Protein AF-A0A965AUQ0-F1 (afdb_monomer)

pLDDT: mean 73.67, std 22.79, range [22.39, 96.44]

Radius of gyration: 37.28 Å; Cα contacts (8 Å, |Δi|>4): 713; chains: 1; bounding box: 73×72×118 Å

Secondary structure (DSSP, 8-state):
--SEEEEEETTEEEEEE-HHHHHHHHHHHHTT------GGG----SS-S----HHHHHHHHHHHHT----S-B-HHHHHHHIIIIIITTS-TTS--EEEEEESS--B--SS-PPPHHHHHHHHHHHHHT-SSPPEEEEEEES----SHHHHHHHHHHHHHHHHTT-EEEEE-SHHHHHHHHHHHHTPPEEEEE-TT--EEEEETTS----PPPSTTPPEEEEEEEEETTEEEEEEEEE-SS-----EEEGGGTEEE------GGGHHHHTT-TT--SSSSTT-SEEEEE---EEETTEEEEEEEEEESSTTS--PPPSEEEEEEEEESS--PPEEEESPPBPTT-SS-EEEEEEET--TT--EEEEEEEEESSPPPPSS---GGGS--SSS----BTTTB--EEEEEE--PPPPS---TTSPPPP--PPPEEEEEE-SS--------SS----------------------SS-----------------------------

Structure (mmCIF, N/CA/C/O backbone):
data_AF-A0A965AUQ0-F1
#
_entry.id   AF-A0A965AUQ0-F1
#
loop_
_atom_site.group_PDB
_atom_site.id
_atom_site.type_symbol
_atom_site.label_atom_id
_atom_site.label_alt_id
_atom_site.label_comp_id
_atom_site.label_asym_id
_atom_site.label_entity_id
_atom_site.label_seq_id
_atom_site.pdbx_PDB_ins_code
_atom_site.Cartn_x
_atom_site.Cartn_y
_atom_site.Cartn_z
_atom_site.occupancy
_atom_site.B_iso_or_equiv
_atom_site.auth_seq_id
_atom_site.auth_comp_id
_atom_site.auth_asym_id
_atom_site.auth_atom_id
_atom_site.pdbx_PDB_model_num
ATOM 1 N N . GLY A 1 1 ? -14.410 -15.389 14.598 1.00 58.59 1 GLY A N 1
ATOM 2 C CA . GLY A 1 1 ? -15.857 -15.329 14.880 1.00 58.59 1 GLY A CA 1
ATOM 3 C C . GLY A 1 1 ? -16.087 -15.613 16.346 1.00 58.59 1 GLY A C 1
ATOM 4 O O . GLY A 1 1 ? -15.158 -16.099 16.983 1.00 58.59 1 GLY A O 1
ATOM 5 N N . HIS A 1 2 ? -17.279 -15.312 16.860 1.00 70.00 2 HIS A N 1
ATOM 6 C CA . HIS A 1 2 ? -17.644 -15.606 18.250 1.00 70.00 2 HIS A CA 1
ATOM 7 C C . HIS A 1 2 ? -17.389 -17.082 18.579 1.00 70.00 2 HIS A C 1
ATOM 9 O O . HIS A 1 2 ? -17.571 -17.960 17.727 1.00 70.00 2 HIS A O 1
ATOM 15 N N . ARG A 1 3 ? -16.918 -17.361 19.791 1.00 81.88 3 ARG A N 1
ATOM 16 C CA . ARG A 1 3 ? -16.704 -18.719 20.314 1.00 81.88 3 ARG A CA 1
ATOM 17 C C . ARG A 1 3 ? -17.987 -19.269 20.914 1.00 81.88 3 ARG A C 1
ATOM 19 O O . ARG A 1 3 ? -18.221 -20.475 20.882 1.00 81.88 3 ARG A O 1
ATOM 26 N N . THR A 1 4 ? -18.843 -18.374 21.374 1.00 83.88 4 THR A N 1
ATOM 27 C CA . THR A 1 4 ? -20.152 -18.656 21.943 1.00 83.88 4 THR A CA 1
ATOM 28 C C . THR A 1 4 ? -21.268 -18.188 21.007 1.00 83.88 4 THR A C 1
ATOM 30 O O . THR A 1 4 ? -21.064 -17.402 20.082 1.00 83.88 4 THR A O 1
ATOM 33 N N . ARG A 1 5 ? -22.469 -18.724 21.206 1.00 81.31 5 ARG A N 1
ATOM 34 C CA . ARG A 1 5 ? -23.703 -18.322 20.527 1.00 81.31 5 ARG A CA 1
ATOM 35 C C . ARG A 1 5 ? -24.904 -18.697 21.384 1.00 81.31 5 ARG A C 1
ATOM 37 O O . ARG A 1 5 ? -24.828 -19.622 22.186 1.00 81.31 5 ARG A O 1
ATOM 44 N N . TRP A 1 6 ? -26.036 -18.053 21.135 1.00 80.25 6 TRP A N 1
ATOM 45 C CA . TRP A 1 6 ? -27.315 -18.498 21.674 1.00 80.25 6 TRP A CA 1
ATOM 46 C C . TRP A 1 6 ? -27.892 -19.624 20.810 1.00 80.25 6 TRP A C 1
ATOM 48 O O . TRP A 1 6 ? -28.030 -19.485 19.593 1.00 80.25 6 TRP A O 1
ATOM 58 N N . ILE A 1 7 ? -28.218 -20.752 21.438 1.00 80.88 7 ILE A N 1
ATOM 59 C CA . ILE A 1 7 ? -28.904 -21.887 20.817 1.00 80.88 7 ILE A CA 1
ATOM 60 C C . ILE A 1 7 ? -30.321 -21.936 21.377 1.00 80.88 7 ILE A C 1
ATOM 62 O O . ILE A 1 7 ? -30.527 -21.907 22.589 1.00 80.88 7 ILE A O 1
ATOM 66 N N . ARG A 1 8 ? -31.318 -22.001 20.495 1.00 79.69 8 ARG A N 1
ATOM 67 C CA . ARG A 1 8 ? -32.715 -22.116 20.913 1.00 79.69 8 ARG A CA 1
ATOM 68 C C . ARG A 1 8 ? -32.977 -23.530 21.429 1.00 79.69 8 ARG A C 1
ATOM 70 O O . ARG A 1 8 ? -32.788 -24.491 20.688 1.00 79.69 8 ARG A O 1
ATOM 77 N N . GLN A 1 9 ? -33.445 -23.652 22.669 1.00 84.50 9 GLN A N 1
ATOM 78 C CA . GLN A 1 9 ? -33.808 -24.926 23.288 1.00 84.50 9 GLN A CA 1
ATOM 79 C C . GLN A 1 9 ? -35.220 -24.815 23.881 1.00 84.50 9 GLN A C 1
ATOM 81 O O . GLN A 1 9 ? -35.451 -24.152 24.892 1.00 84.50 9 GLN A O 1
ATOM 86 N N . GLY A 1 10 ? -36.197 -25.433 23.209 1.00 85.75 10 GLY A N 1
ATOM 87 C CA . GLY A 1 10 ? -37.616 -25.281 23.546 1.00 85.75 10 GLY A CA 1
ATOM 88 C C . GLY A 1 10 ? -38.092 -23.827 23.410 1.00 85.75 10 GLY A C 1
ATOM 89 O O . GLY A 1 10 ? -37.916 -23.200 22.361 1.00 85.75 10 GLY A O 1
ATOM 90 N N . ASN A 1 11 ? -38.682 -23.292 24.485 1.00 83.44 11 ASN A N 1
ATOM 91 C CA . ASN A 1 11 ? -39.118 -21.891 24.575 1.00 83.44 11 ASN A CA 1
ATOM 92 C C . ASN A 1 11 ? -38.018 -20.938 25.081 1.00 83.44 11 ASN A C 1
ATOM 94 O O . ASN A 1 11 ? -38.269 -19.741 25.190 1.00 83.44 11 ASN A O 1
ATOM 98 N N . GLY A 1 12 ? -36.827 -21.454 25.398 1.00 78.31 12 GLY A N 1
ATOM 99 C CA . GLY A 1 12 ? -35.705 -20.681 25.921 1.00 78.31 12 GLY A CA 1
ATOM 100 C C . GLY A 1 12 ? -34.519 -20.610 24.962 1.00 78.31 12 GLY A C 1
ATOM 101 O O . GLY A 1 12 ? -34.481 -21.261 23.913 1.00 78.31 12 GLY A O 1
ATOM 102 N N . TRP A 1 13 ? -33.530 -19.818 25.358 1.00 77.94 13 TRP A N 1
ATOM 103 C CA . TRP A 1 13 ? -32.210 -19.769 24.742 1.00 77.94 13 TRP A CA 1
ATOM 104 C C . TRP A 1 13 ? -31.187 -20.245 25.764 1.00 77.94 13 TRP A C 1
ATOM 106 O O . TRP A 1 13 ? -31.277 -19.893 26.935 1.00 77.94 13 TRP A O 1
ATOM 116 N N . VAL A 1 14 ? -30.235 -21.056 25.318 1.00 82.00 14 VAL A N 1
ATOM 117 C CA . VAL A 1 14 ? -29.105 -21.511 26.130 1.00 82.00 14 VAL A CA 1
ATOM 118 C C . VAL A 1 14 ? -27.805 -21.125 25.446 1.00 82.00 14 VAL A C 1
ATOM 120 O O . VAL A 1 14 ? -27.729 -21.072 24.213 1.00 82.00 14 VAL A O 1
ATOM 123 N N . ALA A 1 15 ? -26.778 -20.844 26.240 1.00 80.75 15 ALA A N 1
ATOM 124 C CA . ALA A 1 15 ? -25.445 -20.624 25.712 1.00 80.75 15 ALA A CA 1
ATOM 125 C C . ALA A 1 15 ? -24.926 -21.923 25.079 1.00 80.75 15 ALA A C 1
ATOM 127 O O . ALA A 1 15 ? -25.039 -23.009 25.645 1.00 80.75 15 ALA A O 1
ATOM 128 N N . GLY A 1 16 ? -24.349 -21.811 23.891 1.00 82.25 16 GLY A N 1
ATOM 129 C CA . GLY A 1 16 ? -23.670 -22.905 23.216 1.00 82.25 16 GLY A CA 1
ATOM 130 C C . GLY A 1 16 ? -22.421 -22.422 22.500 1.00 82.25 16 GLY A C 1
ATOM 131 O O . GLY A 1 16 ? -22.166 -21.223 22.402 1.00 82.25 16 GLY A O 1
ATOM 132 N N . LEU A 1 17 ? -21.635 -23.360 21.981 1.00 84.50 17 LEU A N 1
ATOM 133 C CA . LEU A 1 17 ? -20.376 -23.053 21.313 1.00 84.50 17 LEU A CA 1
ATOM 134 C C . LEU A 1 17 ? -20.530 -23.041 19.791 1.00 84.50 17 LEU A C 1
ATOM 136 O O . LEU A 1 17 ? -21.387 -23.712 19.198 1.00 84.50 17 LEU A O 1
ATOM 140 N N . THR A 1 18 ? -19.708 -22.222 19.146 1.00 80.25 18 THR A N 1
ATOM 141 C CA . THR A 1 18 ? -19.463 -22.289 17.705 1.00 80.25 18 THR A CA 1
ATOM 142 C C . THR A 1 18 ? -18.369 -23.319 17.419 1.00 80.25 18 THR A C 1
ATOM 144 O O . THR A 1 18 ? -17.689 -23.788 18.327 1.00 80.25 18 THR A O 1
ATOM 147 N N . ALA A 1 19 ? -18.109 -23.631 16.146 1.00 81.19 19 ALA A N 1
ATOM 148 C CA . ALA A 1 19 ? -16.976 -24.487 15.778 1.00 81.19 19 ALA A CA 1
ATOM 149 C C . ALA A 1 19 ? -15.607 -23.915 16.215 1.00 81.19 19 ALA A C 1
ATOM 151 O O . ALA A 1 19 ? -14.620 -24.645 16.291 1.00 81.19 19 ALA A O 1
ATOM 152 N N . ALA A 1 20 ? -15.509 -22.603 16.461 1.00 79.50 20 ALA A N 1
ATOM 153 C CA . ALA A 1 20 ? -14.319 -22.004 17.060 1.00 79.50 20 ALA A CA 1
ATOM 154 C C . ALA A 1 20 ? -14.261 -22.285 18.569 1.00 79.50 20 ALA A C 1
ATOM 156 O O . ALA A 1 20 ? -13.243 -22.783 19.038 1.00 79.50 20 ALA A O 1
ATOM 157 N N . GLY A 1 21 ? -15.363 -22.055 19.294 1.00 85.31 21 GLY A N 1
ATOM 158 C CA . GLY A 1 21 ? -15.434 -22.327 20.733 1.00 85.31 21 GLY A CA 1
ATOM 159 C C . GLY A 1 21 ? -15.260 -23.803 21.080 1.00 85.31 21 GLY A C 1
ATOM 160 O O . GLY A 1 21 ? -14.587 -24.114 22.051 1.00 85.31 21 GLY A O 1
ATOM 161 N N . GLU A 1 22 ? -15.777 -24.716 20.256 1.00 87.06 22 GLU A N 1
ATOM 162 C CA . GLU A 1 22 ? -15.584 -26.161 20.441 1.00 87.06 22 GLU A CA 1
ATOM 163 C C . GLU A 1 22 ? -14.110 -26.568 20.357 1.00 87.06 22 GLU A C 1
ATOM 165 O O . GLU A 1 22 ? -13.615 -27.307 21.203 1.00 87.06 22 GLU A O 1
ATOM 170 N N . ARG A 1 23 ? -13.378 -26.032 19.372 1.00 85.25 23 ARG A N 1
ATOM 171 C CA . ARG A 1 23 ? -11.937 -26.286 19.236 1.00 85.25 23 ARG A CA 1
ATOM 172 C C . ARG A 1 23 ? -11.150 -25.745 20.424 1.00 85.25 23 ARG A C 1
ATOM 174 O O . ARG A 1 23 ? -10.222 -26.401 20.886 1.00 85.25 23 ARG A O 1
ATOM 181 N N . GLU A 1 24 ? -11.520 -24.567 20.917 1.00 85.75 24 GLU A N 1
ATOM 182 C CA . GLU A 1 24 ? -10.871 -23.965 22.081 1.00 85.75 24 GLU A CA 1
ATOM 183 C C . GLU A 1 24 ? -11.186 -24.729 23.366 1.00 85.75 24 GLU A C 1
ATOM 185 O O . GLU A 1 24 ? -10.270 -25.010 24.134 1.00 85.75 24 GLU A O 1
ATOM 190 N N . ARG A 1 25 ? -12.437 -25.166 23.555 1.00 90.00 25 ARG A N 1
ATOM 191 C CA . ARG A 1 25 ? -12.817 -26.057 24.655 1.00 90.00 25 ARG A CA 1
ATOM 192 C C . ARG A 1 25 ? -11.965 -27.322 24.651 1.00 90.00 25 ARG A C 1
ATOM 194 O O . ARG A 1 25 ? -11.357 -27.631 25.669 1.00 90.00 25 ARG A O 1
ATOM 201 N N . THR A 1 26 ? -11.856 -28.004 23.510 1.00 89.50 26 THR A N 1
ATOM 202 C CA . THR A 1 26 ? -11.019 -29.207 23.389 1.00 89.50 26 THR A CA 1
ATOM 203 C C . THR A 1 26 ? -9.551 -28.919 23.715 1.00 89.50 26 THR A C 1
ATOM 205 O O . THR A 1 26 ? -8.916 -29.714 24.402 1.00 89.50 26 THR A O 1
ATOM 208 N N . ALA A 1 27 ? -9.004 -27.780 23.280 1.00 88.38 27 ALA A N 1
ATOM 209 C CA . ALA A 1 27 ? -7.631 -27.393 23.612 1.00 88.38 27 ALA A CA 1
ATOM 210 C C . ALA A 1 27 ? -7.439 -27.124 25.119 1.00 88.38 27 ALA A C 1
ATOM 212 O O . ALA A 1 27 ? -6.420 -27.512 25.690 1.00 88.38 27 ALA A O 1
ATOM 213 N N . PHE A 1 28 ? -8.418 -26.499 25.781 1.00 89.50 28 PHE A N 1
ATOM 214 C CA . PHE A 1 28 ? -8.410 -26.283 27.232 1.00 89.50 28 PHE A CA 1
ATOM 215 C C . PHE A 1 28 ? -8.492 -27.601 28.004 1.00 89.50 28 PHE A C 1
ATOM 217 O O . PHE A 1 28 ? -7.697 -27.817 28.918 1.00 89.50 28 PHE A O 1
ATOM 224 N N . GLU A 1 29 ? -9.393 -28.497 27.600 1.00 90.88 29 GLU A N 1
ATOM 225 C CA . GLU A 1 29 ? -9.540 -29.833 28.186 1.00 90.88 29 GLU A CA 1
ATOM 226 C C . GLU A 1 29 ? -8.242 -30.642 28.055 1.00 90.88 29 GLU A C 1
ATOM 228 O O . GLU A 1 29 ? -7.770 -31.214 29.037 1.00 90.88 29 GLU A O 1
ATOM 233 N N . GLN A 1 30 ? -7.603 -30.620 26.879 1.00 91.06 30 GLN A N 1
ATOM 234 C CA . GLN A 1 30 ? -6.299 -31.257 26.650 1.00 91.06 30 GLN A CA 1
ATOM 235 C C . GLN A 1 30 ? -5.183 -30.661 27.519 1.00 91.06 30 GLN A C 1
ATOM 237 O O . GLN A 1 30 ? -4.271 -31.377 27.926 1.00 91.06 30 GLN A O 1
ATOM 242 N N . ALA A 1 31 ? -5.261 -29.367 27.834 1.00 89.69 31 ALA A N 1
ATOM 243 C CA . ALA A 1 31 ? -4.335 -28.687 28.736 1.00 89.69 31 ALA A CA 1
ATOM 244 C C . ALA A 1 31 ? -4.694 -28.846 30.230 1.00 89.69 31 ALA A C 1
ATOM 246 O O . ALA A 1 31 ? -4.050 -28.221 31.075 1.00 89.69 31 ALA A O 1
ATOM 247 N N . GLY A 1 32 ? -5.725 -29.630 30.574 1.00 88.75 32 GLY A N 1
ATOM 248 C CA . GLY A 1 32 ? -6.193 -29.809 31.953 1.00 88.75 32 GLY A CA 1
ATOM 249 C C . GLY A 1 32 ? -6.800 -28.545 32.573 1.00 88.75 32 GLY A C 1
ATOM 250 O O . GLY A 1 32 ? -6.793 -28.384 33.792 1.00 88.75 32 GLY A O 1
ATOM 251 N N . ARG A 1 33 ? -7.289 -27.615 31.746 1.00 87.75 33 ARG A N 1
ATOM 252 C CA . ARG A 1 33 ? -7.887 -26.342 32.166 1.00 87.75 33 ARG A CA 1
ATOM 253 C C . ARG A 1 33 ? -9.403 -26.378 32.004 1.00 87.75 33 ARG A C 1
ATOM 255 O O . ARG A 1 33 ? -9.924 -26.941 31.048 1.00 87.75 33 ARG A O 1
ATOM 262 N N . LEU A 1 34 ? -10.113 -25.721 32.919 1.00 83.88 34 LEU A N 1
ATOM 263 C CA . LEU A 1 34 ? -11.560 -25.539 32.805 1.00 83.88 34 LEU A CA 1
ATOM 264 C C . LEU A 1 34 ? -11.874 -24.520 31.706 1.00 83.88 34 LEU A C 1
ATOM 266 O O . LEU A 1 34 ? -11.358 -23.402 31.726 1.00 83.88 34 LEU A O 1
ATOM 270 N N . PHE A 1 35 ? -12.745 -24.901 30.773 1.00 82.19 35 PHE A N 1
ATOM 271 C CA . PHE A 1 35 ? -13.305 -23.994 29.779 1.00 82.19 35 PHE A CA 1
ATOM 272 C C . PHE A 1 35 ? -14.649 -23.460 30.284 1.00 82.19 35 PHE A C 1
ATOM 274 O O . PHE A 1 35 ? -15.635 -24.192 30.334 1.00 82.19 35 PHE A O 1
ATOM 281 N N . ASN A 1 36 ? -14.684 -22.187 30.677 1.00 79.38 36 ASN A N 1
ATOM 282 C CA . ASN A 1 36 ? -15.899 -21.506 31.118 1.00 79.38 36 ASN A CA 1
ATOM 283 C C . ASN A 1 36 ? -16.005 -20.162 30.394 1.00 79.38 36 ASN A C 1
ATOM 285 O O . ASN A 1 36 ? -15.477 -19.158 30.867 1.00 79.38 36 ASN A O 1
ATOM 289 N N . LEU A 1 37 ? -16.628 -20.172 29.216 1.00 81.62 37 LEU A N 1
ATOM 290 C CA . LEU A 1 37 ? -16.829 -18.983 28.397 1.00 81.62 37 LEU A CA 1
ATOM 291 C C . LEU A 1 37 ? -18.326 -18.763 28.180 1.00 81.62 37 LEU A C 1
ATOM 293 O O . LEU A 1 37 ? -19.000 -19.605 27.584 1.00 81.62 37 LEU A O 1
ATOM 297 N N . GLN A 1 38 ? -18.831 -17.631 28.662 1.00 79.88 38 GLN A N 1
ATOM 298 C CA . GLN A 1 38 ? -20.218 -17.205 28.481 1.00 79.88 38 GLN A CA 1
ATOM 299 C C . GLN A 1 38 ? -20.323 -16.161 27.359 1.00 79.88 38 GLN A C 1
ATOM 301 O O . GLN A 1 38 ? -19.340 -15.461 27.106 1.00 79.88 38 GLN A O 1
ATOM 306 N N . PRO A 1 39 ? -21.489 -16.013 26.698 1.00 78.19 39 PRO A N 1
ATOM 307 C CA . PRO A 1 39 ? -21.678 -15.018 25.640 1.00 78.19 39 PRO A CA 1
ATOM 308 C C . PRO A 1 39 ? -21.301 -13.590 26.037 1.00 78.19 39 PRO A C 1
ATOM 310 O O . PRO A 1 39 ? -20.632 -12.902 25.266 1.00 78.19 39 PRO A O 1
ATOM 313 N N . GLY A 1 40 ? -21.646 -13.181 27.259 1.00 80.19 40 GLY A N 1
ATOM 314 C CA . GLY A 1 40 ? -21.303 -11.865 27.788 1.00 80.19 40 GLY A CA 1
ATOM 315 C C . GLY A 1 40 ? -19.806 -11.653 28.038 1.00 80.19 40 GLY A C 1
ATOM 316 O O . GLY A 1 40 ? -19.372 -10.509 28.100 1.00 80.19 40 GLY A O 1
ATOM 317 N N . ASP A 1 41 ? -18.999 -12.712 28.123 1.00 82.44 41 ASP A N 1
ATOM 318 C CA . ASP A 1 41 ? -17.545 -12.645 28.341 1.00 82.44 41 ASP A CA 1
ATOM 319 C C . ASP A 1 41 ? -16.739 -13.034 27.089 1.00 82.44 41 ASP A C 1
ATOM 321 O O . ASP A 1 41 ? -15.513 -13.157 27.140 1.00 82.44 41 ASP A O 1
ATOM 325 N N . ASP A 1 42 ? -17.398 -13.229 25.942 1.00 85.38 42 ASP A N 1
ATOM 326 C CA . ASP A 1 42 ? -16.757 -13.691 24.712 1.00 85.38 42 ASP A CA 1
ATOM 327 C C . ASP A 1 42 ? -15.996 -12.571 23.983 1.00 85.38 42 ASP A C 1
ATOM 329 O O . ASP A 1 42 ? -16.371 -12.111 22.904 1.00 85.38 42 ASP A O 1
ATOM 333 N N . VAL A 1 43 ? -14.884 -12.152 24.584 1.00 86.94 43 VAL A N 1
ATOM 334 C CA . VAL A 1 43 ? -13.895 -11.238 24.005 1.00 86.94 43 VAL A CA 1
ATOM 335 C C . VAL A 1 43 ? -12.582 -11.984 23.799 1.00 86.94 43 VAL A C 1
ATOM 337 O O . VAL A 1 43 ? -12.132 -12.738 24.663 1.00 86.94 43 VAL A O 1
ATOM 340 N N . GLY A 1 44 ? -11.981 -11.826 22.620 1.00 83.88 44 GLY A N 1
ATOM 341 C CA . GLY A 1 44 ? -10.728 -12.490 22.289 1.00 83.88 44 GLY A CA 1
ATOM 342 C C . GLY A 1 44 ? -9.891 -11.696 21.298 1.00 83.88 44 GLY A C 1
ATOM 343 O O . GLY A 1 44 ? -10.405 -11.131 20.329 1.00 83.88 44 GLY A O 1
ATOM 344 N N . GLN A 1 45 ? -8.581 -11.698 21.525 1.00 84.62 45 GLN A N 1
ATOM 345 C CA . GLN A 1 45 ? -7.608 -11.125 20.610 1.00 84.62 45 GLN A CA 1
ATOM 346 C C . GLN A 1 45 ? -7.406 -12.058 19.410 1.00 84.62 45 GLN A C 1
ATOM 348 O O . GLN A 1 45 ? -7.005 -13.210 19.558 1.00 84.62 45 GLN A O 1
ATOM 353 N N . MET A 1 46 ? -7.683 -11.559 18.203 1.00 80.88 46 MET A N 1
ATOM 354 C CA . MET A 1 46 ? -7.482 -12.332 16.968 1.00 80.88 46 MET A CA 1
ATOM 355 C C . MET A 1 46 ? -6.039 -12.254 16.466 1.00 80.88 46 MET A C 1
ATOM 357 O O . MET A 1 46 ? -5.526 -13.217 15.901 1.00 80.88 46 MET A O 1
ATOM 361 N N . LEU A 1 47 ? -5.399 -11.097 16.637 1.00 82.81 47 LEU A N 1
ATOM 362 C CA . LEU A 1 47 ? -4.023 -10.834 16.231 1.00 82.81 47 LEU A CA 1
ATOM 363 C C . LEU A 1 47 ? -3.358 -9.944 17.284 1.00 82.81 47 LEU A C 1
ATOM 365 O O . LEU A 1 47 ? -4.005 -8.998 17.739 1.00 82.81 47 LEU A O 1
ATOM 369 N N . PRO A 1 48 ? -2.091 -10.207 17.650 1.00 83.38 48 PRO A N 1
ATOM 370 C CA . PRO A 1 48 ? -1.363 -9.339 18.562 1.00 83.38 48 PRO A CA 1
ATOM 371 C C . PRO A 1 48 ? -1.082 -7.986 17.904 1.00 83.38 48 PRO A C 1
ATOM 373 O O . PRO A 1 48 ? -0.932 -7.898 16.678 1.00 83.38 48 PRO A O 1
ATOM 376 N N . LEU A 1 49 ? -0.964 -6.938 18.719 1.00 84.19 49 LEU A N 1
ATOM 377 C CA . LEU A 1 49 ? -0.569 -5.615 18.248 1.00 84.19 49 LEU A CA 1
ATOM 378 C C . LEU A 1 49 ? 0.889 -5.643 17.757 1.00 84.19 49 LEU A C 1
ATOM 380 O O . LEU A 1 49 ? 1.831 -5.713 18.541 1.00 84.19 49 LEU A O 1
ATOM 384 N N . GLN A 1 50 ? 1.073 -5.599 16.438 1.00 79.94 50 GLN A N 1
ATOM 385 C CA . GLN A 1 50 ? 2.379 -5.678 15.779 1.00 79.94 50 GLN A CA 1
ATOM 386 C C . GLN A 1 50 ? 2.385 -4.866 14.471 1.00 79.94 50 GLN A C 1
ATOM 388 O O . GLN A 1 50 ? 1.313 -4.564 13.936 1.00 79.94 50 GLN A O 1
ATOM 393 N N . PRO A 1 51 ? 3.564 -4.521 13.915 1.00 75.44 51 PRO A N 1
ATOM 394 C CA . PRO A 1 51 ? 3.649 -3.902 12.596 1.00 75.44 51 PRO A CA 1
ATOM 395 C C . PRO A 1 51 ? 2.949 -4.746 11.519 1.00 75.44 51 PRO A C 1
ATOM 397 O O . PRO A 1 51 ? 3.131 -5.962 11.448 1.00 75.44 51 PRO A O 1
ATOM 400 N N . LEU A 1 52 ? 2.157 -4.098 10.661 1.00 73.88 52 LEU A N 1
ATOM 401 C CA . LEU A 1 52 ? 1.470 -4.767 9.556 1.00 73.88 52 LEU A CA 1
ATOM 402 C C . LEU A 1 52 ? 2.462 -5.064 8.421 1.00 73.88 52 LEU A C 1
ATOM 404 O O . LEU A 1 52 ? 2.825 -4.175 7.655 1.00 73.88 52 LEU A O 1
ATOM 408 N N . GLY A 1 53 ? 2.895 -6.321 8.327 1.00 71.06 53 GLY A N 1
ATOM 409 C CA . GLY A 1 53 ? 3.584 -6.879 7.163 1.00 71.06 53 GLY A CA 1
ATOM 410 C C . GLY A 1 53 ? 2.623 -7.577 6.195 1.00 71.06 53 GLY A C 1
ATOM 411 O O . GLY A 1 53 ? 1.425 -7.699 6.454 1.00 71.06 53 GLY A O 1
ATOM 412 N N . GLN A 1 54 ? 3.147 -8.075 5.074 1.00 70.69 54 GLN A N 1
ATOM 413 C CA . GLN A 1 54 ? 2.344 -8.770 4.060 1.00 70.69 54 GLN A CA 1
ATOM 414 C C . GLN A 1 54 ? 1.677 -10.041 4.616 1.00 70.69 54 GLN A C 1
ATOM 416 O O . GLN A 1 54 ? 0.476 -10.228 4.429 1.00 70.69 54 GLN A O 1
ATOM 421 N N . GLY A 1 55 ? 2.405 -10.847 5.399 1.00 75.75 55 GLY A N 1
ATOM 422 C CA . GLY A 1 55 ? 1.836 -12.025 6.068 1.00 75.75 55 GLY A CA 1
ATOM 423 C C . GLY A 1 55 ? 0.736 -11.673 7.078 1.00 75.75 55 GLY A C 1
ATOM 424 O O . GLY A 1 55 ? -0.263 -12.377 7.200 1.00 75.75 55 GLY A O 1
ATOM 425 N N . GLN A 1 56 ? 0.857 -10.536 7.764 1.00 80.56 56 GLN A N 1
ATOM 426 C CA . GLN A 1 56 ? -0.143 -10.043 8.710 1.00 80.56 56 GLN A CA 1
ATOM 427 C C . GLN A 1 56 ? -1.400 -9.567 7.981 1.00 80.56 56 GLN A C 1
ATOM 429 O O . GLN A 1 56 ? -2.500 -9.806 8.469 1.00 80.56 56 GLN A O 1
ATOM 434 N N . ILE A 1 57 ? -1.274 -8.952 6.801 1.00 78.31 57 ILE A N 1
ATOM 435 C CA . ILE A 1 57 ? -2.429 -8.591 5.964 1.00 78.31 57 ILE A CA 1
ATOM 436 C C . ILE A 1 57 ? -3.213 -9.848 5.566 1.00 78.31 57 ILE A C 1
ATOM 438 O O . ILE A 1 57 ? -4.444 -9.854 5.641 1.00 78.31 57 ILE A O 1
ATOM 442 N N . GLU A 1 58 ? -2.527 -10.924 5.181 1.00 80.69 58 GLU A N 1
ATOM 443 C CA . GLU A 1 58 ? -3.169 -12.208 4.877 1.00 80.69 58 GLU A CA 1
ATOM 444 C C . GLU A 1 58 ? -3.836 -12.821 6.113 1.00 80.69 58 GLU A C 1
ATOM 446 O O . GLU A 1 58 ? -4.977 -13.284 6.033 1.00 80.69 58 GLU A O 1
ATOM 451 N N . ALA A 1 59 ? -3.182 -12.747 7.276 1.00 82.38 59 ALA A N 1
ATOM 452 C CA . ALA A 1 59 ? -3.755 -13.194 8.542 1.00 82.38 59 ALA A CA 1
ATOM 453 C C . ALA A 1 59 ? -5.021 -12.400 8.914 1.00 82.38 59 ALA A C 1
ATOM 455 O O . ALA A 1 59 ? -6.035 -13.004 9.268 1.00 82.38 59 ALA A O 1
ATOM 456 N N . VAL A 1 60 ? -5.008 -11.069 8.756 1.00 83.69 60 VAL A N 1
ATOM 457 C CA . VAL A 1 60 ? -6.184 -10.201 8.944 1.00 83.69 60 VAL A CA 1
ATOM 458 C C . VAL A 1 60 ? -7.301 -10.613 7.987 1.00 83.69 60 VAL A C 1
ATOM 460 O O . VAL A 1 60 ? -8.428 -10.826 8.430 1.00 83.69 60 VAL A O 1
ATOM 463 N N . ARG A 1 61 ? -7.014 -10.784 6.687 1.00 83.38 61 ARG A N 1
ATOM 464 C CA . ARG A 1 61 ? -8.019 -11.219 5.697 1.00 83.38 61 ARG A CA 1
ATOM 465 C C . ARG A 1 61 ? -8.630 -12.569 6.068 1.00 83.38 61 ARG A C 1
ATOM 467 O O . ARG A 1 61 ? -9.850 -12.714 6.034 1.00 83.38 61 ARG A O 1
ATOM 474 N N . SER A 1 62 ? -7.799 -13.533 6.463 1.00 83.25 62 SER A N 1
ATOM 475 C CA . SER A 1 62 ? -8.236 -14.862 6.904 1.00 83.25 62 SER A CA 1
ATOM 476 C C . SER A 1 62 ? -9.100 -14.797 8.167 1.00 83.25 62 SER A C 1
ATOM 478 O O . SER A 1 62 ? -10.088 -15.524 8.274 1.00 83.25 62 SER A O 1
ATOM 480 N N . ALA A 1 63 ? -8.764 -13.919 9.116 1.00 81.06 63 ALA A N 1
ATOM 481 C CA . ALA A 1 63 ? -9.546 -13.711 10.329 1.00 81.06 63 ALA A CA 1
ATOM 482 C C . ALA A 1 63 ? -10.908 -13.065 10.025 1.00 81.06 63 ALA A C 1
ATOM 484 O O . ALA A 1 63 ? -11.934 -13.577 10.477 1.00 81.06 63 ALA A O 1
ATOM 485 N N . LEU A 1 64 ? -10.929 -12.002 9.211 1.00 82.00 64 LEU A N 1
ATOM 486 C CA . LEU A 1 64 ? -12.150 -11.301 8.800 1.00 82.00 64 LEU A CA 1
ATOM 487 C C . LEU A 1 64 ? -13.111 -12.220 8.032 1.00 82.00 64 LEU A C 1
ATOM 489 O O . LEU A 1 64 ? -14.307 -12.208 8.302 1.00 82.00 64 LEU A O 1
ATOM 493 N N . ALA A 1 65 ? -12.598 -13.076 7.142 1.00 81.56 65 ALA A N 1
ATOM 494 C CA . ALA A 1 65 ? -13.410 -14.036 6.386 1.00 81.56 65 ALA A CA 1
ATOM 495 C C . ALA A 1 65 ? -14.107 -15.093 7.268 1.00 81.56 65 ALA A C 1
ATOM 497 O O . ALA A 1 65 ? -15.074 -15.718 6.840 1.00 81.56 65 ALA A O 1
ATOM 498 N N . LYS A 1 66 ? -13.622 -15.303 8.499 1.00 75.38 66 LYS A N 1
ATOM 499 C CA . LYS A 1 66 ? -14.184 -16.243 9.485 1.00 75.38 66 LYS A CA 1
ATOM 500 C C . LYS A 1 66 ? -15.077 -15.550 10.519 1.00 75.38 66 LYS A C 1
ATOM 502 O O . LYS A 1 66 ? -15.481 -16.181 11.503 1.00 75.38 66 LYS A O 1
ATOM 507 N N . LEU A 1 67 ? -15.320 -14.246 10.386 1.00 72.56 67 LEU A N 1
ATOM 508 C CA . LEU A 1 67 ? -16.280 -13.552 11.235 1.00 72.56 67 LEU A CA 1
ATOM 509 C C . LEU A 1 67 ? -17.693 -13.951 10.809 1.00 72.56 67 LEU A C 1
ATOM 511 O O . LEU A 1 67 ? -18.055 -13.873 9.642 1.00 72.56 67 LEU A O 1
ATOM 515 N N . ALA A 1 68 ? -18.478 -14.396 11.781 1.00 70.00 68 ALA A N 1
ATOM 516 C CA . ALA A 1 68 ? -19.896 -14.675 11.637 1.00 70.00 68 ALA A CA 1
ATOM 517 C C . ALA A 1 68 ? -20.593 -13.997 12.819 1.00 70.00 68 ALA A C 1
ATOM 519 O O . ALA A 1 68 ? -20.045 -14.085 13.922 1.00 70.00 68 ALA A O 1
ATOM 520 N N . PRO A 1 69 ? -21.736 -13.324 12.615 1.00 69.12 69 PRO A N 1
ATOM 521 C CA . PRO A 1 69 ? -22.475 -12.690 13.701 1.00 69.12 69 PRO A CA 1
ATOM 522 C C . PRO A 1 69 ? -23.013 -13.749 14.672 1.00 69.12 69 PRO A C 1
ATOM 524 O O . PRO A 1 69 ? -23.443 -14.826 14.248 1.00 69.12 69 PRO A O 1
ATOM 527 N N . GLY A 1 70 ? -23.005 -13.460 15.972 1.00 70.81 70 GLY A N 1
ATOM 528 C CA . GLY A 1 70 ? -23.611 -14.332 16.978 1.00 70.81 70 GLY A CA 1
ATOM 529 C C . GLY A 1 70 ? -23.295 -13.916 18.412 1.00 70.81 70 GLY A C 1
ATOM 530 O O . GLY A 1 70 ? -22.321 -13.227 18.658 1.00 70.81 70 GLY A O 1
ATOM 531 N N . GLY A 1 71 ? -24.109 -14.368 19.366 1.00 78.62 71 GLY A N 1
ATOM 532 C CA . GLY A 1 71 ? -23.881 -14.092 20.787 1.00 78.62 71 GLY A CA 1
ATOM 533 C C . GLY A 1 71 ? -24.346 -12.700 21.215 1.00 78.62 71 GLY A C 1
ATOM 534 O O . GLY A 1 71 ? -25.389 -12.230 20.763 1.00 78.62 71 GLY A O 1
ATOM 535 N N . GLU A 1 72 ? -23.598 -12.102 22.134 1.00 86.19 72 GLU A N 1
ATOM 536 C CA . GLU A 1 72 ? -23.861 -10.793 22.737 1.00 86.19 72 GLU A CA 1
ATOM 537 C C . GLU A 1 72 ? -22.811 -9.762 22.308 1.00 86.19 72 GLU A C 1
ATOM 539 O O . GLU A 1 72 ? -21.837 -10.101 21.630 1.00 86.19 72 GLU A O 1
ATOM 544 N N . THR A 1 73 ? -22.988 -8.503 22.719 1.00 87.88 73 THR A N 1
ATOM 545 C CA . THR A 1 73 ? -22.107 -7.390 22.340 1.00 87.88 73 THR A CA 1
ATOM 546 C C . THR A 1 73 ? -21.380 -6.846 23.576 1.00 87.88 73 THR A C 1
ATOM 548 O O . THR A 1 73 ? -21.757 -5.793 24.105 1.00 87.88 73 THR A O 1
ATOM 551 N N . PRO A 1 74 ? -20.311 -7.524 24.048 1.00 90.75 74 PRO A N 1
ATOM 552 C CA . PRO A 1 74 ? -19.499 -7.108 25.193 1.00 90.75 74 PRO A CA 1
ATOM 553 C C . PRO A 1 74 ? -18.552 -5.946 24.849 1.00 90.75 74 PRO A C 1
ATOM 555 O O . PRO A 1 74 ? -17.333 -6.012 25.026 1.00 90.75 74 PRO A O 1
ATOM 558 N N . LEU A 1 75 ? -19.116 -4.858 24.323 1.00 92.69 75 LEU A N 1
ATOM 559 C CA . LEU A 1 75 ? -18.391 -3.730 23.746 1.00 92.69 75 LEU A CA 1
ATOM 560 C C . LEU A 1 75 ? -17.414 -3.091 24.739 1.00 92.69 75 LEU A C 1
ATOM 562 O O . LEU A 1 75 ? -16.255 -2.843 24.407 1.00 92.69 75 LEU A O 1
ATOM 566 N N . TYR A 1 76 ? -17.864 -2.818 25.962 1.00 95.12 76 TYR A N 1
ATOM 567 C CA . TYR A 1 76 ? -17.016 -2.163 26.954 1.00 95.12 76 TYR A CA 1
ATOM 568 C C . TYR A 1 76 ? -15.899 -3.079 27.445 1.00 95.12 76 TYR A C 1
ATOM 570 O O . TYR A 1 76 ? -14.782 -2.614 27.674 1.00 95.12 76 TYR A O 1
ATOM 578 N N . ARG A 1 77 ? -16.171 -4.383 27.536 1.00 92.94 77 ARG A N 1
ATOM 579 C CA . ARG A 1 77 ? -15.157 -5.382 27.865 1.00 92.94 77 ARG A CA 1
ATOM 580 C C . ARG A 1 77 ? -14.080 -5.453 26.781 1.00 92.94 77 ARG A C 1
ATOM 582 O O . ARG A 1 77 ? -12.900 -5.430 27.115 1.00 92.94 77 ARG A O 1
ATOM 589 N N . ALA A 1 78 ? -14.465 -5.444 25.503 1.00 93.00 78 ALA A N 1
ATOM 590 C CA . ALA A 1 78 ? -13.518 -5.433 24.387 1.00 93.00 78 ALA A CA 1
ATOM 591 C C . ALA A 1 78 ? -12.586 -4.209 24.415 1.00 93.00 78 ALA A C 1
ATOM 593 O O . ALA A 1 78 ? -11.376 -4.346 24.253 1.00 93.00 78 ALA A O 1
ATOM 594 N N . ILE A 1 79 ? -13.125 -3.016 24.692 1.00 95.62 79 ILE A N 1
ATOM 595 C CA . ILE A 1 79 ? -12.314 -1.794 24.831 1.00 95.62 79 ILE A CA 1
ATOM 596 C C . ILE A 1 79 ? -11.375 -1.892 26.043 1.00 95.62 79 ILE A C 1
ATOM 598 O O . ILE A 1 79 ? -10.213 -1.492 25.955 1.00 95.62 79 ILE A O 1
ATOM 602 N N . GLN A 1 80 ? -11.862 -2.425 27.168 1.00 95.19 80 GLN A N 1
ATOM 603 C CA . GLN A 1 80 ? -11.055 -2.613 28.372 1.00 95.19 80 GLN A CA 1
ATOM 604 C C . GLN A 1 80 ? -9.857 -3.535 28.109 1.00 95.19 80 GLN A C 1
ATOM 606 O O . GLN A 1 80 ? -8.745 -3.202 28.519 1.00 95.19 80 GLN A O 1
ATOM 611 N N . GLU A 1 81 ? -10.063 -4.662 27.422 1.00 93.00 81 GLU A N 1
ATOM 612 C CA . GLU A 1 81 ? -8.985 -5.610 27.124 1.00 93.00 81 GLU A CA 1
ATOM 613 C C . GLU A 1 81 ? -7.906 -4.986 26.240 1.00 93.00 81 GLU A C 1
ATOM 615 O O . GLU A 1 81 ? -6.731 -5.085 26.580 1.00 93.00 81 GLU A O 1
ATOM 620 N N . VAL A 1 82 ? -8.282 -4.242 25.194 1.00 94.38 82 VAL A N 1
ATOM 621 C CA . VAL A 1 82 ? -7.310 -3.524 24.349 1.00 94.38 82 VAL A CA 1
ATOM 622 C C . VAL A 1 82 ? -6.519 -2.491 25.158 1.00 94.38 82 VAL A C 1
ATOM 624 O O . VAL A 1 82 ? -5.303 -2.369 25.001 1.00 94.38 82 VAL A O 1
ATOM 627 N N . LEU A 1 83 ? -7.173 -1.747 26.056 1.00 94.62 83 LEU A N 1
ATOM 628 C CA . LEU A 1 83 ? -6.480 -0.778 26.909 1.00 94.62 83 LEU A CA 1
ATOM 629 C C . LEU A 1 83 ? -5.449 -1.454 27.823 1.00 94.62 83 LEU A C 1
ATOM 631 O O . LEU A 1 83 ? -4.321 -0.975 27.916 1.00 94.62 83 LEU A O 1
ATOM 635 N N . GLN A 1 84 ? -5.826 -2.553 28.479 1.00 92.94 84 GLN A N 1
ATOM 636 C CA . GLN A 1 84 ? -4.999 -3.228 29.486 1.00 92.94 84 GLN A CA 1
ATOM 637 C C . GLN A 1 84 ? -3.906 -4.113 28.878 1.00 92.94 84 GLN A C 1
ATOM 639 O O . GLN A 1 84 ? -2.778 -4.112 29.362 1.00 92.94 84 GLN A O 1
ATOM 644 N N . GLN A 1 85 ? -4.229 -4.879 27.838 1.00 90.62 85 GLN A N 1
ATOM 645 C CA . GLN A 1 85 ? -3.333 -5.901 27.292 1.00 90.62 85 GLN A CA 1
ATOM 646 C C . GLN A 1 85 ? -2.433 -5.348 26.185 1.00 90.62 85 GLN A C 1
ATOM 648 O O . GLN A 1 85 ? -1.260 -5.713 26.114 1.00 90.62 85 GLN A O 1
ATOM 653 N N . ASP A 1 86 ? -2.945 -4.425 25.366 1.00 90.19 86 ASP A N 1
ATOM 654 C CA . ASP A 1 86 ? -2.218 -3.931 24.194 1.00 90.19 86 ASP A CA 1
ATOM 655 C C . ASP A 1 86 ? -1.654 -2.524 24.412 1.00 90.19 86 ASP A C 1
ATOM 657 O O . ASP A 1 86 ? -0.472 -2.265 24.205 1.00 90.19 86 ASP A O 1
ATOM 661 N N . ILE A 1 87 ? -2.473 -1.568 24.845 1.00 91.94 87 ILE A N 1
ATOM 662 C CA . ILE A 1 87 ? -2.043 -0.163 24.871 1.00 91.94 87 ILE A CA 1
ATOM 663 C C . ILE A 1 87 ? -1.124 0.144 26.053 1.00 91.94 87 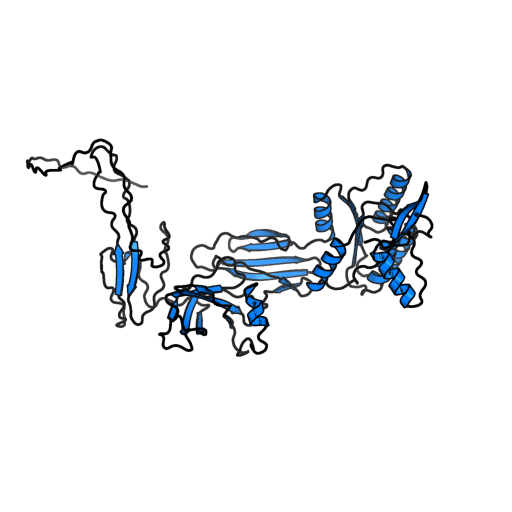ILE A C 1
ATOM 665 O O . ILE A 1 87 ? -0.160 0.898 25.889 1.00 91.94 87 ILE A O 1
ATOM 669 N N . GLN A 1 88 ? -1.408 -0.417 27.232 1.00 90.12 88 GLN A N 1
ATOM 670 C CA . GLN A 1 88 ? -0.555 -0.259 28.414 1.00 90.12 88 GLN A CA 1
ATOM 671 C C . GLN A 1 88 ? 0.815 -0.933 28.257 1.00 90.12 88 GLN A C 1
ATOM 673 O O . GLN A 1 88 ? 1.768 -0.507 28.908 1.00 90.12 88 GLN A O 1
ATOM 678 N N . THR A 1 89 ? 0.930 -1.955 27.404 1.00 86.94 89 THR A N 1
ATOM 679 C CA . THR A 1 89 ? 2.182 -2.698 27.188 1.00 86.94 89 THR A CA 1
ATOM 680 C C . THR A 1 89 ? 3.080 -2.052 26.128 1.00 86.94 89 THR A C 1
ATOM 682 O O . THR A 1 89 ? 4.293 -2.262 26.131 1.00 86.94 89 THR A O 1
ATOM 685 N N . VAL A 1 90 ? 2.521 -1.211 25.250 1.00 85.88 90 VAL A N 1
ATOM 686 C CA . VAL A 1 90 ? 3.277 -0.448 24.247 1.00 85.88 90 VAL A CA 1
ATOM 687 C C . VAL A 1 90 ? 3.913 0.806 24.855 1.00 85.88 90 VAL A C 1
ATOM 689 O O . VAL A 1 90 ? 3.325 1.487 25.693 1.00 85.88 90 VAL A O 1
ATOM 692 N N . ASN A 1 91 ? 5.101 1.168 24.357 1.00 85.62 91 ASN A N 1
ATOM 693 C CA . ASN A 1 91 ? 5.806 2.397 24.724 1.00 85.62 91 ASN A CA 1
ATOM 694 C C . ASN A 1 91 ? 4.874 3.630 24.672 1.00 85.62 91 ASN A C 1
ATOM 696 O O . ASN A 1 91 ? 4.252 3.919 23.648 1.00 85.62 91 ASN A O 1
ATOM 700 N N . ALA A 1 92 ? 4.832 4.385 25.771 1.00 88.25 92 ALA A N 1
ATOM 701 C CA . ALA A 1 92 ? 4.010 5.578 25.966 1.00 88.25 92 ALA A CA 1
ATOM 702 C C . ALA A 1 92 ? 4.265 6.736 24.976 1.00 88.25 92 ALA A C 1
ATOM 704 O O . ALA A 1 92 ? 3.441 7.647 24.857 1.00 88.25 92 ALA A O 1
ATOM 705 N N . GLN A 1 93 ? 5.399 6.719 24.271 1.00 83.94 93 GLN A N 1
ATOM 706 C CA . GLN A 1 93 ? 5.723 7.656 23.191 1.00 83.94 93 GLN A CA 1
ATOM 707 C C . GLN A 1 93 ? 5.132 7.244 21.838 1.00 83.94 93 GLN A C 1
ATOM 709 O O . GLN A 1 93 ? 5.106 8.041 20.909 1.00 83.94 93 GLN A O 1
ATOM 714 N N . THR A 1 94 ? 4.680 5.996 21.696 1.00 82.06 94 THR A N 1
ATOM 715 C CA . THR A 1 94 ? 4.072 5.524 20.448 1.00 82.06 94 THR A CA 1
ATOM 716 C C . THR A 1 94 ? 2.618 5.994 20.398 1.00 82.06 94 THR A C 1
ATOM 718 O O . THR A 1 94 ? 1.859 5.675 21.317 1.00 82.06 94 THR A O 1
ATOM 721 N N . PRO A 1 95 ? 2.181 6.719 19.356 1.00 83.69 95 PRO A N 1
ATOM 722 C CA . PRO A 1 95 ? 0.776 7.084 19.213 1.00 83.69 95 PRO A CA 1
ATOM 723 C C . PRO A 1 95 ? -0.112 5.836 19.166 1.00 83.69 95 PRO A C 1
ATOM 725 O O . PRO A 1 95 ? 0.211 4.862 18.486 1.00 83.69 95 PRO A O 1
ATOM 728 N N . ALA A 1 96 ? -1.236 5.860 19.883 1.00 87.44 96 ALA A N 1
ATOM 729 C CA . ALA A 1 96 ? -2.177 4.745 19.943 1.00 87.44 96 ALA A CA 1
ATOM 730 C C . ALA A 1 96 ? -3.614 5.227 19.722 1.00 87.44 96 ALA A C 1
ATOM 732 O O . ALA A 1 96 ? -4.004 6.323 20.132 1.00 87.44 96 ALA A O 1
ATOM 733 N N . ARG A 1 97 ? -4.414 4.389 19.065 1.00 89.19 97 ARG A N 1
ATOM 734 C CA . ARG A 1 97 ? -5.824 4.650 18.775 1.00 89.19 97 ARG A CA 1
ATOM 735 C C . ARG A 1 97 ? -6.612 3.359 18.887 1.00 89.19 97 ARG A C 1
ATOM 737 O O . ARG A 1 97 ? -6.141 2.317 18.443 1.00 89.19 97 ARG A O 1
ATOM 744 N N . ILE A 1 98 ? -7.823 3.461 19.418 1.00 93.69 98 ILE A N 1
ATOM 745 C CA . ILE A 1 98 ? -8.806 2.383 19.403 1.00 93.69 98 ILE A CA 1
ATOM 746 C C . ILE A 1 98 ? -9.862 2.740 18.366 1.00 93.69 98 ILE A C 1
ATOM 748 O O . ILE A 1 98 ? -10.483 3.800 18.452 1.00 93.69 98 ILE A O 1
ATOM 752 N N . VAL A 1 99 ? -10.054 1.848 17.398 1.00 94.12 99 VAL A N 1
ATOM 753 C CA . VAL A 1 99 ? -11.120 1.948 16.401 1.00 94.12 99 VAL A CA 1
ATOM 754 C C . VAL A 1 99 ? -12.095 0.812 16.647 1.00 94.12 99 VAL A C 1
ATOM 756 O O . VAL A 1 99 ? -11.746 -0.355 16.492 1.00 94.12 99 VAL A O 1
ATOM 759 N N . VAL A 1 100 ? -13.313 1.158 17.043 1.00 94.69 100 VAL A N 1
ATOM 760 C CA . VAL A 1 100 ? -14.407 0.210 17.238 1.00 94.69 100 VAL A CA 1
ATOM 761 C C . VAL A 1 100 ? -15.297 0.245 16.008 1.00 94.69 100 VAL A C 1
ATOM 763 O O . VAL A 1 100 ? -15.725 1.316 15.585 1.00 94.69 100 VAL A O 1
ATOM 766 N N . ILE A 1 101 ? -15.624 -0.927 15.474 1.00 92.75 101 ILE A N 1
ATOM 767 C CA . ILE A 1 101 ? -16.655 -1.103 14.452 1.00 92.75 101 ILE A CA 1
ATOM 768 C C . ILE A 1 101 ? -17.726 -1.986 15.082 1.00 92.75 101 ILE A C 1
ATOM 770 O O . ILE A 1 101 ? -17.417 -3.101 15.496 1.00 92.75 101 ILE A O 1
ATOM 774 N N . THR A 1 102 ? -18.949 -1.482 15.210 1.00 91.00 102 THR A N 1
ATOM 775 C CA . THR A 1 102 ? -20.033 -2.201 15.896 1.00 91.00 102 THR A CA 1
ATOM 776 C C . THR A 1 102 ? -21.376 -1.913 15.245 1.00 91.00 102 THR A C 1
ATOM 778 O O . THR A 1 102 ? -21.617 -0.796 14.796 1.00 91.00 102 THR A O 1
ATOM 781 N N . ASP A 1 103 ? -22.256 -2.905 15.213 1.00 87.88 103 ASP A N 1
ATOM 782 C CA . ASP A 1 103 ? -23.665 -2.773 14.834 1.00 87.88 103 ASP A CA 1
ATOM 783 C C . ASP A 1 103 ? -24.606 -2.696 16.048 1.00 87.88 103 ASP A C 1
ATOM 785 O O . ASP A 1 103 ? -25.790 -2.395 15.905 1.00 87.88 103 ASP A O 1
ATOM 789 N N . GLY A 1 104 ? -24.068 -2.900 17.253 1.00 88.56 104 GLY A N 1
ATOM 790 C CA . GLY A 1 104 ? -24.805 -2.880 18.510 1.00 88.56 104 GLY A CA 1
ATOM 791 C C . GLY A 1 104 ? -24.190 -1.980 19.581 1.00 88.56 104 GLY A C 1
ATOM 792 O O . GLY A 1 104 ? -23.075 -1.460 19.461 1.00 88.56 104 GLY A O 1
ATOM 793 N N . VAL A 1 105 ? -24.951 -1.802 20.658 1.00 90.00 105 VAL A N 1
ATOM 794 C CA . VAL A 1 105 ? -24.519 -1.153 21.907 1.00 90.00 105 VAL A CA 1
ATOM 795 C C . VAL A 1 105 ? -23.976 -2.192 22.887 1.00 90.00 105 VAL A C 1
ATOM 797 O O . VAL A 1 105 ? -24.089 -3.386 22.634 1.00 90.00 105 VAL A O 1
ATOM 800 N N . ASN A 1 106 ? -23.413 -1.754 24.019 1.00 90.50 106 ASN A N 1
ATOM 801 C CA . ASN A 1 106 ? -22.993 -2.684 25.066 1.00 90.50 106 ASN A CA 1
ATOM 802 C C . ASN A 1 106 ? -24.206 -3.457 25.613 1.00 90.50 106 ASN A C 1
ATOM 804 O O . ASN A 1 106 ? -25.046 -2.891 26.321 1.00 90.50 106 ASN A O 1
ATOM 808 N N . ASP A 1 107 ? -24.301 -4.736 25.268 1.00 86.44 107 ASP A N 1
ATOM 809 C CA . ASP A 1 107 ? -25.384 -5.620 25.681 1.00 86.44 107 ASP A CA 1
ATOM 810 C C . ASP A 1 107 ? -24.805 -6.963 26.101 1.00 86.44 107 ASP A C 1
ATOM 812 O O . ASP A 1 107 ? -24.203 -7.655 25.286 1.00 86.44 107 ASP A O 1
ATOM 816 N N . GLN A 1 108 ? -24.928 -7.264 27.392 1.00 82.94 108 GLN A N 1
ATOM 817 C CA . GLN A 1 108 ? -24.374 -8.446 28.041 1.00 82.94 108 GLN A CA 1
ATOM 818 C C . GLN A 1 108 ? -25.396 -8.948 29.065 1.00 82.94 108 GLN A C 1
ATOM 820 O O . GLN A 1 108 ? -25.960 -8.138 29.811 1.00 82.94 108 GLN A O 1
ATOM 825 N N . THR A 1 109 ? -25.616 -10.256 29.131 1.00 77.31 109 THR A N 1
ATOM 826 C CA . THR A 1 109 ? -26.414 -10.906 30.172 1.00 77.31 109 THR A CA 1
ATOM 827 C C . THR A 1 109 ? -25.536 -11.802 31.043 1.00 77.31 109 THR A C 1
ATOM 829 O O . THR A 1 109 ? -24.480 -12.269 30.627 1.00 77.31 109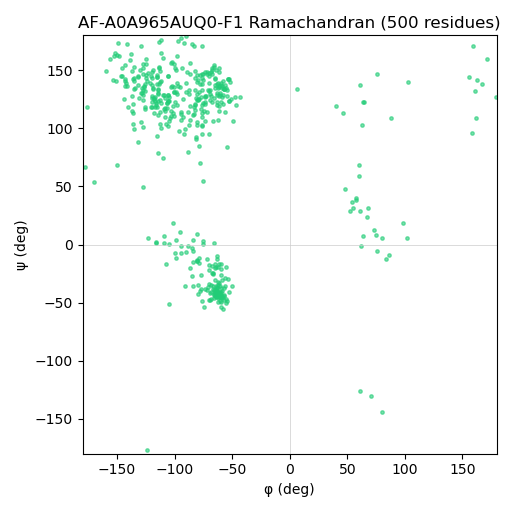 THR A O 1
ATOM 832 N N . GLU A 1 110 ? -25.958 -11.995 32.296 1.00 67.06 110 GLU A N 1
ATOM 833 C CA . GLU A 1 110 ? -25.438 -13.034 33.205 1.00 67.06 110 GLU A CA 1
ATOM 834 C C . GLU A 1 110 ? -23.953 -12.939 33.627 1.00 67.06 110 GLU A C 1
ATOM 836 O O . GLU A 1 110 ? -23.483 -13.792 34.376 1.00 67.06 110 GLU A O 1
ATOM 841 N N . VAL A 1 111 ? -23.244 -11.858 33.278 1.00 70.38 111 VAL A N 1
ATOM 842 C CA . VAL A 1 111 ? -21.845 -11.600 33.678 1.00 70.38 111 VAL A CA 1
ATOM 843 C C . VAL A 1 111 ? -21.671 -10.246 34.370 1.00 70.38 111 VAL A C 1
ATOM 845 O O . VAL A 1 111 ? -22.485 -9.331 34.221 1.00 70.38 111 VAL A O 1
ATOM 848 N N . THR A 1 112 ? -20.581 -10.084 35.131 1.00 74.25 112 THR A N 1
ATOM 849 C CA . THR A 1 112 ? -20.218 -8.772 35.694 1.00 74.25 112 THR A CA 1
ATOM 850 C C . THR A 1 112 ? -19.747 -7.862 34.560 1.00 74.25 112 THR A C 1
ATOM 852 O O . THR A 1 112 ? -18.584 -7.897 34.165 1.00 74.25 112 THR A O 1
ATOM 855 N N . SER A 1 113 ? -20.656 -7.051 34.018 1.00 78.62 113 SER A N 1
ATOM 856 C CA . SER A 1 113 ? -20.372 -6.194 32.866 1.00 78.62 113 SER A CA 1
ATOM 857 C C . SER A 1 113 ? -19.416 -5.054 33.220 1.00 78.62 113 SER A C 1
ATOM 859 O O . SER A 1 113 ? -19.651 -4.315 34.184 1.00 78.62 113 SER A O 1
ATOM 861 N N . THR A 1 114 ? -18.394 -4.839 32.390 1.00 88.06 114 THR A N 1
ATOM 862 C CA . THR A 1 114 ? -17.630 -3.586 32.390 1.00 88.06 114 THR A CA 1
ATOM 863 C C . THR A 1 114 ? -18.585 -2.418 32.148 1.00 88.06 114 THR A C 1
ATOM 865 O O . THR A 1 114 ? -19.415 -2.467 31.248 1.00 88.06 114 THR A O 1
ATOM 868 N N . THR A 1 115 ? -18.467 -1.352 32.935 1.00 92.12 115 THR A N 1
ATOM 869 C CA . THR A 1 115 ? -19.317 -0.153 32.853 1.00 92.12 115 THR A CA 1
ATOM 870 C C . THR A 1 115 ? -18.607 1.001 32.148 1.00 92.12 115 THR A C 1
ATOM 872 O O . THR A 1 115 ? -17.376 1.107 32.172 1.00 92.12 115 THR A O 1
ATOM 875 N N . ALA A 1 116 ? -19.374 1.951 31.603 1.00 93.62 116 ALA A N 1
ATOM 876 C CA . ALA A 1 116 ? -18.809 3.158 31.001 1.00 93.62 116 ALA A CA 1
ATOM 877 C C . ALA A 1 116 ? -17.938 3.955 31.990 1.00 93.62 116 ALA A C 1
ATOM 879 O O . ALA A 1 116 ? -16.893 4.483 31.619 1.00 93.62 116 ALA A O 1
ATOM 880 N N . ASN A 1 117 ? -18.319 4.020 33.270 1.00 94.75 117 ASN A N 1
ATOM 881 C CA . ASN A 1 117 ? -17.535 4.726 34.287 1.00 94.75 117 ASN A CA 1
ATOM 882 C C . ASN A 1 117 ? -16.196 4.041 34.592 1.00 94.75 117 ASN A C 1
ATOM 884 O O . ASN A 1 117 ? -15.212 4.737 34.847 1.00 94.75 117 ASN A O 1
ATOM 888 N N . GLN A 1 118 ? -16.136 2.707 34.549 1.00 95.06 118 GLN A N 1
ATOM 889 C CA . GLN A 1 118 ? -14.867 1.982 34.665 1.00 95.06 118 GLN A CA 1
ATOM 890 C C . GLN A 1 118 ? -13.952 2.296 33.479 1.00 95.06 118 GLN A C 1
ATOM 892 O O . GLN A 1 118 ? -12.785 2.618 33.694 1.00 95.06 118 GLN A O 1
ATOM 897 N N . LEU A 1 119 ? -14.486 2.311 32.252 1.00 95.81 119 LEU A N 1
ATOM 898 C CA . LEU A 1 119 ? -13.708 2.697 31.072 1.00 95.81 119 LEU A CA 1
ATOM 899 C C . LEU A 1 119 ? -13.189 4.132 31.154 1.00 95.81 119 LEU A C 1
ATOM 901 O O . LEU A 1 119 ? -12.018 4.357 30.871 1.00 95.81 119 LEU A O 1
ATOM 905 N N . LYS A 1 120 ? -14.010 5.096 31.588 1.00 95.88 120 LYS A N 1
ATOM 906 C CA . LYS A 1 120 ? -13.568 6.492 31.771 1.00 95.88 120 LYS A CA 1
ATOM 907 C C . LYS A 1 120 ? -12.347 6.583 32.683 1.00 95.88 120 LYS A C 1
ATOM 909 O O . LYS A 1 120 ? -11.369 7.229 32.323 1.00 95.88 120 LYS A O 1
ATOM 914 N N . LYS A 1 121 ? -12.390 5.912 33.840 1.00 96.25 121 LYS A N 1
ATOM 915 C CA . LYS A 1 121 ? -11.263 5.874 34.786 1.00 96.25 121 LYS A CA 1
ATOM 916 C C . LYS A 1 121 ? -10.023 5.240 34.160 1.00 96.25 121 LYS A C 1
ATOM 918 O O . LYS A 1 121 ? -8.935 5.783 34.301 1.00 96.25 121 LYS A O 1
ATOM 923 N N . LEU A 1 122 ? -10.201 4.142 33.428 1.00 95.81 122 LEU A N 1
ATOM 924 C CA . LEU A 1 122 ? -9.100 3.457 32.760 1.00 95.81 122 LEU A CA 1
ATOM 925 C C . LEU A 1 122 ? -8.457 4.320 31.664 1.00 95.81 122 LEU A C 1
ATOM 927 O O . LEU A 1 122 ? -7.238 4.362 31.565 1.00 95.81 122 LEU A O 1
ATOM 931 N N . PHE A 1 123 ? -9.246 5.050 30.870 1.00 96.44 123 PHE A N 1
ATOM 932 C 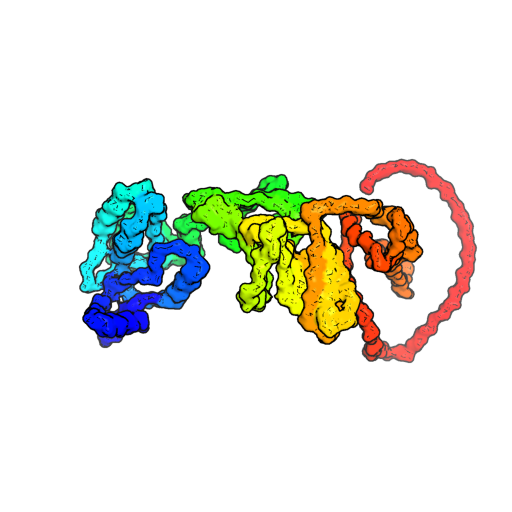CA . PHE A 1 123 ? -8.710 5.999 29.890 1.00 96.44 123 PHE A CA 1
ATOM 933 C C . PHE A 1 123 ? -7.893 7.109 30.552 1.00 96.44 123 PHE A C 1
ATOM 935 O O . PHE A 1 123 ? -6.839 7.460 30.027 1.00 96.44 123 PHE A O 1
ATOM 942 N N . VAL A 1 124 ? -8.351 7.648 31.688 1.00 95.56 124 VAL A N 1
ATOM 943 C CA . VAL A 1 124 ? -7.585 8.640 32.461 1.00 95.56 124 VAL A CA 1
ATOM 944 C C . VAL A 1 124 ? -6.247 8.046 32.898 1.00 95.56 124 VAL A C 1
ATOM 946 O O . VAL A 1 124 ? -5.210 8.591 32.535 1.00 95.56 124 VAL A O 1
ATOM 949 N N . GLU A 1 125 ? -6.258 6.887 33.562 1.00 94.88 125 GLU A N 1
ATOM 950 C CA . GLU A 1 125 ? -5.035 6.221 34.035 1.00 94.88 125 GLU A CA 1
ATOM 951 C C . GLU A 1 125 ? -4.046 5.930 32.893 1.00 94.88 125 GLU A C 1
ATOM 953 O O . GLU A 1 125 ? -2.842 6.160 33.016 1.00 94.88 125 GLU A O 1
ATOM 958 N N . VAL A 1 126 ? -4.546 5.425 31.761 1.00 94.44 126 VAL A N 1
ATOM 959 C CA . VAL A 1 126 ? -3.712 5.124 30.592 1.00 94.44 126 VAL A CA 1
ATOM 960 C C . VAL A 1 126 ? -3.125 6.400 29.999 1.00 94.44 126 VAL A C 1
ATOM 962 O O . VAL A 1 126 ? -1.947 6.416 29.649 1.00 94.44 126 VAL A O 1
ATOM 965 N N . ASN A 1 127 ? -3.915 7.466 29.881 1.00 94.62 127 ASN A N 1
ATOM 966 C CA . ASN A 1 127 ? -3.491 8.699 29.223 1.00 94.62 127 ASN A CA 1
ATOM 967 C C . ASN A 1 127 ? -2.559 9.560 30.080 1.00 94.62 127 ASN A C 1
ATOM 969 O O . ASN A 1 127 ? -1.725 10.256 29.509 1.00 94.62 127 ASN A O 1
ATOM 973 N N . GLU A 1 128 ? -2.624 9.475 31.412 1.00 93.19 128 GLU A N 1
ATOM 974 C CA . GLU A 1 128 ? -1.692 10.165 32.323 1.00 93.19 128 GLU A CA 1
ATOM 975 C C . GLU A 1 128 ? -0.223 9.816 32.053 1.00 93.19 128 GLU A C 1
ATOM 977 O O . GLU A 1 128 ? 0.671 10.625 32.294 1.00 93.19 128 GLU A O 1
ATOM 982 N N . ARG A 1 129 ? 0.040 8.613 31.535 1.00 90.56 129 ARG A N 1
ATOM 983 C CA . ARG A 1 129 ? 1.398 8.116 31.288 1.00 90.56 129 ARG A CA 1
ATOM 984 C C . ARG A 1 129 ? 1.885 8.369 29.862 1.00 90.56 129 ARG A C 1
ATOM 986 O O . ARG A 1 129 ? 3.007 7.978 29.553 1.00 90.56 129 ARG A O 1
ATOM 993 N N . ARG A 1 130 ? 1.069 8.961 28.980 1.00 91.75 130 ARG A N 1
ATOM 994 C CA . ARG A 1 130 ? 1.344 9.060 27.535 1.00 91.75 130 ARG A CA 1
ATOM 995 C C . ARG A 1 130 ? 1.598 10.487 27.081 1.00 91.75 130 ARG A C 1
ATOM 997 O O . ARG A 1 130 ? 1.026 11.438 27.596 1.00 91.75 130 ARG A O 1
ATOM 1004 N N . THR A 1 131 ? 2.434 10.608 26.054 1.00 88.12 131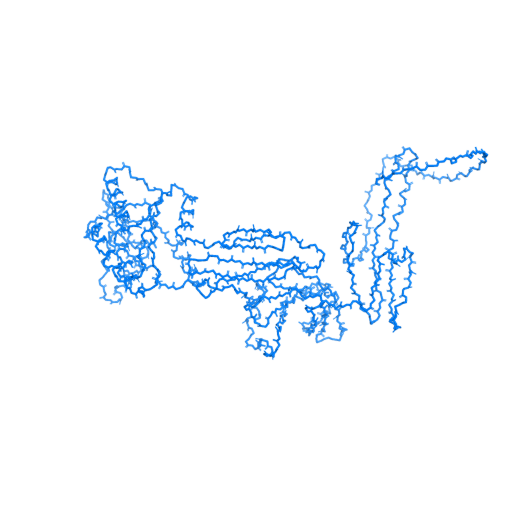 THR A N 1
ATOM 1005 C CA . THR A 1 131 ? 2.701 11.893 25.381 1.00 88.12 131 THR A CA 1
ATOM 1006 C C . THR A 1 131 ? 1.513 12.350 24.539 1.00 88.12 131 THR A C 1
ATOM 1008 O O . THR A 1 131 ? 1.161 13.526 24.549 1.00 88.12 131 THR A O 1
ATOM 1011 N N . GLU A 1 132 ? 0.857 11.407 23.862 1.00 87.81 132 GLU A N 1
ATOM 1012 C CA . GLU A 1 132 ? -0.400 11.628 23.156 1.00 87.81 132 GLU A CA 1
ATOM 1013 C C . GLU A 1 132 ? -1.516 10.772 23.776 1.00 87.81 132 GLU A C 1
ATOM 1015 O O . GLU A 1 132 ? -1.359 9.547 23.879 1.00 87.81 132 GLU A O 1
ATOM 1020 N N . PRO A 1 133 ? -2.656 11.379 24.162 1.00 91.69 133 PRO A N 1
ATOM 1021 C CA . PRO A 1 133 ? -3.805 10.635 24.657 1.00 91.69 133 PRO A CA 1
ATOM 1022 C C . PRO A 1 133 ? -4.337 9.644 23.617 1.00 91.69 133 PRO A C 1
ATOM 1024 O O . PRO A 1 133 ? -4.510 9.977 22.441 1.00 91.69 133 PRO A O 1
ATOM 1027 N N . VAL A 1 134 ? -4.663 8.438 24.073 1.00 92.31 134 VAL A N 1
ATOM 1028 C CA . VAL A 1 134 ? -5.363 7.419 23.293 1.00 92.31 134 VAL A CA 1
ATOM 1029 C C . VAL A 1 134 ? -6.730 7.957 22.898 1.00 92.31 134 VAL A C 1
ATOM 1031 O O . VAL A 1 134 ? -7.514 8.379 23.749 1.00 92.31 134 VAL A O 1
ATOM 1034 N N . LYS A 1 135 ? -7.034 7.892 21.602 1.00 90.38 135 LYS A N 1
ATOM 1035 C CA . LYS A 1 135 ? -8.338 8.284 21.055 1.00 90.38 135 LYS A CA 1
ATOM 1036 C C . LYS A 1 135 ? -9.227 7.063 20.872 1.00 90.38 135 LYS A C 1
ATOM 1038 O O . LYS A 1 135 ? -8.768 6.046 20.349 1.00 90.38 135 LYS A O 1
ATOM 1043 N N . LEU A 1 136 ? -10.495 7.194 21.258 1.00 95.19 136 LEU A N 1
ATOM 1044 C CA . LEU A 1 136 ? -11.545 6.215 20.983 1.00 95.19 136 LEU A CA 1
ATOM 1045 C C . LEU A 1 136 ? -12.399 6.695 19.808 1.00 95.19 136 LEU A C 1
ATOM 1047 O O . LEU A 1 136 ? -13.121 7.684 19.918 1.00 95.19 136 LEU A O 1
ATOM 1051 N N . GLU A 1 137 ? -12.337 5.995 18.684 1.00 95.44 137 GLU A N 1
ATOM 1052 C CA . GLU A 1 137 ? -13.174 6.272 17.519 1.00 95.44 137 GLU A CA 1
ATOM 1053 C C . GLU A 1 137 ? -14.118 5.094 17.293 1.00 95.44 137 GLU A C 1
ATOM 1055 O O . GLU A 1 137 ? -13.683 3.952 17.182 1.00 95.44 137 GLU A O 1
ATOM 1060 N N . VAL A 1 138 ? -15.422 5.360 17.265 1.00 95.31 138 VAL A N 1
ATOM 1061 C CA . VAL A 1 138 ? -16.460 4.333 17.130 1.00 95.31 138 VAL A CA 1
ATOM 1062 C C . VAL A 1 138 ? -17.224 4.568 15.840 1.00 95.31 138 VAL A C 1
ATOM 1064 O O . VAL A 1 138 ? -17.781 5.644 15.634 1.00 95.31 138 VAL A O 1
ATOM 1067 N N . ILE A 1 139 ? -17.261 3.553 14.986 1.00 95.31 139 ILE A N 1
ATOM 1068 C CA . ILE A 1 139 ? -18.048 3.516 13.760 1.00 95.31 139 ILE A CA 1
ATOM 1069 C C . ILE A 1 139 ? -19.242 2.594 14.011 1.00 95.31 139 ILE A C 1
ATOM 1071 O O . ILE A 1 139 ? -19.085 1.375 14.100 1.00 95.31 139 ILE A O 1
ATOM 1075 N N . GLY A 1 140 ? -20.425 3.188 14.161 1.00 93.50 140 GLY A N 1
ATOM 1076 C CA . GLY A 1 140 ? -21.680 2.455 14.300 1.00 93.50 140 GLY A CA 1
ATOM 1077 C C . GLY A 1 140 ? -22.218 2.079 12.924 1.00 93.50 140 GLY A C 1
ATOM 1078 O O . GLY A 1 140 ? -22.615 2.971 12.182 1.00 93.50 140 GLY A O 1
ATOM 1079 N N . PHE A 1 141 ? -22.228 0.796 12.568 1.00 88.12 141 PHE A N 1
ATOM 1080 C CA . PHE A 1 141 ? -22.755 0.320 11.290 1.00 88.12 141 PHE A CA 1
ATOM 1081 C C . PHE A 1 141 ? -24.185 -0.191 11.444 1.00 88.12 141 PHE A C 1
ATOM 1083 O O . PHE A 1 141 ? -24.419 -1.131 12.190 1.00 88.12 141 PHE A O 1
ATOM 1090 N N . ALA A 1 142 ? -25.139 0.411 10.731 1.00 83.25 142 ALA A N 1
ATOM 1091 C CA . ALA A 1 142 ? -26.557 0.027 10.799 1.00 83.25 142 ALA A CA 1
ATOM 1092 C C . ALA A 1 142 ? -27.138 -0.028 12.235 1.00 83.25 142 ALA A C 1
ATOM 1094 O O . ALA A 1 142 ? -28.084 -0.768 12.508 1.00 83.25 142 ALA A O 1
ATOM 1095 N N . LEU A 1 143 ? -26.592 0.778 13.148 1.00 83.12 143 LEU A N 1
ATOM 1096 C CA . LEU A 1 143 ? -26.921 0.739 14.568 1.00 83.12 143 LEU A CA 1
ATOM 1097 C C . LEU A 1 143 ? -28.285 1.406 14.804 1.00 83.12 143 LEU A C 1
ATOM 1099 O O . LEU A 1 143 ? -28.412 2.631 14.776 1.00 83.12 143 LEU A O 1
ATOM 1103 N N . ARG A 1 144 ? -29.327 0.593 15.004 1.00 77.06 144 ARG A N 1
ATOM 1104 C CA . ARG A 1 144 ? -30.703 1.056 15.246 1.00 77.06 144 ARG A CA 1
ATOM 1105 C C . ARG A 1 144 ? -31.091 0.812 16.697 1.00 77.06 144 ARG A C 1
ATOM 1107 O O . ARG A 1 144 ? -31.292 -0.322 17.108 1.00 77.06 144 ARG A O 1
ATOM 1114 N N . AL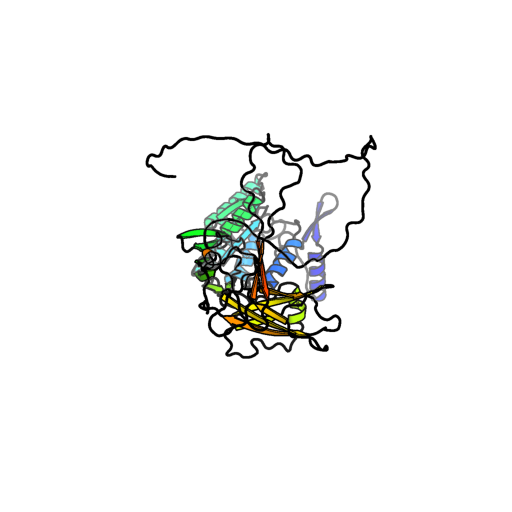A A 1 145 ? -31.213 1.885 17.471 1.00 76.19 145 ALA A N 1
ATOM 1115 C CA . ALA A 1 145 ? -31.732 1.827 18.834 1.00 76.19 145 ALA A CA 1
ATOM 1116 C C . ALA A 1 145 ? -33.263 1.977 18.814 1.00 76.19 145 ALA A C 1
ATOM 1118 O O . ALA A 1 145 ? -33.804 3.066 19.031 1.00 76.19 145 ALA A O 1
ATOM 1119 N N . GLU A 1 146 ? -33.967 0.892 18.495 1.00 78.94 146 GLU A N 1
ATOM 1120 C CA . GLU A 1 146 ? -35.428 0.909 18.350 1.00 78.94 146 GLU A CA 1
ATOM 1121 C C . GLU A 1 146 ? -36.122 0.843 19.715 1.00 78.94 146 GLU A C 1
ATOM 1123 O O . GLU A 1 146 ? -37.141 1.501 19.936 1.00 78.94 146 GLU A O 1
ATOM 1128 N N . LYS A 1 147 ? -35.548 0.107 20.675 1.00 85.69 147 LYS A N 1
ATOM 1129 C CA . LYS A 1 147 ? -36.105 -0.007 22.030 1.00 85.69 147 LYS A CA 1
ATOM 1130 C C . LYS A 1 147 ? -35.578 1.091 22.948 1.00 85.69 147 LYS A C 1
ATOM 1132 O O . LYS A 1 147 ? -34.416 1.483 22.889 1.00 85.69 147 LYS A O 1
ATOM 1137 N N . ARG A 1 148 ? -36.401 1.515 23.913 1.00 82.12 148 ARG A N 1
ATOM 1138 C CA . ARG A 1 148 ? -36.010 2.510 24.932 1.00 82.12 148 ARG A CA 1
ATOM 1139 C C . ARG A 1 148 ? -34.754 2.104 25.720 1.00 82.12 148 ARG A C 1
ATOM 1141 O O . ARG A 1 148 ? -33.945 2.962 26.063 1.00 82.12 148 ARG A O 1
ATOM 1148 N N . SER A 1 149 ? -34.582 0.811 26.002 1.00 83.50 149 SER A N 1
ATOM 1149 C CA . SER A 1 149 ? -33.385 0.270 26.663 1.00 83.50 149 SER A CA 1
ATOM 1150 C C . SER A 1 149 ? -32.126 0.409 25.798 1.00 83.50 149 SER A C 1
ATOM 1152 O O . SER A 1 149 ? -31.081 0.813 26.302 1.00 83.50 149 SER A O 1
ATOM 1154 N N . GLU A 1 150 ? -32.228 0.137 24.496 1.00 84.06 150 GLU A N 1
ATOM 1155 C CA . GLU A 1 150 ? -31.138 0.304 23.526 1.00 84.06 150 GLU A CA 1
ATOM 1156 C C . GLU A 1 150 ? -30.786 1.785 23.347 1.00 84.06 150 GLU A C 1
ATOM 1158 O O . GLU A 1 150 ? -29.611 2.133 23.302 1.00 84.06 150 GLU A O 1
ATOM 1163 N N . GLN A 1 151 ? -31.781 2.680 23.341 1.00 88.19 151 GLN A N 1
ATOM 1164 C CA . GLN A 1 151 ? -31.565 4.131 23.265 1.00 88.19 151 GLN A CA 1
ATOM 1165 C C . GLN A 1 151 ? -30.793 4.665 24.474 1.00 88.19 151 GLN A C 1
ATOM 1167 O O . GLN A 1 151 ? -29.898 5.496 24.319 1.00 88.19 151 GLN A O 1
ATOM 1172 N N . ALA A 1 152 ? -31.108 4.181 25.680 1.00 89.94 152 ALA A N 1
ATOM 1173 C CA . ALA A 1 152 ? -30.381 4.554 26.890 1.00 89.94 152 ALA A CA 1
ATOM 1174 C C . ALA A 1 152 ? -28.913 4.094 26.835 1.00 89.94 152 ALA A C 1
ATOM 1176 O O . ALA A 1 152 ? -28.014 4.885 27.117 1.00 89.94 152 ALA A O 1
ATOM 1177 N N . LYS A 1 153 ? -28.668 2.850 26.403 1.00 90.88 153 LYS A N 1
ATOM 1178 C CA . LYS A 1 153 ? -27.316 2.295 26.212 1.00 90.88 153 LYS A CA 1
ATOM 1179 C C . LYS A 1 153 ? -26.541 3.017 25.108 1.00 90.88 153 LYS A C 1
ATOM 1181 O O . LYS A 1 153 ? -25.354 3.292 25.254 1.00 90.88 153 LYS A O 1
ATOM 1186 N N . PHE A 1 154 ? -27.211 3.380 24.018 1.00 92.25 154 PHE A N 1
ATOM 1187 C CA . PHE A 1 154 ? -26.607 4.156 22.940 1.00 92.25 154 PHE A CA 1
ATOM 1188 C C . PHE A 1 154 ? -26.187 5.549 23.417 1.00 92.25 154 PHE A C 1
ATOM 1190 O O . PHE A 1 154 ? -25.071 5.992 23.147 1.00 92.25 154 PHE A O 1
ATOM 1197 N N . LYS A 1 155 ? -27.051 6.220 24.187 1.00 92.69 155 LYS A N 1
ATOM 1198 C CA . LYS A 1 155 ? -26.724 7.504 24.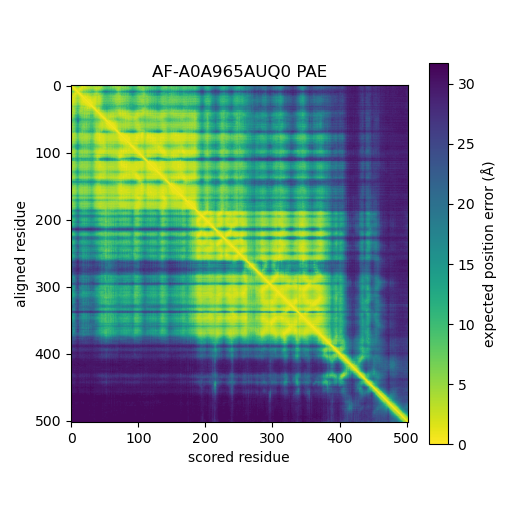812 1.00 92.69 155 LYS A CA 1
ATOM 1199 C C . LYS A 1 155 ? -25.530 7.380 25.760 1.00 92.69 155 LYS A C 1
ATOM 1201 O O . LYS A 1 155 ? -24.634 8.217 25.699 1.00 92.69 155 LYS A O 1
ATOM 1206 N N . GLU A 1 156 ? -25.478 6.328 26.577 1.00 94.31 156 GLU A N 1
ATOM 1207 C CA . GLU A 1 156 ? -24.335 6.058 27.456 1.00 94.31 156 GLU A CA 1
ATOM 1208 C C . GLU A 1 156 ? -23.028 5.891 26.661 1.00 94.31 156 GLU A C 1
ATOM 1210 O O . GLU A 1 156 ? -22.019 6.507 27.011 1.00 94.31 156 GLU A O 1
ATOM 1215 N N . LEU A 1 157 ? -23.051 5.138 25.555 1.00 94.38 157 LEU A N 1
ATOM 1216 C CA . LEU A 1 157 ? -21.905 4.994 24.655 1.00 94.38 157 LEU A CA 1
ATOM 1217 C C . LEU A 1 157 ? -21.465 6.355 24.089 1.00 94.38 157 LEU A C 1
ATOM 1219 O O . LEU A 1 157 ? -20.278 6.681 24.105 1.00 94.38 157 LEU A O 1
ATOM 1223 N N . GLN A 1 158 ? -22.404 7.183 23.626 1.00 94.06 158 GLN A N 1
ATOM 1224 C CA . GLN A 1 158 ? -22.092 8.528 23.132 1.00 94.06 158 GLN A CA 1
ATOM 1225 C C . GLN A 1 158 ? -21.515 9.443 24.221 1.00 94.06 158 GLN A C 1
ATOM 1227 O O . GLN A 1 158 ? -20.645 10.269 23.930 1.00 94.06 158 GLN A O 1
ATOM 1232 N N . ASP A 1 159 ? -22.004 9.336 25.458 1.00 95.19 159 ASP A N 1
ATOM 1233 C CA . ASP A 1 159 ? -21.488 10.085 26.608 1.00 95.19 159 ASP A CA 1
ATOM 1234 C C . ASP A 1 159 ? -20.071 9.619 26.980 1.00 95.19 159 ASP A C 1
ATOM 1236 O O . ASP A 1 159 ? -19.199 10.447 27.250 1.00 95.19 159 ASP A O 1
ATOM 1240 N N . LEU A 1 160 ? -19.809 8.306 26.940 1.00 95.50 160 LEU A N 1
ATOM 1241 C CA . LEU A 1 160 ? -18.474 7.733 27.119 1.00 95.50 160 LEU A CA 1
ATOM 1242 C C . LEU A 1 160 ? -17.500 8.283 26.074 1.00 95.50 160 LEU A C 1
ATOM 1244 O O . LEU A 1 160 ? -16.483 8.862 26.453 1.00 95.50 160 LEU A O 1
ATOM 1248 N N . ILE A 1 161 ? -17.827 8.157 24.785 1.00 95.56 161 ILE A N 1
ATOM 1249 C CA . ILE A 1 161 ? -16.971 8.608 23.678 1.00 95.56 161 ILE A CA 1
ATOM 1250 C C . ILE A 1 161 ? -16.621 10.090 23.840 1.00 95.56 161 ILE A C 1
ATOM 1252 O O . ILE A 1 161 ? -15.449 10.453 23.772 1.00 95.56 161 ILE A O 1
ATOM 1256 N N . ARG A 1 162 ? -17.613 10.945 24.127 1.00 94.69 162 ARG A N 1
ATOM 1257 C CA . ARG A 1 162 ? -17.383 12.381 24.357 1.00 94.69 162 ARG A CA 1
ATOM 1258 C C . ARG A 1 162 ? -16.468 12.638 25.552 1.00 94.69 162 ARG A C 1
ATOM 1260 O O . ARG A 1 162 ? -15.572 13.470 25.458 1.00 94.69 162 ARG A O 1
ATOM 1267 N N . SER A 1 163 ? -16.654 11.908 26.651 1.00 93.38 163 SER A N 1
ATOM 1268 C CA . SER A 1 163 ? -15.852 12.101 27.866 1.00 93.38 163 SER A CA 1
ATOM 1269 C C . SER A 1 163 ? -14.374 11.735 27.707 1.00 93.38 163 SER A C 1
ATOM 1271 O O . SER A 1 163 ? -13.543 12.279 28.426 1.00 93.38 163 SER A O 1
ATOM 1273 N N . VAL A 1 164 ? -14.037 10.858 26.756 1.00 93.06 164 VAL A N 1
ATOM 1274 C CA . VAL A 1 164 ? -12.651 10.440 26.477 1.00 93.06 164 VAL A CA 1
ATOM 1275 C C . VAL A 1 164 ? -12.063 11.140 25.246 1.00 93.06 164 VAL A C 1
ATOM 1277 O O . VAL A 1 164 ? -11.084 10.669 24.673 1.00 93.06 164 VAL A O 1
ATOM 1280 N N . ASN A 1 165 ? -12.665 12.261 24.822 1.00 89.31 165 ASN A N 1
ATOM 1281 C CA . ASN A 1 165 ? -12.287 13.018 23.622 1.00 89.31 165 ASN A CA 1
ATOM 1282 C C . ASN A 1 165 ? -12.251 12.153 22.344 1.00 89.31 165 ASN A C 1
ATOM 1284 O O . ASN A 1 165 ? -11.375 12.283 21.484 1.00 89.31 165 ASN A O 1
ATOM 1288 N N . GLY A 1 166 ? -13.191 11.214 22.259 1.00 92.94 166 GLY A N 1
ATOM 1289 C CA . GLY A 1 166 ? -13.384 10.325 21.128 1.00 92.94 166 GLY A CA 1
ATOM 1290 C C . GLY A 1 166 ? -14.342 10.880 20.074 1.00 92.94 166 GLY A C 1
ATOM 1291 O O . GLY A 1 166 ? -14.931 11.952 20.229 1.00 92.94 166 GLY A O 1
ATOM 1292 N N . ARG A 1 167 ? -14.544 10.111 19.000 1.00 94.94 167 ARG A N 1
ATOM 1293 C CA . ARG A 1 167 ? -15.486 10.443 17.918 1.00 94.94 167 ARG A CA 1
ATOM 1294 C C . ARG A 1 167 ? -16.426 9.278 17.633 1.00 94.94 167 ARG A C 1
ATOM 1296 O O . ARG A 1 167 ? -15.974 8.148 17.495 1.00 94.94 167 ARG A O 1
ATOM 1303 N N . PHE A 1 168 ? -17.717 9.568 17.493 1.00 94.31 168 PHE A N 1
ATOM 1304 C CA . PHE A 1 168 ? -18.699 8.622 16.964 1.00 94.31 168 PHE A CA 1
ATOM 1305 C C . PHE A 1 168 ? -18.992 8.950 15.497 1.00 94.31 168 PHE A C 1
ATOM 1307 O O . PHE A 1 168 ? -19.157 10.119 15.148 1.00 94.31 168 PHE A O 1
ATOM 1314 N N . ILE A 1 169 ? -19.046 7.929 14.647 1.00 93.56 169 ILE A N 1
ATOM 1315 C CA . ILE A 1 169 ? -19.324 8.033 13.216 1.00 93.56 169 ILE A CA 1
ATOM 1316 C C . ILE A 1 169 ? -20.487 7.101 12.908 1.00 93.56 169 ILE A C 1
ATOM 1318 O O . ILE A 1 169 ? -20.382 5.891 13.093 1.00 93.56 169 ILE A O 1
ATOM 1322 N N . ASP A 1 170 ? -21.586 7.674 12.431 1.00 92.19 170 ASP A N 1
ATOM 1323 C CA . ASP A 1 170 ? -22.745 6.910 11.986 1.00 92.19 170 ASP A CA 1
ATOM 1324 C C . ASP A 1 170 ? -22.544 6.431 10.540 1.00 92.19 170 ASP A C 1
ATOM 1326 O O . ASP A 1 170 ? -22.491 7.225 9.594 1.00 92.19 170 ASP A O 1
ATOM 1330 N N . ALA A 1 171 ? -22.414 5.118 10.379 1.00 92.38 171 ALA A N 1
ATOM 1331 C CA . ALA A 1 171 ? -22.272 4.431 9.110 1.00 92.38 171 ALA A CA 1
ATOM 1332 C C . ALA A 1 171 ? -23.544 3.630 8.795 1.00 92.38 171 ALA A C 1
ATOM 1334 O O . ALA A 1 171 ? -23.575 2.404 8.867 1.00 92.38 171 ALA A O 1
ATOM 1335 N N . GLY A 1 172 ? -24.612 4.326 8.405 1.00 86.88 172 GLY A N 1
ATOM 1336 C CA . GLY A 1 172 ? -25.883 3.688 8.032 1.00 86.88 172 GLY A CA 1
ATOM 1337 C C . GLY A 1 172 ? -25.826 2.764 6.802 1.00 86.88 172 GLY A C 1
ATOM 1338 O O . GLY A 1 172 ? -26.775 2.021 6.562 1.00 86.88 172 GLY A O 1
ATOM 1339 N N . ASP A 1 173 ? -24.737 2.799 6.028 1.00 87.19 173 ASP A N 1
ATOM 1340 C CA . ASP A 1 173 ? -24.531 2.003 4.818 1.00 87.19 173 ASP A CA 1
ATOM 1341 C C . ASP A 1 173 ? -23.039 1.669 4.594 1.00 87.19 173 ASP A C 1
ATOM 1343 O O . ASP A 1 173 ? -22.148 2.128 5.321 1.00 87.19 173 ASP A O 1
ATOM 1347 N N . ARG A 1 174 ? -22.766 0.832 3.584 1.00 88.00 174 ARG A N 1
ATOM 1348 C CA . ARG A 1 174 ? -21.417 0.358 3.233 1.00 88.00 174 ARG A CA 1
ATOM 1349 C C . ARG A 1 174 ? -20.463 1.497 2.868 1.00 88.00 174 ARG A C 1
ATOM 1351 O O . ARG A 1 174 ? -19.294 1.451 3.254 1.00 88.00 174 ARG A O 1
ATOM 1358 N N . ASP A 1 175 ? -20.929 2.493 2.126 1.00 86.06 175 ASP A N 1
ATOM 1359 C CA . ASP A 1 175 ? -20.072 3.565 1.619 1.00 86.06 175 ASP A CA 1
ATOM 1360 C C . ASP A 1 175 ? -19.676 4.515 2.749 1.00 86.06 175 ASP A C 1
ATOM 1362 O O . ASP A 1 175 ? -18.515 4.918 2.855 1.00 86.06 175 ASP A O 1
ATOM 1366 N N . ARG A 1 176 ? -20.604 4.797 3.670 1.00 89.44 176 ARG A N 1
ATOM 1367 C CA . ARG A 1 176 ? -20.327 5.544 4.901 1.00 89.44 176 ARG A CA 1
ATOM 1368 C C . ARG A 1 176 ? -19.406 4.785 5.847 1.00 89.44 176 ARG A C 1
ATOM 1370 O O . ARG A 1 176 ? -18.557 5.423 6.463 1.00 89.44 176 ARG A O 1
ATOM 1377 N N . LEU A 1 177 ? -19.515 3.456 5.937 1.00 89.56 177 LEU A N 1
ATOM 1378 C CA . LEU A 1 177 ? -18.572 2.634 6.706 1.00 89.56 177 LEU A CA 1
ATOM 1379 C C . LEU A 1 177 ? -17.157 2.752 6.135 1.00 89.56 177 LEU A C 1
ATOM 1381 O O . LEU A 1 177 ? -16.216 3.039 6.873 1.00 89.56 177 LEU A O 1
ATOM 1385 N N . LEU A 1 178 ? -17.007 2.584 4.818 1.00 86.12 178 LEU A N 1
ATOM 1386 C CA . LEU A 1 178 ? -15.715 2.723 4.145 1.00 86.12 178 LEU A CA 1
ATOM 1387 C C . LEU A 1 178 ? -15.140 4.131 4.314 1.00 86.12 178 LEU A C 1
ATOM 1389 O O . LEU A 1 178 ? -13.967 4.272 4.654 1.00 86.12 178 LEU A O 1
ATOM 1393 N N . LYS A 1 179 ? -15.960 5.169 4.133 1.00 84.94 179 LYS A N 1
ATOM 1394 C CA . LYS A 1 179 ? -15.549 6.558 4.356 1.00 84.94 179 LYS A CA 1
ATOM 1395 C C . LYS A 1 179 ? -15.127 6.794 5.808 1.00 84.94 179 LYS A C 1
ATOM 1397 O O . LYS A 1 179 ? -14.041 7.310 6.045 1.00 84.94 179 LYS A O 1
ATOM 1402 N N . GLY A 1 180 ? -15.933 6.353 6.773 1.00 89.25 180 GLY A N 1
ATOM 1403 C CA . GLY A 1 180 ? -15.635 6.464 8.199 1.00 89.25 180 GLY A CA 1
ATOM 1404 C C . GLY A 1 180 ? -14.317 5.789 8.568 1.00 89.25 180 GLY A C 1
ATOM 1405 O O . GLY A 1 180 ? -13.509 6.386 9.274 1.00 89.25 180 GLY A O 1
ATOM 1406 N N . LEU A 1 181 ? -14.055 4.592 8.031 1.00 88.00 181 LEU A N 1
ATOM 1407 C CA . LEU A 1 181 ? -12.782 3.893 8.211 1.00 88.00 181 LEU A CA 1
ATOM 1408 C C . LEU A 1 181 ? -11.608 4.666 7.614 1.00 88.00 181 LEU A C 1
ATOM 1410 O O . LEU A 1 181 ? -10.584 4.790 8.277 1.00 88.00 181 LEU A O 1
ATOM 1414 N N . ARG A 1 182 ? -11.739 5.214 6.401 1.00 82.19 182 ARG A N 1
ATOM 1415 C CA . ARG A 1 182 ? -10.679 6.031 5.785 1.00 82.19 182 ARG A CA 1
ATOM 1416 C C . ARG A 1 182 ? -10.367 7.272 6.617 1.00 82.19 182 ARG A C 1
ATOM 1418 O O . ARG A 1 182 ? -9.197 7.534 6.896 1.00 82.19 182 ARG A O 1
ATOM 1425 N N . ASP A 1 183 ? -11.403 7.972 7.073 1.00 83.50 183 ASP A N 1
ATOM 1426 C CA . ASP A 1 183 ? -11.273 9.183 7.885 1.00 83.50 183 ASP A CA 1
ATOM 1427 C C . ASP A 1 183 ? -10.601 8.885 9.238 1.00 83.50 183 ASP A C 1
ATOM 1429 O O . ASP A 1 183 ? -9.743 9.638 9.701 1.00 83.50 183 ASP A O 1
ATOM 1433 N N . VAL A 1 184 ? -10.987 7.776 9.875 1.00 86.00 184 VAL A N 1
ATOM 1434 C CA . VAL A 1 184 ? -10.441 7.308 11.159 1.00 86.00 184 VAL A CA 1
ATOM 1435 C C . VAL A 1 184 ? -9.007 6.823 11.010 1.00 86.00 184 VAL A C 1
ATOM 1437 O O . VAL A 1 184 ? -8.127 7.213 11.773 1.00 86.00 184 VAL A O 1
ATOM 1440 N N . LEU A 1 185 ? -8.721 5.999 10.008 1.00 79.94 185 LEU A N 1
ATOM 1441 C CA . LEU A 1 185 ? -7.373 5.481 9.797 1.00 79.94 185 LEU A CA 1
ATOM 1442 C C . LEU A 1 185 ? -6.414 6.558 9.284 1.00 79.94 185 LEU A C 1
ATOM 1444 O O . LEU A 1 185 ? -5.205 6.342 9.326 1.00 79.94 185 LEU A O 1
ATOM 1448 N N . ARG A 1 186 ? -6.938 7.718 8.850 1.00 75.56 186 ARG A N 1
ATOM 1449 C CA . ARG A 1 186 ? -6.169 8.806 8.232 1.00 75.56 186 ARG A CA 1
ATOM 1450 C C . ARG A 1 186 ? -5.257 8.242 7.152 1.00 75.56 186 ARG A C 1
ATOM 1452 O O . ARG A 1 186 ? -4.050 8.492 7.173 1.00 75.56 186 ARG A O 1
ATOM 1459 N N . LEU A 1 187 ? -5.827 7.398 6.283 1.00 74.44 187 LEU A N 1
ATOM 1460 C CA . LEU A 1 187 ? -5.053 6.766 5.221 1.00 74.44 187 LEU A CA 1
ATOM 1461 C C . LEU A 1 187 ? -4.330 7.872 4.464 1.00 74.44 187 LEU A C 1
ATOM 1463 O O . LEU A 1 187 ? -4.960 8.837 4.028 1.00 74.44 187 LEU A O 1
ATOM 1467 N N . ALA A 1 188 ? -3.004 7.761 4.400 1.00 76.69 188 ALA A N 1
ATOM 1468 C CA . ALA A 1 188 ? -2.205 8.778 3.754 1.00 76.69 188 ALA A CA 1
ATOM 1469 C C . ALA A 1 188 ? -2.672 8.910 2.304 1.00 76.69 188 ALA A C 1
ATOM 1471 O O . ALA A 1 188 ? -3.004 7.922 1.641 1.00 76.69 188 ALA A O 1
ATOM 1472 N N . GLN A 1 189 ? -2.709 10.145 1.834 1.00 86.88 189 GLN A N 1
ATOM 1473 C CA . GLN A 1 189 ? -2.835 10.427 0.421 1.00 86.88 189 GLN A CA 1
ATOM 1474 C C . GLN A 1 189 ? -1.451 10.740 -0.114 1.00 86.88 189 GLN A C 1
ATOM 1476 O O . GLN A 1 189 ? -0.562 11.203 0.610 1.00 86.88 189 GLN A O 1
ATOM 1481 N N . TRP A 1 190 ? -1.272 10.449 -1.388 1.00 92.12 190 TRP A N 1
ATOM 1482 C CA . TRP A 1 190 ? -0.051 10.760 -2.087 1.00 92.12 190 TRP A CA 1
ATOM 1483 C C . TRP A 1 190 ? -0.343 11.780 -3.170 1.00 92.12 190 TRP A C 1
ATOM 1485 O O . TRP A 1 190 ? -1.417 11.797 -3.772 1.00 92.12 190 TRP A O 1
ATOM 1495 N N . GLN A 1 191 ? 0.618 12.665 -3.364 1.00 94.88 191 GLN A N 1
ATOM 1496 C CA . GLN A 1 191 ? 0.583 13.717 -4.354 1.00 94.88 191 GLN A CA 1
ATOM 1497 C C . GLN A 1 191 ? 1.757 13.545 -5.304 1.00 94.88 191 GLN A C 1
ATOM 1499 O O . GLN A 1 191 ? 2.853 13.145 -4.905 1.00 94.88 191 GLN A O 1
ATOM 1504 N N . ALA A 1 192 ? 1.525 13.880 -6.560 1.00 95.50 192 ALA A N 1
ATOM 1505 C CA . ALA A 1 192 ? 2.558 13.970 -7.567 1.00 95.50 192 ALA A CA 1
ATOM 1506 C C . ALA A 1 192 ? 2.475 15.340 -8.229 1.00 95.50 192 ALA A C 1
ATOM 1508 O O . ALA A 1 192 ? 1.388 15.822 -8.553 1.00 95.50 192 ALA A O 1
ATOM 1509 N N . ARG A 1 193 ? 3.633 15.967 -8.410 1.00 95.75 193 ARG A N 1
ATOM 1510 C CA . ARG A 1 193 ? 3.788 17.246 -9.095 1.00 95.75 193 ARG A CA 1
ATOM 1511 C C . ARG A 1 193 ? 4.625 17.042 -10.351 1.00 95.75 193 ARG A C 1
ATOM 1513 O O . ARG A 1 193 ? 5.760 16.580 -10.240 1.00 95.75 193 ARG A O 1
ATOM 1520 N N . GLY A 1 194 ? 4.069 17.396 -11.506 1.00 92.00 194 GLY A N 1
ATOM 1521 C CA . GLY A 1 194 ? 4.777 17.419 -12.788 1.00 92.00 194 GLY A CA 1
ATOM 1522 C C . GLY A 1 194 ? 5.587 18.702 -13.011 1.00 92.00 194 GLY A C 1
ATOM 1523 O O . GLY A 1 194 ? 5.458 19.680 -12.268 1.00 92.00 194 GLY A O 1
ATOM 1524 N N . THR A 1 195 ? 6.403 18.719 -14.067 1.00 85.62 195 THR A N 1
ATOM 1525 C CA . THR A 1 195 ? 7.259 19.859 -14.465 1.00 85.62 195 THR A CA 1
ATOM 1526 C C . THR A 1 195 ? 6.479 21.127 -14.801 1.00 85.62 195 THR A C 1
ATOM 1528 O O . THR A 1 195 ? 6.939 22.232 -14.522 1.00 85.62 195 THR A O 1
ATOM 1531 N N . ASN A 1 196 ? 5.277 20.979 -15.353 1.00 84.75 196 ASN A N 1
ATOM 1532 C CA . ASN A 1 196 ? 4.353 22.071 -15.669 1.00 84.75 196 ASN A CA 1
ATOM 1533 C C . ASN A 1 196 ? 3.636 22.655 -14.433 1.00 84.75 196 ASN A C 1
ATOM 1535 O O . ASN A 1 196 ? 2.811 23.555 -14.577 1.00 84.75 196 ASN A O 1
ATOM 1539 N N . GLY A 1 197 ? 3.920 22.140 -13.232 1.00 86.94 197 GLY A N 1
ATOM 1540 C CA . GLY A 1 197 ? 3.243 22.530 -11.999 1.00 86.94 197 GLY A CA 1
ATOM 1541 C C . GLY A 1 197 ? 1.880 21.866 -11.787 1.00 86.94 197 GLY A C 1
ATOM 1542 O O . GLY A 1 197 ? 1.221 22.203 -10.806 1.00 86.94 197 GLY A O 1
ATOM 1543 N N . ASP A 1 198 ? 1.463 20.927 -12.648 1.00 90.75 198 ASP A N 1
ATOM 1544 C CA . ASP A 1 198 ? 0.261 20.112 -12.433 1.00 90.75 198 ASP A CA 1
ATOM 1545 C C . ASP A 1 198 ? 0.450 19.262 -11.170 1.00 90.75 198 ASP A C 1
ATOM 1547 O O . ASP A 1 198 ? 1.402 18.482 -11.070 1.00 90.75 198 ASP A O 1
ATOM 1551 N N . ILE A 1 199 ? -0.432 19.454 -10.187 1.00 95.12 199 ILE A N 1
ATOM 1552 C CA . ILE A 1 199 ? -0.435 18.720 -8.921 1.00 95.12 199 ILE A CA 1
ATOM 1553 C C . ILE A 1 199 ? -1.672 17.840 -8.905 1.00 95.12 199 ILE A C 1
ATOM 1555 O O . ILE A 1 199 ? -2.802 18.325 -8.952 1.00 95.12 199 ILE A O 1
ATOM 1559 N N . ARG A 1 200 ? -1.448 16.539 -8.763 1.00 95.06 200 ARG A N 1
ATOM 1560 C CA . ARG A 1 200 ? -2.500 15.532 -8.642 1.00 95.06 200 ARG A CA 1
ATOM 1561 C C . ARG A 1 200 ? -2.358 14.816 -7.310 1.00 95.06 200 ARG A C 1
ATOM 1563 O O . ARG A 1 200 ? -1.245 14.648 -6.817 1.00 95.06 200 ARG A O 1
ATOM 1570 N N . GLN A 1 201 ? -3.478 14.388 -6.740 1.00 93.94 201 GLN A N 1
ATOM 1571 C CA . GLN A 1 201 ? -3.531 13.710 -5.447 1.00 93.94 201 GLN A CA 1
ATOM 1572 C C . GLN A 1 201 ? -4.470 12.509 -5.517 1.00 93.94 201 GLN A C 1
ATOM 1574 O O . GLN A 1 201 ? -5.513 12.572 -6.167 1.00 93.94 201 GLN A O 1
ATOM 1579 N N . ALA A 1 202 ? -4.098 11.427 -4.841 1.00 90.56 202 ALA A N 1
ATOM 1580 C CA . ALA A 1 202 ? -4.878 10.201 -4.784 1.00 90.56 202 ALA A CA 1
ATOM 1581 C C . ALA A 1 202 ? -4.666 9.457 -3.456 1.00 90.56 202 ALA A C 1
ATOM 1583 O O . ALA A 1 202 ? -3.701 9.693 -2.725 1.00 90.56 202 ALA A O 1
ATOM 1584 N N . ASP A 1 203 ? -5.575 8.533 -3.144 1.00 85.88 203 ASP A N 1
ATOM 1585 C CA . ASP A 1 203 ? -5.398 7.589 -2.039 1.00 85.88 203 ASP A CA 1
ATOM 1586 C C . ASP A 1 203 ? -4.247 6.612 -2.348 1.00 85.88 203 ASP A C 1
ATOM 1588 O O . ASP A 1 203 ? -3.990 6.275 -3.509 1.00 85.88 203 ASP A O 1
ATOM 1592 N N . LEU A 1 204 ? -3.553 6.118 -1.315 1.00 83.88 204 LEU A N 1
ATOM 1593 C CA . LEU A 1 204 ? -2.542 5.071 -1.497 1.00 83.88 204 LEU A CA 1
ATOM 1594 C C . LEU A 1 204 ? -3.129 3.847 -2.222 1.00 83.88 204 LEU A C 1
ATOM 1596 O O . LEU A 1 204 ? -4.193 3.340 -1.866 1.00 83.88 204 LEU A O 1
ATOM 1600 N N . GLY A 1 205 ? -2.400 3.360 -3.228 1.00 83.75 205 GLY A N 1
ATOM 1601 C CA . GLY A 1 205 ? -2.815 2.240 -4.079 1.00 83.75 205 GLY A CA 1
ATOM 1602 C C . GLY A 1 205 ? -3.679 2.634 -5.282 1.00 83.75 205 GLY A C 1
ATOM 1603 O O . GLY A 1 205 ? -3.901 1.796 -6.151 1.00 83.75 205 GLY A O 1
ATOM 1604 N N . VAL A 1 206 ? -4.130 3.889 -5.373 1.00 88.75 206 VAL A N 1
ATOM 1605 C CA . VAL A 1 206 ? -4.768 4.429 -6.580 1.00 88.75 206 VAL A CA 1
ATOM 1606 C C . VAL A 1 206 ? -3.693 5.094 -7.448 1.00 88.75 206 VAL A C 1
ATOM 1608 O O . VAL A 1 206 ? -2.971 5.953 -6.933 1.00 88.75 206 VAL A O 1
ATOM 1611 N N . PRO A 1 207 ? -3.546 4.716 -8.732 1.00 91.88 207 PRO A N 1
ATOM 1612 C CA . PRO A 1 207 ? -2.554 5.322 -9.614 1.00 91.88 207 PRO A CA 1
ATOM 1613 C C . PRO A 1 207 ? -2.924 6.770 -9.969 1.00 91.88 207 PRO A C 1
ATOM 1615 O O . PRO A 1 207 ? -4.096 7.099 -10.145 1.00 91.88 207 PRO A O 1
ATOM 1618 N N . ILE A 1 208 ? -1.907 7.624 -10.110 1.00 93.88 208 ILE A N 1
ATOM 1619 C CA . ILE A 1 208 ? -2.018 8.949 -10.725 1.00 93.88 208 ILE A CA 1
ATOM 1620 C C . ILE A 1 208 ? -1.374 8.855 -12.100 1.00 93.88 208 ILE A C 1
ATOM 1622 O O . ILE A 1 208 ? -0.200 8.509 -12.218 1.00 93.88 208 ILE A O 1
ATOM 1626 N N . GLU A 1 209 ? -2.139 9.200 -13.125 1.00 92.69 209 GLU A N 1
ATOM 1627 C CA . GLU A 1 209 ? -1.657 9.257 -14.500 1.00 92.69 209 GLU A CA 1
ATOM 1628 C C . GLU A 1 209 ? -1.300 10.697 -14.857 1.00 92.69 209 GLU A C 1
ATOM 1630 O O . GLU A 1 209 ? -2.031 11.626 -14.505 1.00 92.69 209 GLU A O 1
ATOM 1635 N N . PHE A 1 210 ? -0.191 10.883 -15.567 1.00 90.31 210 PHE A N 1
ATOM 1636 C CA . PHE A 1 210 ? 0.171 12.147 -16.203 1.00 90.31 210 PHE A CA 1
ATOM 1637 C C . PHE A 1 210 ? 0.134 11.981 -17.722 1.00 90.31 210 PHE A C 1
ATOM 1639 O O . PHE A 1 210 ? 0.354 10.871 -18.214 1.00 90.31 210 PHE A O 1
ATOM 1646 N N . PRO A 1 211 ? -0.130 13.062 -18.477 1.00 86.88 211 PRO A N 1
ATOM 1647 C CA . PRO A 1 211 ? 0.062 13.046 -19.920 1.00 86.88 211 PRO A CA 1
ATOM 1648 C C . PRO A 1 211 ? 1.484 12.597 -20.259 1.00 86.88 211 PRO A C 1
ATOM 1650 O O . PRO A 1 211 ? 2.432 12.955 -19.559 1.00 86.88 211 PRO A O 1
ATOM 1653 N N . THR A 1 212 ? 1.627 11.825 -21.334 1.00 80.62 212 THR A N 1
ATOM 1654 C CA . THR A 1 212 ? 2.940 11.415 -21.831 1.00 80.62 212 THR A CA 1
ATOM 1655 C C . THR A 1 212 ? 3.773 12.662 -22.156 1.00 80.62 212 THR A C 1
ATOM 1657 O O . THR A 1 212 ? 3.270 13.525 -22.884 1.00 80.62 212 THR A O 1
ATOM 1660 N N . PRO A 1 213 ? 5.016 12.769 -21.646 1.00 76.25 213 PRO A N 1
ATOM 1661 C CA . PRO A 1 213 ? 5.921 13.855 -21.996 1.00 76.25 213 PRO A CA 1
ATOM 1662 C C . PRO A 1 213 ? 6.052 13.998 -23.511 1.00 76.25 213 PRO A C 1
ATOM 1664 O O . PRO A 1 213 ? 6.122 13.009 -24.247 1.00 76.25 213 PRO A O 1
ATOM 1667 N N . SER A 1 214 ? 6.087 15.236 -23.990 1.00 65.81 214 SER A N 1
ATOM 1668 C CA . SER A 1 214 ? 6.343 15.515 -25.399 1.00 65.81 214 SER A CA 1
ATOM 1669 C C . SER A 1 214 ? 7.799 15.178 -25.755 1.00 65.81 214 SER A C 1
ATOM 1671 O O . SER A 1 214 ? 8.726 15.721 -25.159 1.00 65.81 214 SER A O 1
ATOM 1673 N N . GLU A 1 215 ? 7.972 14.318 -26.763 1.00 61.75 215 GLU A N 1
ATOM 1674 C CA . GLU A 1 215 ? 9.203 14.117 -27.550 1.00 61.75 215 GLU A CA 1
ATOM 1675 C C . GLU A 1 215 ? 10.463 13.661 -26.796 1.00 61.75 215 GLU A C 1
ATOM 1677 O O . GLU A 1 215 ? 11.447 14.393 -26.725 1.00 61.75 215 GLU A O 1
ATOM 1682 N N . GLY A 1 216 ? 10.486 12.424 -26.278 1.00 61.97 216 GLY A N 1
ATOM 1683 C CA . GLY A 1 216 ? 11.724 11.724 -25.864 1.00 61.97 216 GLY A CA 1
ATOM 1684 C C . GLY A 1 216 ? 12.539 12.391 -24.743 1.00 61.97 216 GLY A C 1
ATOM 1685 O O . GLY A 1 216 ? 13.568 11.864 -24.309 1.00 61.97 216 GLY A O 1
ATOM 1686 N N . ARG A 1 217 ? 12.078 13.544 -24.261 1.00 72.31 217 ARG A N 1
ATOM 1687 C CA . ARG A 1 217 ? 12.644 14.321 -23.177 1.00 72.31 217 ARG A CA 1
ATOM 1688 C C . ARG A 1 217 ? 12.000 13.849 -21.887 1.00 72.31 217 ARG A C 1
ATOM 1690 O O . ARG A 1 217 ? 10.785 13.706 -21.804 1.00 72.31 217 ARG A O 1
ATOM 1697 N N . GLY A 1 218 ? 12.836 13.583 -20.891 1.00 81.00 218 GLY A N 1
ATOM 1698 C CA . GLY A 1 218 ? 12.346 13.240 -19.570 1.00 81.00 218 GLY A CA 1
ATOM 1699 C C . GLY A 1 218 ? 11.725 14.455 -18.886 1.00 81.00 218 GLY A C 1
ATOM 1700 O O . GLY A 1 218 ? 12.329 15.530 -18.873 1.00 81.00 218 GLY A O 1
ATOM 1701 N N . ASP A 1 219 ? 10.545 14.270 -18.303 1.00 88.81 219 ASP A N 1
ATOM 1702 C CA . ASP A 1 219 ? 9.933 15.213 -17.375 1.00 88.81 219 ASP A CA 1
ATOM 1703 C C . ASP A 1 219 ? 10.251 14.801 -15.935 1.00 88.81 219 ASP A C 1
ATOM 1705 O O . ASP A 1 219 ? 10.172 13.631 -15.559 1.00 88.81 219 ASP A O 1
ATOM 1709 N N . GLY A 1 220 ? 10.628 15.781 -15.116 1.00 91.75 220 GLY A N 1
ATOM 1710 C CA . GLY A 1 220 ? 10.833 15.609 -13.684 1.00 91.75 220 GLY A CA 1
ATOM 1711 C C . GLY A 1 220 ? 9.517 15.597 -12.905 1.00 91.75 220 GLY A C 1
ATOM 1712 O O . GLY A 1 220 ? 8.701 16.509 -13.025 1.00 91.75 220 GLY A O 1
ATOM 1713 N N . TYR A 1 221 ? 9.351 14.609 -12.034 1.00 94.06 221 TYR A N 1
ATOM 1714 C CA . TYR A 1 221 ? 8.205 14.493 -11.140 1.00 94.06 221 TYR A CA 1
ATOM 1715 C C . TYR A 1 221 ? 8.661 14.467 -9.686 1.00 94.06 221 TYR A C 1
ATOM 1717 O O . TYR A 1 221 ? 9.646 13.816 -9.331 1.00 94.06 221 TYR A O 1
ATOM 1725 N N . GLN A 1 222 ? 7.916 15.165 -8.833 1.00 95.75 222 GLN A N 1
ATOM 1726 C CA . GLN A 1 222 ? 8.077 15.132 -7.383 1.00 95.75 222 GLN A CA 1
ATOM 1727 C C . GLN A 1 222 ? 6.889 14.379 -6.782 1.00 95.75 222 GLN A C 1
ATOM 1729 O O . GLN A 1 222 ? 5.751 14.836 -6.879 1.00 95.75 222 GLN A O 1
ATOM 1734 N N . ILE A 1 223 ? 7.153 13.230 -6.166 1.00 95.38 223 ILE A N 1
ATOM 1735 C CA . ILE A 1 223 ? 6.162 12.412 -5.470 1.00 95.38 223 ILE A CA 1
ATOM 1736 C C . ILE A 1 223 ? 6.293 12.671 -3.977 1.00 95.38 223 ILE A C 1
ATOM 1738 O O . ILE A 1 223 ? 7.392 12.595 -3.434 1.00 95.38 223 ILE A O 1
ATOM 1742 N N . ARG A 1 224 ? 5.179 12.938 -3.300 1.00 95.00 224 ARG A N 1
ATOM 1743 C CA . ARG A 1 224 ? 5.148 13.140 -1.854 1.00 95.00 224 ARG A CA 1
ATOM 1744 C C . ARG A 1 224 ? 3.985 12.390 -1.220 1.00 95.00 224 ARG A C 1
ATOM 1746 O O . ARG A 1 224 ? 2.884 12.364 -1.756 1.00 95.00 224 ARG A O 1
ATOM 1753 N N . VAL A 1 225 ? 4.226 11.807 -0.055 1.00 91.50 225 VAL A N 1
ATOM 1754 C CA . VAL A 1 225 ? 3.202 11.205 0.803 1.00 91.50 225 VAL A CA 1
ATOM 1755 C C . VAL A 1 225 ? 3.230 11.930 2.131 1.00 91.50 225 VAL A C 1
ATOM 1757 O O . VAL A 1 225 ? 4.267 11.956 2.788 1.00 91.50 225 VAL A O 1
ATOM 1760 N N . ASP A 1 226 ? 2.097 12.497 2.530 1.00 83.50 226 ASP A N 1
ATOM 1761 C CA . ASP A 1 226 ? 1.928 13.068 3.862 1.00 83.50 226 ASP A CA 1
ATOM 1762 C C . ASP A 1 226 ? 1.264 12.013 4.754 1.00 83.50 226 ASP A C 1
ATOM 1764 O O . ASP A 1 226 ? 0.052 11.794 4.707 1.00 83.50 226 ASP A O 1
ATOM 1768 N N . ALA A 1 227 ? 2.081 11.301 5.531 1.00 71.31 227 ALA A N 1
ATOM 1769 C CA . ALA A 1 227 ? 1.628 10.280 6.465 1.00 71.31 227 ALA A CA 1
ATOM 1770 C C . ALA A 1 227 ? 1.528 10.838 7.893 1.00 71.31 227 ALA A C 1
ATOM 1772 O O . ALA A 1 227 ? 2.122 11.855 8.246 1.00 71.31 227 ALA A O 1
ATOM 1773 N N . ALA A 1 228 ? 0.793 10.137 8.761 1.00 64.12 228 ALA A N 1
ATOM 1774 C CA . ALA A 1 228 ? 0.553 10.585 10.136 1.00 64.12 228 ALA A CA 1
ATOM 1775 C C . ALA A 1 228 ? 1.835 10.767 10.977 1.00 64.12 228 ALA A C 1
ATOM 1777 O O . ALA A 1 228 ? 1.824 11.546 11.924 1.00 64.12 228 ALA A O 1
ATOM 1778 N N . LEU A 1 229 ? 2.914 10.048 10.646 1.00 61.00 229 LEU A N 1
ATOM 1779 C CA . LEU A 1 229 ? 4.192 10.062 11.373 1.00 61.00 229 LEU A CA 1
ATOM 1780 C C . LEU A 1 229 ? 5.302 10.844 10.646 1.00 61.00 229 LEU A C 1
ATOM 1782 O O . LEU A 1 229 ? 6.423 10.906 11.147 1.00 61.00 229 LEU A O 1
ATOM 1786 N N . GLY A 1 230 ? 5.021 11.422 9.475 1.00 71.81 230 GLY A N 1
ATOM 1787 C CA . GLY A 1 230 ? 6.005 12.162 8.687 1.00 71.81 230 GLY A CA 1
ATOM 1788 C C . GLY A 1 230 ? 5.619 12.294 7.217 1.00 71.81 230 GLY A C 1
ATOM 1789 O O . GLY A 1 230 ? 4.671 11.668 6.747 1.00 71.81 230 GLY A O 1
ATOM 1790 N N . SER A 1 231 ? 6.371 13.112 6.486 1.00 85.31 231 SER A N 1
ATOM 1791 C CA . SER A 1 231 ? 6.264 13.210 5.032 1.00 85.31 231 SER A CA 1
ATOM 1792 C C . SER A 1 231 ? 7.417 12.464 4.370 1.00 85.31 231 SER A C 1
ATOM 1794 O O . SER A 1 231 ? 8.568 12.645 4.771 1.00 85.31 231 SER A O 1
ATOM 1796 N N . ALA A 1 232 ? 7.125 11.691 3.333 1.00 91.38 232 ALA A N 1
ATOM 1797 C CA . ALA A 1 232 ? 8.130 11.073 2.479 1.00 91.38 232 ALA A CA 1
ATOM 1798 C C . ALA A 1 232 ? 8.086 11.710 1.087 1.00 91.38 232 ALA A C 1
ATOM 1800 O O . ALA A 1 232 ? 7.004 11.997 0.576 1.00 91.38 232 ALA A O 1
ATOM 1801 N N . GLU A 1 233 ? 9.248 11.926 0.473 1.00 93.94 233 GLU A N 1
ATOM 1802 C CA . GLU A 1 233 ? 9.375 12.532 -0.855 1.00 93.94 233 GLU A CA 1
ATOM 1803 C C . GLU A 1 233 ? 10.323 11.706 -1.731 1.00 93.94 233 GLU A C 1
ATOM 1805 O O . GLU A 1 233 ? 11.321 11.176 -1.245 1.00 93.94 233 GLU A O 1
ATOM 1810 N N . SER A 1 234 ? 10.018 11.620 -3.024 1.00 94.50 234 SER A N 1
ATOM 1811 C CA . SER A 1 234 ? 10.894 11.076 -4.060 1.00 94.50 234 SER A CA 1
ATOM 1812 C C . SER A 1 234 ? 10.847 11.961 -5.304 1.00 94.50 234 SER A C 1
ATOM 1814 O O . SER A 1 234 ? 9.833 12.602 -5.589 1.00 94.50 234 SER A O 1
ATOM 1816 N N . ARG A 1 235 ? 11.954 12.009 -6.046 1.00 94.50 235 ARG A N 1
ATOM 1817 C CA . ARG A 1 235 ? 12.059 12.732 -7.317 1.00 94.50 235 ARG A CA 1
ATOM 1818 C C . ARG A 1 235 ? 12.543 11.784 -8.396 1.00 94.50 235 ARG A C 1
ATOM 1820 O O . ARG A 1 235 ? 13.520 11.069 -8.193 1.00 94.50 235 ARG A O 1
ATOM 1827 N N . VAL A 1 236 ? 11.865 11.808 -9.532 1.00 93.31 236 VAL A N 1
ATOM 1828 C CA . VAL A 1 236 ? 12.099 10.891 -10.654 1.00 93.31 236 VAL A CA 1
ATOM 1829 C C . VAL A 1 236 ? 12.025 11.650 -11.973 1.00 93.31 236 VAL A C 1
ATOM 1831 O O . VAL A 1 236 ? 11.425 12.719 -12.036 1.00 93.31 236 VAL A O 1
ATOM 1834 N N . GLU A 1 237 ? 12.623 11.096 -13.022 1.00 91.56 237 GLU A N 1
ATOM 1835 C CA . GLU A 1 237 ? 12.532 11.612 -14.392 1.00 91.56 237 GLU A CA 1
ATOM 1836 C C . GLU A 1 237 ? 11.909 10.525 -15.272 1.00 91.56 237 GLU A C 1
ATOM 1838 O O . GLU A 1 237 ? 12.476 9.438 -15.377 1.00 91.56 237 GLU A O 1
ATOM 1843 N N . LEU A 1 238 ? 10.751 10.801 -15.877 1.00 89.81 238 LEU A N 1
ATOM 1844 C CA . LEU A 1 238 ? 10.002 9.846 -16.707 1.00 89.81 238 LEU A CA 1
ATOM 1845 C C . LEU A 1 238 ? 9.935 10.323 -18.156 1.00 89.81 238 LEU A C 1
ATOM 1847 O O . LEU A 1 238 ? 9.853 11.523 -18.401 1.00 89.81 238 LEU A O 1
ATOM 1851 N N . ARG A 1 239 ? 9.959 9.396 -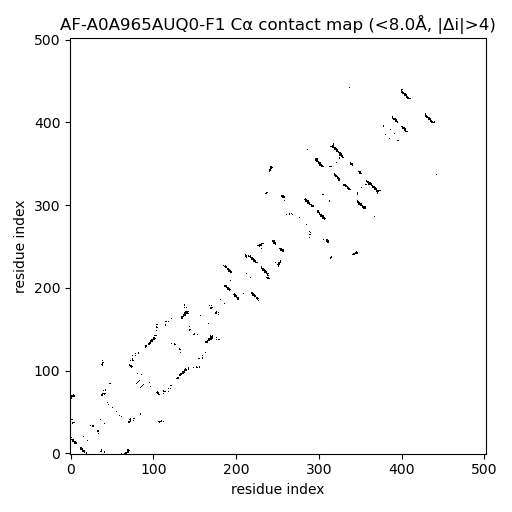19.117 1.00 86.56 239 ARG A N 1
ATOM 1852 C CA . ARG A 1 239 ? 10.045 9.673 -20.566 1.00 86.56 239 ARG A CA 1
ATOM 1853 C C . ARG A 1 239 ? 8.820 9.225 -21.354 1.00 86.56 239 ARG A C 1
ATOM 1855 O O . ARG A 1 239 ? 8.791 9.374 -22.573 1.00 86.56 239 ARG A O 1
ATOM 1862 N N . GLY A 1 240 ? 7.815 8.690 -20.676 1.00 85.06 240 GLY A N 1
ATOM 1863 C CA . GLY A 1 240 ? 6.602 8.160 -21.272 1.00 85.06 240 GLY A CA 1
ATOM 1864 C C . GLY A 1 240 ? 6.596 6.634 -21.342 1.00 85.06 240 GLY A C 1
ATOM 1865 O O . GLY A 1 240 ? 7.590 5.985 -21.683 1.00 85.06 240 GLY A O 1
ATOM 1866 N N . GLY A 1 241 ? 5.423 6.068 -21.052 1.00 83.75 241 GLY A N 1
ATOM 1867 C CA . GLY A 1 241 ? 5.185 4.625 -21.024 1.00 83.75 241 GLY A CA 1
ATOM 1868 C C . GLY A 1 241 ? 5.584 3.952 -19.709 1.00 83.75 241 GLY A C 1
ATOM 1869 O O . GLY A 1 241 ? 5.174 2.818 -19.478 1.00 83.75 241 GLY A O 1
ATOM 1870 N N . GLU A 1 242 ? 6.323 4.624 -18.819 1.00 89.19 242 GLU A N 1
ATOM 1871 C CA . GLU A 1 242 ? 6.657 4.069 -17.508 1.00 89.19 242 GLU A CA 1
ATOM 1872 C C . GLU A 1 242 ? 5.468 4.124 -16.540 1.00 89.19 242 GLU A C 1
ATOM 1874 O O . GLU A 1 242 ? 4.687 5.077 -16.512 1.00 89.19 242 GLU A O 1
ATOM 1879 N N . ARG A 1 243 ? 5.388 3.120 -15.669 1.00 91.06 243 ARG A N 1
ATOM 1880 C CA . ARG A 1 243 ? 4.600 3.164 -14.436 1.00 91.06 243 ARG A CA 1
ATOM 1881 C C . ARG A 1 243 ? 5.582 3.083 -13.282 1.00 91.06 243 ARG A C 1
ATOM 1883 O O . ARG A 1 243 ? 6.573 2.385 -13.389 1.00 91.06 243 ARG A O 1
ATOM 1890 N N . LEU A 1 244 ? 5.331 3.767 -12.172 1.00 91.56 244 LEU A N 1
ATOM 1891 C CA . LEU A 1 244 ? 6.155 3.611 -10.974 1.00 91.56 244 LEU A CA 1
ATOM 1892 C C . LEU A 1 244 ? 5.357 2.958 -9.862 1.00 91.56 244 LEU A C 1
ATOM 1894 O O . LEU A 1 244 ? 4.196 3.295 -9.634 1.00 91.56 244 LEU A O 1
ATOM 1898 N N . GLU A 1 245 ? 6.016 2.065 -9.136 1.00 91.25 245 GLU A N 1
ATOM 1899 C CA . GLU A 1 245 ? 5.505 1.512 -7.891 1.00 91.25 245 GLU A CA 1
ATOM 1900 C C . GLU A 1 245 ? 6.456 1.900 -6.762 1.00 91.25 245 GLU A C 1
ATOM 1902 O O . GLU A 1 245 ? 7.619 1.497 -6.734 1.00 91.25 245 GLU A O 1
ATOM 1907 N N . LEU A 1 246 ? 5.953 2.742 -5.859 1.00 92.00 246 LEU A N 1
ATOM 1908 C CA . LEU A 1 246 ? 6.687 3.265 -4.714 1.00 92.00 246 LEU A CA 1
ATOM 1909 C C . LEU A 1 246 ? 6.079 2.716 -3.430 1.00 92.00 246 LEU A C 1
ATOM 1911 O O . LEU A 1 246 ? 4.859 2.679 -3.263 1.00 92.00 246 LEU A O 1
ATOM 1915 N N . TYR A 1 247 ? 6.945 2.332 -2.504 1.00 89.81 247 TYR A N 1
ATOM 1916 C CA . TYR A 1 247 ? 6.571 1.744 -1.230 1.00 89.81 247 TYR A CA 1
ATOM 1917 C C . TYR A 1 247 ? 6.970 2.679 -0.101 1.00 89.81 247 TYR A C 1
ATOM 1919 O O . TYR A 1 247 ? 8.089 3.184 -0.050 1.00 89.81 247 TYR A O 1
ATOM 1927 N N . LEU A 1 248 ? 6.039 2.895 0.822 1.00 86.19 248 LEU A N 1
ATOM 1928 C CA . LEU A 1 248 ? 6.280 3.709 2.000 1.00 86.19 248 LEU A CA 1
ATOM 1929 C C . LEU A 1 248 ? 6.983 2.863 3.071 1.00 86.19 248 LEU A C 1
ATOM 1931 O O . LEU A 1 248 ? 6.411 1.896 3.578 1.00 86.19 248 LEU A O 1
ATOM 1935 N N . THR A 1 249 ? 8.215 3.220 3.424 1.00 83.19 249 THR A N 1
ATOM 1936 C CA . THR A 1 249 ? 9.037 2.500 4.410 1.00 83.19 249 THR A CA 1
ATOM 1937 C C . THR A 1 249 ? 9.495 3.432 5.536 1.00 83.19 249 THR A C 1
ATOM 1939 O O . THR A 1 249 ? 9.040 4.576 5.657 1.00 83.19 249 THR A O 1
ATOM 1942 N N . GLY A 1 250 ? 10.306 2.917 6.470 1.00 75.06 250 GLY A N 1
ATOM 1943 C CA . GLY A 1 250 ? 10.851 3.717 7.573 1.00 75.06 250 GLY A CA 1
ATOM 1944 C C . GLY A 1 250 ? 9.778 4.388 8.442 1.00 75.06 250 GLY A C 1
ATOM 1945 O O . GLY A 1 250 ? 9.944 5.541 8.832 1.00 75.06 250 GLY A O 1
ATOM 1946 N N . ARG A 1 251 ? 8.654 3.700 8.699 1.00 70.00 251 ARG A N 1
ATOM 1947 C CA . ARG A 1 251 ? 7.474 4.231 9.421 1.00 70.00 251 ARG A CA 1
ATOM 1948 C C . ARG A 1 251 ? 6.798 5.442 8.757 1.00 70.00 251 ARG A C 1
ATOM 1950 O O . ARG A 1 251 ? 6.188 6.248 9.450 1.00 70.00 251 ARG A O 1
ATOM 1957 N N . GLY A 1 252 ? 6.877 5.570 7.434 1.00 74.75 252 GLY A N 1
ATOM 1958 C CA . GLY A 1 252 ? 6.246 6.684 6.720 1.00 74.75 252 GLY A CA 1
ATOM 1959 C C . GLY A 1 252 ? 7.194 7.799 6.301 1.00 74.75 252 GLY A C 1
ATOM 1960 O O . GLY A 1 252 ? 6.730 8.817 5.804 1.00 74.75 252 GLY A O 1
ATOM 1961 N N . SER A 1 253 ? 8.501 7.628 6.509 1.00 82.38 253 SER A N 1
ATOM 1962 C CA . SER A 1 253 ? 9.501 8.673 6.251 1.00 82.38 253 SER A CA 1
ATOM 1963 C C . SER A 1 253 ? 10.232 8.527 4.917 1.00 82.38 253 SER A C 1
ATOM 1965 O O . SER A 1 253 ? 10.936 9.449 4.512 1.00 82.38 253 SER A O 1
ATOM 1967 N N . ARG A 1 254 ? 10.094 7.388 4.224 1.00 88.19 254 ARG A N 1
ATOM 1968 C CA . ARG A 1 254 ? 10.813 7.107 2.973 1.00 88.19 254 ARG A CA 1
ATOM 1969 C C . ARG A 1 254 ? 9.902 6.504 1.917 1.00 88.19 254 ARG A C 1
ATOM 1971 O O . ARG A 1 254 ? 9.028 5.705 2.241 1.00 88.19 254 ARG A O 1
ATOM 1978 N N . LEU A 1 255 ? 10.135 6.896 0.667 1.00 92.12 255 LEU A N 1
ATOM 1979 C CA . LEU A 1 255 ? 9.578 6.254 -0.518 1.00 92.12 255 LEU A CA 1
ATOM 1980 C C . LEU A 1 255 ? 10.700 5.488 -1.201 1.00 92.12 255 LEU A C 1
ATOM 1982 O O . LEU A 1 255 ? 11.714 6.078 -1.563 1.00 92.12 255 LEU A O 1
ATOM 1986 N N . GLU A 1 256 ? 10.507 4.188 -1.360 1.00 93.75 256 GLU A N 1
ATOM 1987 C CA . GLU A 1 256 ? 11.506 3.290 -1.927 1.00 93.75 256 GLU A CA 1
ATOM 1988 C C . GLU A 1 256 ? 10.894 2.493 -3.078 1.00 93.75 256 GLU A C 1
ATOM 1990 O O . GLU A 1 256 ? 9.705 2.154 -3.070 1.00 93.75 256 GLU A O 1
ATOM 1995 N N . HIS A 1 257 ? 11.718 2.198 -4.076 1.00 92.06 257 HIS A N 1
ATOM 1996 C CA . HIS A 1 257 ? 11.389 1.226 -5.108 1.00 92.06 257 HIS A CA 1
ATOM 1997 C C . HIS A 1 257 ? 11.549 -0.195 -4.556 1.00 92.06 257 HIS A C 1
ATOM 1999 O O . HIS A 1 257 ? 12.037 -0.416 -3.444 1.00 92.06 257 HIS A O 1
ATOM 2005 N N . ARG A 1 258 ? 11.103 -1.180 -5.329 1.00 88.38 258 ARG A N 1
ATOM 2006 C CA . ARG A 1 258 ? 11.419 -2.584 -5.074 1.00 88.38 258 ARG A CA 1
ATOM 2007 C C . ARG A 1 258 ? 11.991 -3.206 -6.329 1.00 88.38 258 ARG A C 1
ATOM 2009 O O . ARG A 1 258 ? 11.695 -2.764 -7.439 1.00 88.38 258 ARG A O 1
ATOM 2016 N N . ARG A 1 259 ? 12.780 -4.262 -6.125 1.00 87.19 259 ARG A N 1
ATOM 2017 C CA . ARG A 1 259 ? 13.270 -5.123 -7.199 1.00 87.19 259 ARG A CA 1
ATOM 2018 C C . ARG A 1 259 ? 12.076 -5.592 -8.028 1.00 87.19 259 ARG A C 1
ATOM 2020 O O . ARG A 1 259 ? 11.151 -6.182 -7.476 1.00 87.19 259 ARG A O 1
ATOM 2027 N N . TYR A 1 260 ? 12.113 -5.326 -9.328 1.00 85.69 260 TYR A N 1
ATOM 2028 C CA . TYR A 1 260 ? 11.165 -5.927 -10.248 1.00 85.69 260 TYR A CA 1
ATOM 2029 C C . TYR A 1 260 ? 11.564 -7.372 -10.497 1.00 85.69 260 TYR A C 1
ATOM 2031 O O . TYR A 1 260 ? 12.729 -7.682 -10.766 1.00 85.69 260 TYR A O 1
ATOM 2039 N N . ASP A 1 261 ? 10.572 -8.235 -10.415 1.00 77.31 261 ASP A N 1
ATOM 2040 C CA . ASP A 1 261 ? 10.721 -9.674 -10.414 1.00 77.31 261 ASP A CA 1
ATOM 2041 C C . ASP A 1 261 ? 10.051 -10.320 -11.647 1.00 77.31 261 ASP A C 1
ATOM 2043 O O . ASP A 1 261 ? 10.088 -11.522 -11.844 1.00 77.31 261 ASP A O 1
ATOM 2047 N N . GLY A 1 262 ? 9.461 -9.549 -12.563 1.00 71.31 262 GLY A N 1
ATOM 2048 C CA . GLY A 1 262 ? 8.790 -10.151 -13.725 1.00 71.31 262 GLY A CA 1
ATOM 2049 C C . GLY A 1 262 ? 7.438 -10.802 -13.400 1.00 71.31 262 GLY A C 1
ATOM 2050 O O . GLY A 1 262 ? 6.850 -11.451 -14.260 1.00 71.31 262 GLY A O 1
ATOM 2051 N N . GLY A 1 263 ? 6.894 -10.635 -12.187 1.00 69.56 263 GLY A N 1
ATOM 2052 C CA . GLY A 1 263 ? 5.583 -11.180 -11.822 1.00 69.56 263 GLY A CA 1
ATOM 2053 C C . GLY A 1 263 ? 5.572 -12.711 -11.693 1.00 69.56 263 GLY A C 1
ATOM 2054 O O . GLY A 1 263 ? 6.391 -13.293 -10.988 1.00 69.56 263 GLY A O 1
ATOM 2055 N N . SER A 1 264 ? 4.620 -13.405 -12.336 1.00 54.69 264 SER A N 1
ATOM 2056 C CA . SER A 1 264 ? 4.460 -14.871 -12.205 1.00 54.69 264 SER A CA 1
ATOM 2057 C C . SER A 1 264 ? 5.659 -15.688 -12.701 1.00 54.69 264 SER A C 1
ATOM 2059 O O . SER A 1 264 ? 5.808 -16.850 -12.322 1.00 54.69 264 SER A O 1
ATOM 2061 N N . GLU A 1 265 ? 6.506 -15.084 -13.531 1.00 53.47 265 GLU A N 1
ATOM 2062 C CA . GLU A 1 265 ? 7.699 -15.682 -14.136 1.00 53.47 265 GLU A CA 1
ATOM 2063 C C . GLU A 1 265 ? 8.885 -15.739 -13.148 1.00 53.47 265 GLU A C 1
ATOM 2065 O O . GLU A 1 265 ? 9.804 -16.536 -13.344 1.00 53.47 265 GLU A O 1
ATOM 2070 N N . GLN A 1 266 ? 8.828 -14.992 -12.031 1.00 57.69 266 GLN A N 1
ATOM 2071 C CA . GLN A 1 266 ? 9.884 -14.958 -11.011 1.00 57.69 266 GLN A CA 1
ATOM 2072 C C . GLN A 1 266 ? 10.087 -16.294 -10.296 1.00 57.69 266 GLN A C 1
ATOM 2074 O O . GLN A 1 266 ? 11.203 -16.606 -9.891 1.00 57.69 266 GLN A O 1
ATOM 2079 N N . ARG A 1 267 ? 9.034 -17.110 -10.134 1.00 57.22 267 ARG A N 1
ATOM 2080 C CA . ARG A 1 267 ? 9.112 -18.358 -9.348 1.00 57.22 267 ARG A CA 1
ATOM 2081 C C . ARG A 1 267 ? 10.241 -19.282 -9.800 1.00 57.22 267 ARG A C 1
ATOM 2083 O O . ARG A 1 267 ? 10.775 -20.022 -8.984 1.00 57.22 267 ARG A O 1
ATOM 2090 N N . ILE A 1 268 ? 10.590 -19.235 -11.084 1.00 56.25 268 ILE A N 1
ATOM 2091 C CA . ILE A 1 268 ? 11.667 -20.039 -11.660 1.00 56.25 268 ILE A CA 1
ATOM 2092 C C . ILE A 1 268 ? 13.034 -19.446 -11.300 1.00 56.25 268 ILE A C 1
ATOM 2094 O O . ILE A 1 268 ? 13.936 -20.198 -10.951 1.00 56.25 268 ILE A O 1
ATOM 2098 N N . ARG A 1 269 ? 13.184 -18.118 -11.286 1.00 58.91 269 ARG A N 1
ATOM 2099 C CA . ARG A 1 269 ? 14.415 -17.460 -10.831 1.00 58.91 269 ARG A CA 1
ATOM 2100 C C . ARG A 1 269 ? 14.628 -17.613 -9.327 1.00 58.91 269 ARG A C 1
ATOM 2102 O O . ARG A 1 269 ? 15.708 -18.012 -8.922 1.00 58.91 269 ARG A O 1
ATOM 2109 N N . ASP A 1 270 ? 13.605 -17.357 -8.514 1.00 60.69 270 ASP A N 1
ATOM 2110 C CA . ASP A 1 270 ? 13.685 -17.502 -7.050 1.00 60.69 270 ASP A CA 1
ATOM 2111 C C . ASP A 1 270 ? 13.913 -18.959 -6.612 1.00 60.69 270 ASP A C 1
ATOM 2113 O O . ASP A 1 270 ? 14.299 -19.214 -5.473 1.00 60.69 270 ASP A O 1
ATOM 2117 N N . SER A 1 271 ? 13.675 -19.925 -7.508 1.00 58.09 271 SER A N 1
ATOM 2118 C CA . SER A 1 271 ? 14.029 -21.328 -7.279 1.00 58.09 271 SER A CA 1
ATOM 2119 C C . SER A 1 271 ? 15.516 -21.640 -7.500 1.00 58.09 271 SER A C 1
ATOM 2121 O O . SER A 1 271 ? 15.959 -22.715 -7.102 1.00 58.09 271 SER A O 1
ATOM 2123 N N . GLN A 1 272 ? 16.287 -20.714 -8.084 1.00 60.41 272 GLN A N 1
ATOM 2124 C CA . GLN A 1 272 ? 17.732 -20.841 -8.283 1.00 60.41 272 GLN A CA 1
ATOM 2125 C C . GLN A 1 272 ? 18.475 -20.176 -7.119 1.00 60.41 272 GLN A C 1
ATOM 2127 O O . GLN A 1 272 ? 18.401 -18.967 -6.906 1.00 60.41 272 GLN A O 1
ATOM 2132 N N . THR A 1 273 ? 19.181 -20.978 -6.326 1.00 54.59 273 THR A N 1
ATOM 2133 C CA . THR A 1 273 ? 19.880 -20.534 -5.105 1.00 54.59 273 THR A CA 1
ATOM 2134 C C . THR A 1 273 ? 21.273 -19.947 -5.357 1.00 54.59 273 THR A C 1
ATOM 2136 O O . THR A 1 273 ? 21.927 -19.483 -4.427 1.00 54.59 273 THR A O 1
ATOM 2139 N N . ASP A 1 274 ? 21.745 -19.998 -6.597 1.00 56.66 274 ASP A N 1
ATOM 2140 C CA . ASP A 1 274 ? 23.109 -19.707 -7.046 1.00 56.66 274 ASP A CA 1
ATOM 2141 C C . ASP A 1 274 ? 23.237 -18.404 -7.855 1.00 56.66 274 ASP A C 1
ATOM 2143 O O . ASP A 1 274 ? 24.340 -18.010 -8.237 1.00 56.66 274 ASP A O 1
ATOM 2147 N N . LEU A 1 275 ? 22.137 -17.675 -8.050 1.00 55.62 275 LEU A N 1
ATOM 2148 C CA . LEU A 1 275 ? 22.148 -16.364 -8.696 1.00 55.62 275 LEU A CA 1
ATOM 2149 C C . LEU A 1 275 ? 22.561 -15.276 -7.688 1.00 55.62 275 LEU A C 1
ATOM 2151 O O . LEU A 1 275 ? 21.732 -14.708 -6.976 1.00 55.62 275 LEU A O 1
ATOM 2155 N N . GLN A 1 276 ? 23.865 -14.997 -7.599 1.00 55.53 276 GLN A N 1
ATOM 2156 C CA . GLN A 1 276 ? 24.382 -13.830 -6.874 1.00 55.53 276 GLN A CA 1
ATOM 2157 C C . GLN A 1 276 ? 24.188 -12.560 -7.704 1.00 55.53 276 GLN A C 1
ATOM 2159 O O . GLN A 1 276 ? 24.799 -12.415 -8.761 1.00 55.53 276 GLN A O 1
ATOM 2164 N N . ASP A 1 277 ? 23.384 -11.624 -7.189 1.00 58.84 277 ASP A N 1
ATOM 2165 C CA . ASP A 1 277 ? 23.054 -10.387 -7.891 1.00 58.84 277 ASP A CA 1
ATOM 2166 C C . ASP A 1 277 ? 23.274 -9.114 -7.053 1.00 58.84 277 ASP A C 1
ATOM 2168 O O . ASP A 1 277 ? 22.738 -9.007 -5.945 1.00 58.84 277 ASP A O 1
ATOM 2172 N N . PRO A 1 278 ? 23.982 -8.103 -7.598 1.00 60.94 278 PRO A N 1
ATOM 2173 C CA . PRO A 1 278 ? 24.712 -8.141 -8.872 1.00 60.94 278 PRO A CA 1
ATOM 2174 C C . PRO A 1 278 ? 25.927 -9.087 -8.795 1.00 60.94 278 PRO A C 1
ATOM 2176 O O . PRO A 1 278 ? 26.590 -9.156 -7.762 1.00 60.94 278 PRO A O 1
ATOM 2179 N N . SER A 1 279 ? 26.263 -9.754 -9.907 1.00 62.16 279 SER A N 1
ATOM 2180 C CA . SER A 1 279 ? 27.446 -10.635 -10.022 1.00 62.16 279 SER A CA 1
ATOM 2181 C C . SER A 1 279 ? 28.770 -9.938 -9.664 1.00 62.16 279 SER A C 1
ATOM 2183 O O . SER A 1 279 ? 29.782 -10.578 -9.400 1.00 62.16 279 SER A O 1
ATOM 2185 N N . ASP A 1 280 ? 28.760 -8.605 -9.688 1.00 70.00 280 ASP A N 1
ATOM 2186 C CA . ASP A 1 280 ? 29.815 -7.716 -9.228 1.00 70.00 280 ASP A CA 1
ATOM 2187 C C . ASP A 1 280 ? 29.168 -6.563 -8.443 1.00 70.00 280 ASP A C 1
ATOM 2189 O O . ASP A 1 280 ? 28.431 -5.751 -9.007 1.00 70.00 280 ASP A O 1
ATOM 2193 N N . ALA A 1 281 ? 29.454 -6.487 -7.140 1.00 70.25 281 ALA A N 1
ATOM 2194 C CA . ALA A 1 281 ? 28.907 -5.484 -6.221 1.00 70.25 281 ALA A CA 1
ATOM 2195 C C . ALA A 1 281 ? 29.271 -4.033 -6.586 1.00 70.25 281 ALA A C 1
ATOM 2197 O O . ALA A 1 281 ? 28.631 -3.101 -6.101 1.00 70.25 281 ALA A O 1
ATOM 2198 N N . SER A 1 282 ? 30.284 -3.823 -7.434 1.00 74.88 282 SER A N 1
ATOM 2199 C CA . SER A 1 282 ? 30.655 -2.496 -7.932 1.00 74.88 282 SER A CA 1
ATOM 2200 C C . SER A 1 282 ? 29.776 -2.021 -9.093 1.00 74.88 282 SER A C 1
ATOM 2202 O O . SER A 1 282 ? 29.777 -0.831 -9.432 1.00 74.88 282 SER A O 1
ATOM 2204 N N . ARG A 1 283 ? 28.992 -2.920 -9.706 1.00 77.75 283 ARG A N 1
ATOM 2205 C CA . ARG A 1 283 ? 28.090 -2.550 -10.795 1.00 77.75 283 ARG A CA 1
ATOM 2206 C C . ARG A 1 283 ? 26.955 -1.692 -10.264 1.00 77.75 283 ARG A C 1
ATOM 2208 O O . ARG A 1 283 ? 26.233 -2.058 -9.346 1.00 77.75 283 ARG A O 1
ATOM 2215 N N . ARG A 1 284 ? 26.750 -0.557 -10.929 1.00 81.56 284 ARG A N 1
ATOM 2216 C CA . ARG A 1 284 ? 25.634 0.361 -10.660 1.00 81.56 284 ARG A CA 1
ATOM 2217 C C . ARG A 1 284 ? 24.275 -0.206 -11.082 1.00 81.56 284 ARG A C 1
ATOM 2219 O O . ARG A 1 284 ? 23.245 0.259 -10.600 1.00 81.56 284 ARG A O 1
ATOM 2226 N N . TRP A 1 285 ? 24.265 -1.172 -11.994 1.00 85.69 285 TRP A N 1
ATOM 2227 C CA . TRP A 1 285 ? 23.049 -1.696 -12.600 1.00 85.69 285 TRP A CA 1
ATOM 2228 C C . TRP A 1 285 ? 22.944 -3.203 -12.433 1.00 85.69 285 TRP A C 1
ATOM 2230 O O . TRP A 1 285 ? 23.936 -3.928 -12.488 1.00 85.69 285 TRP A O 1
ATOM 2240 N N . PHE A 1 286 ? 21.706 -3.640 -12.283 1.00 85.06 286 PHE A N 1
ATOM 2241 C CA . PHE A 1 286 ? 21.258 -5.013 -12.285 1.00 85.06 286 PHE A CA 1
ATOM 2242 C C . PHE A 1 286 ? 20.479 -5.269 -13.587 1.00 85.06 286 PHE A C 1
ATOM 2244 O O . PHE A 1 286 ? 19.553 -4.526 -13.913 1.00 85.06 286 PHE A O 1
ATOM 2251 N N . VAL A 1 287 ? 20.864 -6.298 -14.343 1.00 85.56 287 VAL A N 1
ATOM 2252 C CA . VAL A 1 287 ? 20.194 -6.711 -15.586 1.00 85.56 287 VAL A CA 1
ATOM 2253 C C . VAL A 1 287 ? 19.619 -8.099 -15.359 1.00 85.56 287 VAL A C 1
ATOM 2255 O O . VAL A 1 287 ? 20.372 -9.028 -15.086 1.00 85.56 287 VAL A O 1
ATOM 2258 N N . ALA A 1 288 ? 18.299 -8.235 -15.449 1.00 82.12 288 ALA A N 1
ATOM 2259 C CA . ALA A 1 288 ? 17.617 -9.510 -15.269 1.00 82.12 288 ALA A CA 1
ATOM 2260 C C . ALA A 1 288 ? 17.150 -10.051 -16.617 1.00 82.12 288 ALA A C 1
ATOM 2262 O O . ALA A 1 288 ? 16.433 -9.357 -17.336 1.00 82.12 288 ALA A O 1
ATOM 2263 N N . ALA A 1 289 ? 17.485 -11.303 -16.914 1.00 81.44 289 ALA A N 1
ATOM 2264 C CA . ALA A 1 289 ? 16.776 -12.083 -17.919 1.00 81.44 289 ALA A CA 1
ATOM 2265 C C . ALA A 1 289 ? 15.589 -12.792 -17.248 1.00 81.44 289 ALA A C 1
ATOM 2267 O O . ALA A 1 289 ? 15.750 -13.429 -16.205 1.00 81.44 289 ALA A O 1
ATOM 2268 N N . HIS A 1 290 ? 14.399 -12.655 -17.824 1.00 83.56 290 HIS A N 1
ATOM 2269 C CA . HIS A 1 290 ? 13.191 -13.358 -17.390 1.00 83.56 290 HIS A CA 1
ATOM 2270 C C . HIS A 1 290 ? 12.961 -14.609 -18.249 1.00 83.56 290 HIS A C 1
ATOM 2272 O O . HIS A 1 290 ? 13.706 -14.869 -19.196 1.00 83.56 290 HIS A O 1
ATOM 2278 N N . LEU A 1 291 ? 11.945 -15.412 -17.913 1.00 83.62 291 LEU A N 1
ATOM 2279 C CA . LEU A 1 291 ? 11.678 -16.666 -18.618 1.00 83.62 291 LEU A CA 1
ATOM 2280 C C . LEU A 1 291 ? 11.371 -16.398 -20.106 1.00 83.62 291 LEU A C 1
ATOM 2282 O O . LEU A 1 291 ? 10.379 -15.729 -20.407 1.00 83.62 291 LEU A O 1
ATOM 2286 N N . PRO A 1 292 ? 12.167 -16.934 -21.049 1.00 86.44 292 PRO A N 1
ATOM 2287 C CA . PRO A 1 292 ? 11.929 -16.699 -22.461 1.00 86.44 292 PRO A CA 1
ATOM 2288 C C . PRO A 1 292 ? 10.696 -17.454 -22.965 1.00 86.44 292 PRO A C 1
ATOM 2290 O O . PRO A 1 292 ? 10.402 -18.578 -22.554 1.00 86.44 292 PRO A O 1
ATOM 2293 N N . GLN A 1 293 ? 9.993 -16.854 -23.923 1.00 88.06 293 GLN A N 1
ATOM 2294 C CA . GLN A 1 293 ? 8.839 -17.454 -24.587 1.00 88.06 293 GLN A CA 1
ATOM 2295 C C . GLN A 1 293 ? 9.229 -17.937 -25.985 1.00 88.06 293 GLN A C 1
ATOM 2297 O O . GLN A 1 293 ? 9.417 -17.137 -26.904 1.00 88.06 293 GLN A O 1
ATOM 2302 N N . LYS A 1 294 ? 9.305 -19.258 -26.174 1.00 86.62 294 LYS A N 1
ATOM 2303 C CA . LYS A 1 294 ? 9.530 -19.877 -27.489 1.00 86.62 294 LYS A CA 1
ATOM 2304 C C . LYS A 1 294 ? 8.192 -20.075 -28.209 1.00 86.62 294 LYS A C 1
ATOM 2306 O O . LYS A 1 294 ? 7.309 -20.780 -27.726 1.00 86.62 294 LYS A O 1
ATOM 2311 N N . LYS A 1 295 ? 8.036 -19.446 -29.372 1.00 84.38 295 LYS A N 1
ATOM 2312 C CA . LYS A 1 295 ? 6.938 -19.657 -30.330 1.00 84.38 295 LYS A CA 1
ATOM 2313 C C . LYS A 1 295 ? 7.503 -20.319 -31.590 1.00 84.38 295 LYS A C 1
ATOM 2315 O O . LYS A 1 295 ? 8.710 -20.315 -31.797 1.00 84.38 295 LYS A O 1
ATOM 2320 N N . VAL A 1 296 ? 6.626 -20.872 -32.433 1.00 78.44 296 VAL A N 1
ATOM 2321 C CA . VAL A 1 296 ? 7.002 -21.692 -33.607 1.00 78.44 296 VAL A CA 1
ATOM 2322 C C . VAL A 1 296 ? 8.061 -21.027 -34.501 1.00 78.44 296 VAL A C 1
ATOM 2324 O O . VAL A 1 296 ? 8.939 -21.717 -35.000 1.00 78.44 296 VAL A O 1
ATOM 2327 N N . GLU A 1 297 ? 8.029 -19.700 -34.650 1.00 84.00 297 GLU A N 1
ATOM 2328 C CA . GLU A 1 297 ? 8.928 -18.962 -35.556 1.00 84.00 297 GLU A CA 1
ATOM 2329 C C . GLU A 1 297 ? 9.759 -17.872 -34.862 1.00 84.00 297 GLU A C 1
ATOM 2331 O O . GLU A 1 297 ? 10.436 -17.086 -35.525 1.00 84.00 297 GLU A O 1
ATOM 2336 N N . ARG A 1 298 ? 9.698 -17.766 -33.530 1.00 90.31 298 ARG A N 1
ATOM 2337 C CA . ARG A 1 298 ? 10.418 -16.723 -32.783 1.00 90.31 298 ARG A CA 1
ATOM 2338 C C . ARG A 1 298 ? 10.602 -17.077 -31.317 1.00 90.31 298 ARG A C 1
ATOM 2340 O O . ARG A 1 298 ? 9.720 -17.691 -30.720 1.00 90.31 298 ARG A O 1
ATOM 2347 N N . ALA A 1 299 ? 11.683 -16.601 -30.721 1.00 92.25 299 ALA A N 1
ATOM 2348 C CA . ALA A 1 299 ? 11.843 -16.539 -29.275 1.00 92.25 299 ALA A CA 1
ATOM 2349 C C . ALA A 1 299 ? 11.691 -15.089 -28.799 1.00 92.25 299 ALA A C 1
ATOM 2351 O O . ALA A 1 299 ? 12.060 -14.157 -29.510 1.00 92.25 299 ALA A O 1
ATOM 2352 N N . VAL A 1 300 ? 11.113 -14.896 -27.619 1.00 91.44 300 VAL A N 1
ATOM 2353 C CA . VAL A 1 300 ? 11.052 -13.595 -26.944 1.00 91.44 300 VAL A CA 1
ATOM 2354 C C . VAL A 1 300 ? 11.798 -13.727 -25.630 1.00 91.44 300 VAL A C 1
ATOM 2356 O O . VAL A 1 300 ? 11.472 -14.614 -24.843 1.00 91.44 300 VAL A O 1
ATOM 2359 N N . PHE A 1 301 ? 12.784 -12.864 -25.409 1.00 90.38 301 PHE A N 1
ATOM 2360 C CA . PHE A 1 301 ? 13.577 -12.808 -24.186 1.00 90.38 301 PHE A CA 1
ATOM 2361 C C . PHE A 1 301 ? 13.240 -11.512 -23.442 1.00 90.38 301 PHE A C 1
ATOM 2363 O O . PHE A 1 301 ? 13.749 -10.456 -23.825 1.00 90.38 301 PHE A O 1
ATOM 2370 N N . PRO A 1 302 ? 12.385 -11.548 -22.406 1.00 89.38 302 PRO A N 1
ATOM 2371 C CA . PRO A 1 302 ? 12.105 -10.356 -21.626 1.00 89.38 302 PRO A CA 1
ATOM 2372 C C . PRO A 1 302 ? 13.315 -10.037 -20.745 1.00 89.38 302 PRO A C 1
ATOM 2374 O O . PRO A 1 302 ? 13.818 -10.896 -20.015 1.00 89.38 302 PRO A O 1
ATOM 2377 N N . ILE A 1 303 ? 13.799 -8.801 -20.815 1.00 89.38 303 ILE A N 1
ATOM 2378 C CA . ILE A 1 303 ? 14.992 -8.333 -20.105 1.00 89.38 303 ILE A CA 1
ATOM 2379 C C . ILE A 1 303 ? 14.625 -7.078 -19.320 1.00 89.38 303 ILE A C 1
ATOM 2381 O O . ILE A 1 303 ? 14.166 -6.101 -19.906 1.00 89.38 303 ILE A O 1
ATOM 2385 N N . SER A 1 304 ? 14.850 -7.068 -18.005 1.00 90.62 304 SER A N 1
ATOM 2386 C CA . SER A 1 304 ? 14.695 -5.856 -17.195 1.00 90.62 304 SER A CA 1
ATOM 2387 C C . SER A 1 304 ? 16.035 -5.226 -16.857 1.00 90.62 304 SER A C 1
ATOM 2389 O O . SER A 1 304 ? 16.990 -5.894 -16.460 1.00 90.62 304 SER A O 1
ATOM 2391 N N . LEU A 1 305 ? 16.089 -3.906 -16.986 1.00 90.56 305 LEU A N 1
ATOM 2392 C CA . LEU A 1 305 ? 17.222 -3.086 -16.580 1.00 90.56 305 LEU A CA 1
ATOM 2393 C C . LEU A 1 305 ? 16.821 -2.391 -15.287 1.00 90.56 305 LEU A C 1
ATOM 2395 O O . LEU A 1 305 ? 15.749 -1.801 -15.225 1.00 90.56 305 LEU A O 1
ATOM 2399 N N . GLN A 1 306 ? 17.629 -2.506 -14.239 1.00 90.62 306 GLN A N 1
ATOM 2400 C CA . GLN A 1 306 ? 17.288 -2.040 -12.895 1.00 90.62 306 GLN A CA 1
ATOM 2401 C C . GLN A 1 306 ? 18.516 -1.461 -12.197 1.00 90.62 306 GLN A C 1
ATOM 2403 O O . GLN A 1 306 ? 19.650 -1.833 -12.485 1.00 90.62 306 GLN A O 1
ATOM 2408 N N . ASN A 1 307 ? 18.320 -0.560 -11.243 1.00 89.62 307 ASN A N 1
ATOM 2409 C CA . ASN A 1 307 ? 19.398 -0.094 -10.380 1.00 89.62 307 ASN A CA 1
ATOM 2410 C C . ASN A 1 307 ? 19.910 -1.255 -9.508 1.00 89.62 307 ASN A C 1
ATOM 2412 O O . ASN A 1 307 ? 19.125 -2.106 -9.081 1.00 89.62 307 ASN A O 1
ATOM 2416 N N . ALA A 1 308 ? 21.216 -1.323 -9.248 1.00 86.50 308 ALA A N 1
ATOM 2417 C CA . ALA A 1 308 ? 21.770 -2.333 -8.349 1.00 86.50 308 ALA A CA 1
ATOM 2418 C C . ALA A 1 308 ? 21.171 -2.212 -6.940 1.00 86.50 308 ALA A C 1
ATOM 2420 O O . ALA A 1 308 ? 20.834 -3.232 -6.341 1.00 86.50 308 ALA A O 1
ATOM 2421 N N . ASP A 1 309 ? 20.921 -0.989 -6.465 1.00 87.62 309 ASP A N 1
ATOM 2422 C CA . ASP A 1 309 ? 20.101 -0.755 -5.277 1.00 87.62 309 ASP A CA 1
ATOM 2423 C C . ASP A 1 309 ? 18.606 -0.930 -5.621 1.00 87.62 309 ASP A C 1
ATOM 2425 O O . ASP A 1 309 ? 18.061 -0.122 -6.379 1.00 87.62 309 ASP A O 1
ATOM 2429 N N . PRO A 1 310 ? 17.913 -1.955 -5.084 1.00 87.19 310 PRO A N 1
ATOM 2430 C CA . PRO A 1 310 ? 16.497 -2.179 -5.368 1.00 87.19 310 PRO A CA 1
ATOM 2431 C C . PRO A 1 310 ? 15.584 -1.065 -4.839 1.00 87.19 310 PRO A C 1
ATOM 2433 O O . PRO A 1 310 ? 14.453 -0.958 -5.308 1.00 87.19 310 PRO A O 1
ATOM 2436 N N . ALA A 1 311 ? 16.044 -0.260 -3.874 1.00 90.38 311 ALA A N 1
ATOM 2437 C CA . ALA A 1 311 ? 15.279 0.850 -3.314 1.00 90.38 311 ALA A CA 1
ATOM 2438 C C . ALA A 1 311 ? 15.332 2.113 -4.191 1.00 90.38 311 ALA A C 1
ATOM 2440 O O . ALA A 1 311 ? 14.528 3.030 -3.998 1.00 90.38 311 ALA A O 1
ATOM 2441 N N . ALA A 1 312 ? 16.246 2.168 -5.164 1.00 91.50 312 ALA A N 1
ATOM 2442 C CA . ALA A 1 312 ? 16.497 3.345 -5.983 1.00 91.50 312 ALA A CA 1
ATOM 2443 C C . ALA A 1 312 ? 15.704 3.353 -7.300 1.00 91.50 312 ALA A C 1
ATOM 2445 O O . ALA A 1 312 ? 15.400 2.318 -7.897 1.00 91.50 312 ALA A O 1
ATOM 2446 N N . PHE A 1 313 ? 15.420 4.561 -7.794 1.00 92.62 313 PHE A N 1
ATOM 2447 C CA . PHE A 1 313 ? 14.791 4.758 -9.097 1.00 92.62 313 PHE A CA 1
ATOM 2448 C C . PHE A 1 313 ? 15.678 4.221 -10.227 1.00 92.62 313 PHE A C 1
ATOM 2450 O O . PHE A 1 313 ? 16.900 4.417 -10.239 1.00 92.62 313 PHE A O 1
ATOM 2457 N N . THR A 1 314 ? 15.038 3.576 -11.201 1.00 92.00 314 THR A N 1
ATOM 2458 C CA . THR A 1 314 ? 15.680 3.106 -12.426 1.00 92.00 314 THR A CA 1
ATOM 2459 C C . THR A 1 314 ? 15.152 3.904 -13.622 1.00 92.00 314 THR A C 1
ATOM 2461 O O . THR A 1 314 ? 14.040 3.633 -14.077 1.00 92.00 314 THR A O 1
ATOM 2464 N N . PRO A 1 315 ? 15.922 4.869 -14.154 1.00 90.12 315 PRO A N 1
ATOM 2465 C CA . PRO A 1 315 ? 15.545 5.586 -15.364 1.00 90.12 315 PRO A CA 1
ATOM 2466 C C . PRO A 1 315 ? 15.591 4.671 -16.586 1.00 90.12 315 PRO A C 1
ATOM 2468 O O . PRO A 1 315 ? 16.451 3.795 -16.688 1.00 90.12 315 PRO A O 1
ATOM 2471 N N . ARG A 1 316 ? 14.710 4.940 -17.550 1.00 89.81 316 ARG A N 1
ATOM 2472 C CA . ARG A 1 316 ? 14.751 4.326 -18.878 1.00 89.81 316 ARG A CA 1
ATOM 2473 C C . ARG A 1 316 ? 16.049 4.714 -19.604 1.00 89.81 316 ARG A C 1
ATOM 2475 O O . ARG A 1 316 ? 16.305 5.912 -19.759 1.00 89.81 316 ARG A O 1
ATOM 2482 N N . PRO A 1 317 ? 16.874 3.744 -20.038 1.00 90.06 317 PRO A N 1
ATOM 2483 C CA . PRO A 1 317 ? 18.051 4.039 -20.852 1.00 90.06 317 PRO A CA 1
ATOM 2484 C C . PRO A 1 317 ? 17.688 4.694 -22.188 1.00 90.06 317 PRO A C 1
ATOM 2486 O O . PRO A 1 317 ? 16.601 4.474 -22.722 1.00 90.06 317 PRO A O 1
ATOM 2489 N N . PHE A 1 318 ? 18.614 5.492 -22.719 1.00 85.75 318 PHE A N 1
ATOM 2490 C CA . PHE A 1 318 ? 18.465 6.139 -24.023 1.00 85.75 318 PHE A CA 1
ATOM 2491 C C . PHE A 1 318 ? 18.650 5.135 -25.154 1.00 85.75 318 PHE A C 1
ATOM 2493 O O . PHE A 1 318 ? 17.750 4.980 -25.969 1.00 85.75 318 PHE A O 1
ATOM 2500 N N . ASP A 1 319 ? 19.773 4.420 -25.128 1.00 87.31 319 ASP A N 1
ATOM 2501 C CA . ASP A 1 319 ? 20.128 3.430 -26.138 1.00 87.31 319 ASP A CA 1
ATOM 2502 C C . ASP A 1 319 ? 20.411 2.100 -25.447 1.00 87.31 319 ASP A C 1
ATOM 2504 O O . ASP A 1 319 ? 20.985 2.066 -24.347 1.00 87.31 319 ASP A O 1
ATOM 2508 N N . VAL A 1 320 ? 20.010 1.012 -26.099 1.00 90.25 320 VAL A N 1
ATOM 2509 C CA . VAL A 1 320 ? 20.264 -0.359 -25.654 1.00 90.25 320 VAL A CA 1
ATOM 2510 C C . VAL A 1 320 ? 20.720 -1.184 -26.849 1.00 90.25 320 VAL A C 1
ATOM 2512 O O . VAL A 1 320 ? 20.110 -1.138 -27.916 1.00 90.25 320 VAL A O 1
ATOM 2515 N N . TRP A 1 321 ? 21.775 -1.959 -26.637 1.00 91.94 321 TRP A N 1
ATOM 2516 C CA . TRP A 1 321 ? 22.308 -2.960 -27.547 1.00 91.94 321 TRP A CA 1
ATOM 2517 C C . TRP A 1 321 ? 22.244 -4.315 -26.857 1.00 91.94 321 TRP A C 1
ATOM 2519 O O . TRP A 1 321 ? 22.737 -4.462 -25.735 1.00 91.94 321 TRP A O 1
ATOM 2529 N N . ILE A 1 322 ? 21.624 -5.292 -27.505 1.00 92.00 322 ILE A N 1
ATOM 2530 C CA . ILE A 1 322 ? 21.439 -6.634 -26.961 1.00 92.00 322 ILE A CA 1
ATOM 2531 C C . ILE A 1 322 ? 21.956 -7.642 -27.975 1.00 92.00 322 ILE A C 1
ATOM 2533 O O . ILE A 1 322 ? 21.569 -7.631 -29.140 1.00 92.00 322 ILE A O 1
ATOM 2537 N N . GLU A 1 323 ? 22.809 -8.539 -27.509 1.00 94.12 323 GLU A N 1
ATOM 2538 C CA . GLU A 1 323 ? 23.298 -9.677 -28.267 1.00 94.12 323 GLU A CA 1
ATOM 2539 C C . GLU A 1 323 ? 22.801 -10.962 -27.624 1.00 94.12 323 GLU A C 1
ATOM 2541 O O . GLU A 1 323 ? 22.946 -11.148 -26.417 1.00 94.12 323 GLU A O 1
ATOM 2546 N N . ILE A 1 324 ? 22.231 -11.852 -28.432 1.00 93.62 324 ILE A N 1
ATOM 2547 C CA . ILE A 1 324 ? 21.698 -13.135 -27.980 1.00 93.62 324 ILE A CA 1
ATOM 2548 C C . ILE A 1 324 ? 22.344 -14.243 -28.802 1.00 93.62 324 ILE A C 1
ATOM 2550 O O . ILE A 1 324 ? 22.168 -14.315 -30.019 1.00 93.62 324 ILE A O 1
ATOM 2554 N N . GLN A 1 325 ? 23.092 -15.113 -28.131 1.00 95.81 325 GLN A N 1
ATOM 2555 C CA . GLN A 1 325 ? 23.751 -16.267 -28.730 1.00 95.81 325 GLN A CA 1
ATOM 2556 C C . GLN A 1 325 ? 23.016 -17.550 -28.322 1.00 95.81 325 GLN A C 1
ATOM 2558 O O . GLN A 1 325 ? 23.003 -17.880 -27.135 1.00 95.81 325 GLN A O 1
ATOM 2563 N N . PRO A 1 326 ? 22.432 -18.310 -29.267 1.00 95.00 326 PRO A N 1
ATOM 2564 C CA . PRO A 1 326 ? 21.947 -19.656 -28.984 1.00 95.00 326 PRO A CA 1
ATOM 2565 C C . PRO A 1 326 ? 23.097 -20.561 -28.538 1.00 95.00 326 PRO A C 1
ATOM 2567 O O . PRO A 1 326 ? 24.160 -20.565 -29.167 1.00 95.00 326 PRO A O 1
ATOM 2570 N N . LEU A 1 327 ? 22.870 -21.345 -27.486 1.00 93.44 327 LEU A N 1
ATOM 2571 C CA . LEU A 1 327 ? 23.805 -22.360 -27.005 1.00 93.44 327 LEU A CA 1
ATOM 2572 C C . LEU A 1 327 ? 23.334 -23.763 -27.422 1.00 93.44 327 LEU A C 1
ATOM 2574 O O . LEU A 1 327 ? 22.161 -23.985 -27.726 1.00 93.44 327 LEU A O 1
ATOM 2578 N N . GLY A 1 328 ? 24.268 -24.715 -27.493 1.00 93.69 328 GLY A N 1
ATOM 2579 C CA . GLY A 1 328 ? 23.988 -26.108 -27.877 1.00 93.69 328 GLY A CA 1
ATOM 2580 C C . GLY A 1 328 ? 23.758 -26.347 -29.377 1.00 93.69 328 GLY A C 1
ATOM 2581 O O . GLY A 1 328 ? 23.671 -27.495 -29.808 1.00 93.69 328 GLY A O 1
ATOM 2582 N N . VAL A 1 329 ? 23.716 -25.291 -30.193 1.00 92.19 329 VAL A N 1
ATOM 2583 C CA . VAL A 1 329 ? 23.590 -25.365 -31.655 1.00 92.19 329 VAL A CA 1
ATOM 2584 C C . VAL A 1 329 ? 24.558 -24.402 -32.335 1.00 92.19 329 VAL A C 1
ATOM 2586 O O . VAL A 1 329 ? 24.905 -23.359 -31.786 1.00 92.19 329 VAL A O 1
ATOM 2589 N N . THR A 1 330 ? 24.971 -24.719 -33.561 1.00 93.12 330 THR A N 1
ATOM 2590 C CA . THR A 1 330 ? 25.711 -23.776 -34.406 1.00 93.12 330 THR A CA 1
ATOM 2591 C C . THR A 1 330 ? 24.723 -22.818 -35.063 1.00 93.12 330 THR A C 1
ATOM 2593 O O . THR A 1 330 ? 24.027 -23.190 -36.006 1.00 93.12 330 THR A O 1
ATOM 2596 N N . ALA A 1 331 ? 24.643 -21.597 -34.545 1.00 91.88 331 ALA A N 1
ATOM 2597 C CA . ALA A 1 331 ? 23.809 -20.531 -35.081 1.00 91.88 331 ALA A CA 1
ATOM 2598 C C . ALA A 1 331 ? 24.492 -19.175 -34.883 1.00 91.88 331 ALA A C 1
ATOM 2600 O O . ALA A 1 331 ? 25.262 -18.994 -33.934 1.00 91.88 331 ALA A O 1
ATOM 2601 N N . ASP A 1 332 ? 24.190 -18.237 -35.779 1.00 91.38 332 ASP A N 1
ATOM 2602 C CA . ASP A 1 332 ? 24.688 -16.870 -35.683 1.00 91.38 332 ASP A CA 1
ATOM 2603 C C . ASP A 1 332 ? 24.117 -16.156 -34.453 1.00 91.38 332 ASP A C 1
ATOM 2605 O O . ASP A 1 332 ? 23.021 -16.451 -33.965 1.00 91.38 332 ASP A O 1
ATOM 2609 N N . ARG A 1 333 ? 24.883 -15.181 -33.965 1.00 94.06 333 ARG A N 1
ATOM 2610 C CA . ARG A 1 333 ? 24.466 -14.274 -32.903 1.00 94.06 333 ARG A CA 1
ATOM 2611 C C . ARG A 1 333 ? 23.388 -13.330 -33.418 1.00 94.06 333 ARG A C 1
ATOM 2613 O O . ARG A 1 333 ? 23.563 -12.675 -34.443 1.00 94.06 333 ARG A O 1
ATOM 2620 N N . PHE A 1 334 ? 22.316 -13.191 -32.653 1.00 93.69 334 PHE A N 1
ATOM 2621 C CA . PHE A 1 334 ? 21.278 -12.206 -32.918 1.00 93.69 334 PHE A CA 1
ATOM 2622 C C . PHE A 1 334 ? 21.638 -10.885 -32.251 1.00 93.69 334 PHE A C 1
ATOM 2624 O O . PHE A 1 334 ? 22.015 -10.862 -31.082 1.00 93.69 334 PHE A O 1
ATOM 2631 N N . VAL A 1 335 ? 21.514 -9.791 -32.996 1.00 92.12 335 VAL A N 1
ATOM 2632 C CA . VAL A 1 335 ? 21.826 -8.438 -32.534 1.00 92.12 335 VAL A CA 1
ATOM 2633 C C . VAL A 1 335 ? 20.561 -7.595 -32.613 1.00 92.12 335 VAL A C 1
ATOM 2635 O O . VAL A 1 335 ? 19.903 -7.552 -33.651 1.00 92.12 335 VAL A O 1
ATOM 2638 N N . LEU A 1 336 ? 20.216 -6.944 -31.508 1.00 89.69 336 LEU A N 1
ATOM 2639 C CA . LEU A 1 336 ? 19.012 -6.140 -31.343 1.00 89.69 336 LEU A CA 1
ATOM 2640 C C . LEU A 1 336 ? 19.410 -4.757 -30.823 1.00 89.69 336 LEU A C 1
ATOM 2642 O O . LEU A 1 336 ? 20.174 -4.638 -29.864 1.00 89.69 336 LEU A O 1
ATOM 2646 N N . GLN A 1 337 ? 18.864 -3.715 -31.442 1.00 83.19 337 GLN A N 1
ATOM 2647 C CA . GLN A 1 337 ? 19.050 -2.324 -31.041 1.00 83.19 337 GLN A CA 1
ATOM 2648 C C . GLN A 1 337 ? 17.682 -1.638 -30.938 1.00 83.19 337 GLN A C 1
ATOM 2650 O O . GLN A 1 337 ? 16.749 -2.012 -31.648 1.00 83.19 337 GLN A O 1
ATOM 2655 N N . ASP A 1 338 ? 17.569 -0.651 -30.045 1.00 67.12 338 ASP A N 1
ATOM 2656 C CA . ASP A 1 338 ? 16.377 0.195 -29.867 1.00 67.12 338 ASP A CA 1
ATOM 2657 C C . ASP A 1 338 ? 15.100 -0.601 -29.558 1.00 67.12 338 ASP A C 1
ATOM 2659 O O . ASP A 1 338 ? 14.002 -0.306 -30.038 1.00 67.12 338 ASP A O 1
ATOM 2663 N N . SER A 1 339 ? 15.241 -1.636 -28.727 1.00 65.56 339 SER A N 1
ATOM 2664 C CA . SER A 1 339 ? 14.114 -2.483 -28.341 1.00 65.56 339 SER A CA 1
ATOM 2665 C C . SER A 1 339 ? 13.016 -1.649 -27.665 1.00 65.56 339 SER A C 1
ATOM 2667 O O . SER A 1 339 ? 13.270 -0.799 -26.806 1.00 65.56 339 SER A O 1
ATOM 2669 N N . LEU A 1 340 ? 11.771 -1.889 -28.071 1.00 80.50 340 LEU A N 1
ATOM 2670 C CA . LEU A 1 340 ? 10.605 -1.229 -27.498 1.00 80.50 340 LEU A CA 1
ATOM 2671 C C . LEU A 1 340 ? 10.456 -1.658 -26.040 1.00 80.50 340 LEU A C 1
ATOM 2673 O O . LEU A 1 340 ? 10.405 -2.849 -25.734 1.00 80.50 340 LEU A O 1
ATOM 2677 N N . TYR A 1 341 ? 10.387 -0.674 -25.150 1.00 88.31 341 TYR A N 1
ATOM 2678 C CA . TYR A 1 341 ? 10.129 -0.938 -23.745 1.00 88.31 341 TYR A CA 1
ATOM 2679 C C . TYR A 1 341 ? 8.653 -1.256 -23.555 1.00 88.31 341 TYR A C 1
ATOM 2681 O O . TYR A 1 341 ? 7.789 -0.587 -24.128 1.00 88.31 341 TYR A O 1
ATOM 2689 N N . GLU A 1 342 ? 8.372 -2.251 -22.727 1.00 88.19 342 GLU A N 1
ATOM 2690 C CA . GLU A 1 342 ? 7.013 -2.569 -22.331 1.00 88.19 342 GLU A CA 1
ATOM 2691 C C . GLU A 1 342 ? 6.386 -1.408 -21.551 1.00 88.19 342 GLU A C 1
ATOM 2693 O O . GLU A 1 342 ? 6.956 -0.886 -20.587 1.00 88.19 342 GLU A O 1
ATOM 2698 N N . GLU A 1 343 ? 5.179 -1.020 -21.958 1.00 88.00 343 GLU A N 1
ATOM 2699 C CA . GLU A 1 343 ? 4.411 0.019 -21.281 1.00 88.00 343 GLU A CA 1
ATOM 2700 C C . GLU A 1 343 ? 3.871 -0.478 -19.933 1.00 88.00 343 GLU A C 1
ATOM 2702 O O . GLU A 1 343 ? 3.538 -1.650 -19.747 1.00 88.00 343 GLU A O 1
ATOM 2707 N N . GLY A 1 344 ? 3.752 0.433 -18.969 1.00 86.88 344 GLY A N 1
ATOM 2708 C CA . GLY A 1 344 ? 3.123 0.156 -17.680 1.00 86.88 344 GLY A CA 1
ATOM 2709 C C . GLY A 1 344 ? 3.956 -0.711 -16.733 1.00 86.88 344 GLY A C 1
ATOM 2710 O O . GLY A 1 344 ? 3.429 -1.167 -15.715 1.00 86.88 344 GLY A O 1
ATOM 2711 N N . ARG A 1 345 ? 5.242 -0.934 -17.023 1.00 89.12 345 ARG A N 1
ATOM 2712 C CA . ARG A 1 345 ? 6.159 -1.666 -16.138 1.00 89.12 345 ARG A CA 1
ATOM 2713 C C . ARG A 1 345 ? 6.815 -0.740 -15.097 1.00 89.12 345 ARG A C 1
ATOM 2715 O O . ARG A 1 345 ? 7.077 0.418 -15.421 1.00 89.12 345 ARG A O 1
ATOM 2722 N N . PRO A 1 346 ? 7.091 -1.240 -13.865 1.00 90.38 346 PRO A N 1
ATOM 2723 C CA . PRO A 1 346 ? 7.695 -0.474 -12.760 1.00 90.38 346 PRO A CA 1
ATOM 2724 C C . PRO A 1 346 ? 9.171 -0.111 -12.979 1.00 90.38 346 PRO A C 1
ATOM 2726 O O . PRO A 1 346 ? 9.715 0.758 -12.296 1.00 90.38 346 PRO A O 1
ATOM 2729 N N . VAL A 1 347 ? 9.818 -0.812 -13.908 1.00 92.12 347 VAL A N 1
ATOM 2730 C CA . VAL A 1 347 ? 11.190 -0.602 -14.371 1.00 92.12 347 VAL A CA 1
ATOM 2731 C C . VAL A 1 347 ? 11.211 -0.742 -15.897 1.00 92.12 347 VAL A C 1
ATOM 2733 O O . VAL A 1 347 ? 10.272 -1.308 -16.461 1.00 92.12 347 VAL A O 1
ATOM 2736 N N . PRO A 1 348 ? 12.267 -0.281 -16.581 1.00 92.44 348 PRO A N 1
ATOM 2737 C CA . PRO A 1 348 ? 12.449 -0.539 -18.002 1.00 92.44 348 PRO A CA 1
ATOM 2738 C C . PRO A 1 348 ? 12.575 -2.046 -18.277 1.00 92.44 348 PRO A C 1
ATOM 2740 O O . PRO A 1 348 ? 13.535 -2.688 -17.846 1.00 92.44 348 PRO A O 1
ATOM 2743 N N . VAL A 1 349 ? 11.600 -2.600 -19.000 1.00 91.56 349 VAL A N 1
ATOM 2744 C CA . VAL A 1 349 ? 11.593 -3.991 -19.479 1.00 91.56 349 VAL A CA 1
ATOM 2745 C C . VAL A 1 349 ? 11.552 -3.975 -20.997 1.00 91.56 349 VAL A C 1
ATOM 2747 O O . VAL A 1 349 ? 10.785 -3.206 -21.570 1.00 91.56 349 VAL A O 1
ATOM 2750 N N . LEU A 1 350 ? 12.387 -4.786 -21.637 1.00 91.94 350 LEU A N 1
ATOM 2751 C CA . LEU A 1 350 ? 12.476 -4.912 -23.085 1.00 91.94 350 LEU A CA 1
ATOM 2752 C C . LEU A 1 350 ? 12.134 -6.340 -23.494 1.00 91.94 350 LEU A C 1
ATOM 2754 O O . LEU A 1 350 ? 12.685 -7.285 -22.933 1.00 91.94 350 LEU A O 1
ATOM 2758 N N . ASP A 1 351 ? 11.312 -6.480 -24.527 1.00 90.69 351 ASP A N 1
ATOM 2759 C CA . ASP A 1 351 ? 11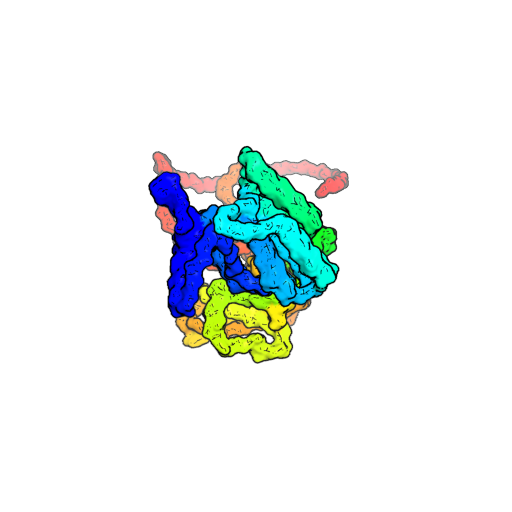.097 -7.759 -25.197 1.00 90.69 351 ASP A CA 1
ATOM 2760 C C . ASP A 1 351 ? 12.093 -7.903 -26.350 1.00 90.69 351 ASP A C 1
ATOM 2762 O O . ASP A 1 351 ? 11.891 -7.377 -27.449 1.00 90.69 351 ASP A O 1
ATOM 2766 N N . ALA A 1 352 ? 13.181 -8.636 -26.117 1.00 91.75 352 ALA A N 1
ATOM 2767 C CA . ALA A 1 352 ? 14.130 -8.981 -27.167 1.00 91.75 352 ALA A CA 1
ATOM 2768 C C . ALA A 1 352 ? 13.546 -10.102 -28.044 1.00 91.75 352 ALA A C 1
ATOM 2770 O O . ALA A 1 352 ? 13.616 -11.289 -27.716 1.00 91.75 352 ALA A O 1
ATOM 2771 N N . VAL A 1 353 ? 12.915 -9.712 -29.155 1.00 92.19 353 VAL A N 1
ATOM 2772 C CA . VAL A 1 353 ? 12.264 -10.638 -30.090 1.00 92.19 353 VAL A CA 1
ATOM 2773 C C . VAL A 1 353 ? 13.263 -11.127 -31.132 1.00 92.19 353 VAL A C 1
ATOM 2775 O O . VAL A 1 353 ? 13.701 -10.369 -31.991 1.00 92.19 353 VAL A O 1
ATOM 2778 N N . VAL A 1 354 ? 13.559 -12.423 -31.099 1.00 92.75 354 VAL A N 1
ATOM 2779 C CA . VAL A 1 354 ? 14.468 -13.089 -32.029 1.00 92.75 354 VAL A CA 1
ATOM 2780 C C . VAL A 1 354 ? 13.673 -13.962 -33.008 1.00 92.75 354 VAL A C 1
ATOM 2782 O O . VAL A 1 354 ? 13.191 -15.035 -32.620 1.00 92.75 354 VAL A O 1
ATOM 2785 N N . PRO A 1 355 ? 13.488 -13.535 -34.271 1.00 91.56 355 PRO A N 1
ATOM 2786 C CA . PRO A 1 355 ? 12.857 -14.367 -35.290 1.00 91.56 355 PRO A CA 1
ATOM 2787 C C . PRO A 1 355 ? 13.775 -15.528 -35.693 1.00 91.56 355 PRO A C 1
ATOM 2789 O O . PRO A 1 355 ? 14.995 -15.396 -35.695 1.00 91.56 355 PRO A O 1
ATOM 2792 N N . GLY A 1 356 ? 13.187 -16.671 -36.051 1.00 91.69 356 GLY A N 1
ATOM 2793 C CA . GLY A 1 356 ? 13.943 -17.827 -36.538 1.00 91.69 356 GLY A CA 1
ATOM 2794 C C . GLY A 1 356 ? 14.829 -18.486 -35.479 1.00 91.69 356 GLY A C 1
ATOM 2795 O O . GLY A 1 356 ? 15.888 -19.010 -35.816 1.00 91.69 356 GLY A O 1
ATOM 2796 N N . TRP A 1 357 ? 14.416 -18.457 -34.204 1.00 93.62 357 TRP A N 1
ATOM 2797 C CA . TRP A 1 357 ? 15.175 -19.100 -33.129 1.00 93.62 357 TRP A CA 1
ATOM 2798 C C . TRP A 1 357 ? 15.426 -20.587 -33.447 1.00 93.62 357 TRP A C 1
ATOM 2800 O O . TRP A 1 357 ? 14.460 -21.304 -33.737 1.00 93.62 357 TRP A O 1
ATOM 2810 N N . PRO A 1 358 ? 16.678 -21.081 -33.383 1.00 92.69 358 PRO A N 1
ATOM 2811 C CA . PRO A 1 358 ? 16.990 -22.455 -33.764 1.00 92.69 358 PRO A CA 1
ATOM 2812 C C . PRO A 1 358 ? 16.176 -23.483 -32.967 1.00 92.69 358 PRO A C 1
ATOM 2814 O O . PRO A 1 358 ? 16.082 -23.419 -31.739 1.00 92.69 358 PRO A O 1
ATOM 2817 N N . SER A 1 359 ? 15.601 -24.475 -33.652 1.00 88.56 359 SER A N 1
ATOM 2818 C CA . SER A 1 359 ? 14.707 -25.459 -33.025 1.00 88.56 359 SER A CA 1
ATOM 2819 C C . SER A 1 359 ? 15.390 -26.263 -31.915 1.00 88.56 359 SER A C 1
ATOM 2821 O O . SER A 1 359 ? 14.753 -26.506 -30.890 1.00 88.56 359 SER A O 1
ATOM 2823 N N . GLY A 1 360 ? 16.679 -26.583 -32.076 1.00 88.81 360 GLY A N 1
ATOM 2824 C CA . GLY A 1 360 ? 17.498 -27.307 -31.097 1.00 88.81 360 GLY A CA 1
ATOM 2825 C C . GLY A 1 360 ? 18.147 -26.453 -30.002 1.00 88.81 360 GLY A C 1
ATOM 2826 O O . GLY A 1 360 ? 18.799 -27.014 -29.133 1.00 88.81 360 GLY A O 1
ATOM 2827 N N . ALA A 1 361 ? 17.998 -25.124 -30.027 1.00 91.88 361 ALA A N 1
ATOM 2828 C CA . ALA A 1 361 ? 18.511 -24.269 -28.959 1.00 91.88 361 ALA A CA 1
ATOM 2829 C C . ALA A 1 361 ? 17.515 -24.214 -27.792 1.00 91.88 361 ALA A C 1
ATOM 2831 O O . ALA A 1 361 ? 16.376 -23.744 -27.956 1.00 91.88 361 ALA A O 1
ATOM 2832 N N . GLU A 1 362 ? 17.964 -24.679 -26.628 1.00 89.62 362 GLU A N 1
ATOM 2833 C CA . GLU A 1 362 ? 17.235 -24.633 -25.350 1.00 89.62 362 GLU A CA 1
ATOM 2834 C C . GLU A 1 362 ? 17.813 -23.596 -24.379 1.00 89.62 362 GLU A C 1
ATOM 2836 O O . GLU A 1 362 ? 17.126 -23.153 -23.464 1.00 89.62 362 GLU A O 1
ATOM 2841 N N . GLU A 1 363 ? 19.040 -23.149 -24.634 1.00 89.50 363 GLU A N 1
ATOM 2842 C CA . GLU A 1 363 ? 19.767 -22.181 -2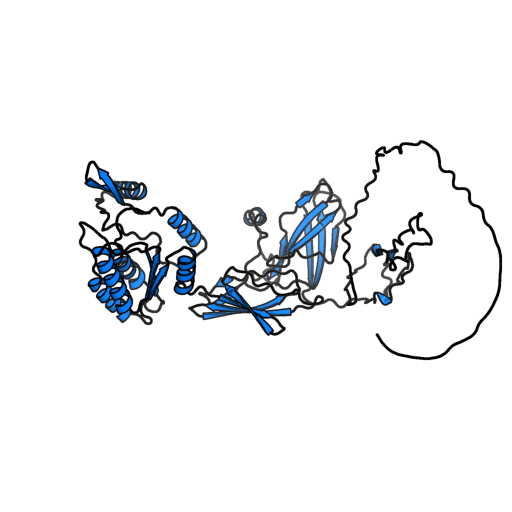3.822 1.00 89.50 363 GLU A CA 1
ATOM 2843 C C . GLU A 1 363 ? 20.227 -20.997 -24.682 1.00 89.50 363 GLU A C 1
ATOM 2845 O O . GLU A 1 363 ? 20.392 -21.108 -25.904 1.00 89.50 363 GLU A O 1
ATOM 2850 N N . ALA A 1 364 ? 20.434 -19.850 -24.039 1.00 90.44 364 ALA A N 1
ATOM 2851 C CA . ALA A 1 364 ? 20.923 -18.640 -24.680 1.00 90.44 364 ALA A CA 1
ATOM 2852 C C . ALA A 1 364 ? 21.861 -17.876 -23.745 1.00 90.44 364 ALA A C 1
ATOM 2854 O O . ALA A 1 364 ? 21.581 -17.739 -22.555 1.00 90.44 364 ALA A O 1
ATOM 2855 N N . GLU A 1 365 ? 22.933 -17.326 -24.304 1.00 90.38 365 GLU A N 1
ATOM 2856 C CA . GLU A 1 365 ? 23.768 -16.335 -23.634 1.00 90.38 365 GLU A CA 1
ATOM 2857 C C . GLU A 1 365 ? 23.350 -14.937 -24.099 1.00 90.38 365 GLU A C 1
ATOM 2859 O O . GLU A 1 365 ? 23.227 -14.687 -25.301 1.00 90.38 365 GLU A O 1
ATOM 2864 N N . ILE A 1 366 ? 23.100 -14.036 -23.146 1.00 88.44 366 ILE A N 1
ATOM 2865 C CA . ILE A 1 366 ? 22.615 -12.680 -23.414 1.00 88.44 366 ILE A CA 1
ATOM 2866 C C . ILE A 1 366 ? 23.647 -11.677 -22.917 1.00 88.44 366 ILE A C 1
ATOM 2868 O O . ILE A 1 366 ? 23.989 -11.655 -21.734 1.00 88.44 366 ILE A O 1
ATOM 2872 N N . PHE A 1 367 ? 24.070 -10.786 -23.804 1.00 88.44 367 PHE A N 1
ATOM 2873 C CA . PHE A 1 367 ? 24.862 -9.619 -23.452 1.00 88.44 367 PHE A CA 1
ATOM 2874 C C . PHE A 1 367 ? 24.047 -8.360 -23.721 1.00 88.44 367 PHE A C 1
ATOM 2876 O O . PHE A 1 367 ? 23.494 -8.192 -24.805 1.00 88.44 367 PHE A O 1
ATOM 2883 N N . ALA A 1 368 ? 23.967 -7.468 -22.737 1.00 87.94 368 ALA A N 1
ATOM 2884 C CA . ALA A 1 368 ? 23.242 -6.212 -22.859 1.00 87.94 368 ALA A CA 1
ATOM 2885 C C . ALA A 1 368 ? 24.139 -5.041 -22.457 1.00 87.94 368 ALA A C 1
ATOM 2887 O O . ALA A 1 368 ? 24.738 -5.032 -21.379 1.00 87.94 368 ALA A O 1
ATOM 2888 N N . TRP A 1 369 ? 24.181 -4.028 -23.314 1.00 89.81 369 TRP A N 1
ATOM 2889 C CA . TRP A 1 369 ? 24.863 -2.763 -23.086 1.00 89.81 369 TRP A CA 1
ATOM 2890 C C . TRP A 1 369 ? 23.853 -1.646 -23.257 1.00 89.81 369 TRP A C 1
ATOM 2892 O O . TRP A 1 369 ? 23.004 -1.688 -24.141 1.00 89.81 369 TRP A O 1
ATOM 2902 N N . PHE A 1 370 ? 23.931 -0.635 -22.408 1.00 90.44 370 PHE A N 1
ATOM 2903 C CA . PHE A 1 370 ? 23.018 0.492 -22.483 1.00 90.44 370 PHE A CA 1
ATOM 2904 C C . PHE A 1 370 ? 23.659 1.747 -21.917 1.00 90.44 370 PHE A C 1
ATOM 2906 O O . PHE A 1 370 ? 24.624 1.692 -21.150 1.00 90.44 370 PHE A O 1
ATOM 2913 N N . THR A 1 371 ? 23.083 2.890 -22.267 1.00 88.50 371 THR A N 1
ATOM 2914 C CA . THR A 1 371 ? 23.500 4.189 -21.745 1.00 88.50 371 THR A CA 1
ATOM 2915 C C . THR A 1 371 ? 22.323 4.934 -21.136 1.00 88.50 371 THR A C 1
ATOM 2917 O O . THR A 1 371 ? 21.220 4.976 -21.674 1.00 88.50 371 THR A O 1
ATOM 2920 N N . THR A 1 372 ? 22.561 5.573 -19.993 1.00 84.81 372 THR A N 1
ATOM 2921 C CA . THR A 1 372 ? 21.600 6.495 -19.367 1.00 84.81 372 THR A CA 1
ATOM 2922 C C . THR A 1 372 ? 21.865 7.948 -19.738 1.00 84.81 372 THR A C 1
ATOM 2924 O O . THR A 1 372 ? 21.335 8.860 -19.107 1.00 84.81 372 THR A O 1
ATOM 2927 N N . ARG A 1 373 ? 22.744 8.179 -20.712 1.00 83.69 373 ARG A N 1
ATOM 2928 C CA . ARG A 1 373 ? 23.008 9.486 -21.303 1.00 83.69 373 ARG A CA 1
ATOM 2929 C C . ARG A 1 373 ? 22.686 9.410 -22.791 1.00 83.69 373 ARG A C 1
ATOM 2931 O O . ARG A 1 373 ? 22.984 8.376 -23.385 1.00 83.69 373 ARG A O 1
ATOM 2938 N N . PRO A 1 374 ? 22.132 10.478 -23.384 1.00 79.44 374 PRO A N 1
ATOM 2939 C CA . PRO A 1 374 ? 21.906 10.498 -24.817 1.00 79.44 374 PRO A CA 1
ATOM 2940 C C . PRO A 1 374 ? 23.240 10.342 -25.542 1.00 79.44 374 PRO A C 1
ATOM 2942 O O . PRO A 1 374 ? 24.184 11.088 -25.259 1.00 79.44 374 PRO A O 1
ATOM 2945 N N . THR A 1 375 ? 23.309 9.392 -26.470 1.00 76.94 375 THR A N 1
ATOM 2946 C CA . THR A 1 375 ? 24.441 9.282 -27.386 1.00 76.94 375 THR A CA 1
ATOM 2947 C C . THR A 1 375 ? 24.220 10.265 -28.532 1.00 76.94 375 THR A C 1
ATOM 2949 O O . THR A 1 375 ? 23.199 10.175 -29.214 1.00 76.94 375 THR A O 1
ATOM 2952 N N . PRO A 1 376 ? 25.119 11.239 -28.760 1.00 75.94 376 PRO A N 1
ATOM 2953 C CA . PRO A 1 376 ? 24.995 12.100 -29.925 1.00 75.94 376 PRO A CA 1
ATOM 2954 C C . PRO A 1 376 ? 25.109 11.242 -31.192 1.00 75.94 376 PRO A C 1
ATOM 2956 O O . PRO A 1 376 ? 25.995 10.384 -31.263 1.00 75.94 376 PRO A O 1
ATOM 2959 N N . PRO A 1 377 ? 24.236 11.447 -32.192 1.00 74.38 377 PRO A N 1
ATOM 2960 C CA . PRO A 1 377 ? 24.319 10.683 -33.422 1.00 74.38 377 PRO A CA 1
ATOM 2961 C C . PRO A 1 377 ? 25.647 10.983 -34.120 1.00 74.38 377 PRO A C 1
ATOM 2963 O O . PRO A 1 377 ? 26.071 12.137 -34.206 1.00 74.38 377 PRO A O 1
ATOM 2966 N N . VAL A 1 378 ? 26.292 9.940 -34.646 1.00 71.19 378 VAL A N 1
ATOM 2967 C CA . VAL A 1 378 ? 27.505 10.090 -35.470 1.00 71.19 378 VAL A CA 1
ATOM 2968 C C . VAL A 1 378 ? 27.178 10.858 -36.754 1.00 71.19 378 VAL A C 1
ATOM 2970 O O . VAL A 1 378 ? 27.973 11.671 -37.218 1.00 71.19 378 VAL A O 1
ATOM 2973 N N . VAL A 1 379 ? 25.979 10.632 -37.297 1.00 73.06 379 VAL A N 1
ATOM 2974 C CA . VAL A 1 379 ? 25.415 11.360 -38.434 1.00 73.06 379 VAL A CA 1
ATOM 2975 C C . VAL A 1 379 ? 23.949 11.652 -38.132 1.00 73.06 379 VAL A C 1
ATOM 2977 O O . VAL A 1 379 ? 23.195 10.739 -37.805 1.00 73.06 379 VAL A O 1
ATOM 2980 N N . ALA A 1 380 ? 23.541 12.913 -38.250 1.00 74.38 380 ALA A N 1
ATOM 2981 C CA . ALA A 1 380 ? 22.140 13.314 -38.195 1.00 74.38 380 ALA A CA 1
ATOM 2982 C C . ALA A 1 380 ? 21.678 13.678 -39.609 1.00 74.38 380 ALA A C 1
ATOM 2984 O O . ALA A 1 380 ? 22.260 14.560 -40.238 1.00 74.38 380 ALA A O 1
ATOM 2985 N N . LEU A 1 381 ? 20.644 12.997 -40.102 1.00 74.25 381 LEU A N 1
ATOM 2986 C CA . LEU A 1 381 ? 20.015 13.293 -41.387 1.00 74.25 381 LEU A CA 1
ATOM 2987 C C . LEU A 1 381 ? 18.631 13.881 -41.123 1.00 74.25 381 LEU A C 1
ATOM 2989 O O . LEU A 1 381 ? 17.844 13.299 -40.376 1.00 74.25 381 LEU A O 1
ATOM 2993 N N . SER A 1 382 ? 18.322 15.029 -41.726 1.00 72.12 382 SER A N 1
ATOM 2994 C CA . SER A 1 382 ? 16.949 15.527 -41.720 1.00 72.12 382 SER A CA 1
ATOM 2995 C C . SER A 1 382 ? 16.096 14.637 -42.612 1.00 72.12 382 SER A C 1
ATOM 2997 O O . SER A 1 382 ? 16.502 14.291 -43.719 1.00 72.12 382 SER A O 1
ATOM 2999 N N . VAL A 1 383 ? 14.872 14.327 -42.183 1.00 67.88 383 VAL A N 1
ATOM 3000 C CA . VAL A 1 383 ? 13.901 13.622 -43.035 1.00 67.88 383 VAL A CA 1
ATOM 3001 C C . VAL A 1 383 ? 13.620 14.414 -44.318 1.00 67.88 383 VAL A C 1
ATOM 3003 O O . VAL A 1 383 ? 13.384 13.818 -45.362 1.00 67.88 383 VAL A O 1
ATOM 3006 N N . ALA A 1 384 ? 13.701 15.748 -44.266 1.00 72.50 384 ALA A N 1
ATOM 3007 C CA . ALA A 1 384 ? 13.559 16.601 -45.446 1.00 72.50 384 ALA A CA 1
ATOM 3008 C C . ALA A 1 384 ? 14.719 16.450 -46.448 1.00 72.50 384 ALA A C 1
ATOM 3010 O O . ALA A 1 384 ? 14.529 16.707 -47.635 1.00 72.50 384 ALA A O 1
ATOM 3011 N N . ASP A 1 385 ? 15.890 16.015 -45.973 1.00 69.38 385 ASP A N 1
ATOM 3012 C CA . ASP A 1 385 ? 17.082 15.784 -46.791 1.00 69.38 385 ASP A CA 1
ATOM 3013 C C . ASP A 1 385 ? 17.134 14.344 -47.324 1.00 69.38 385 ASP A C 1
ATOM 3015 O O . ASP A 1 385 ? 18.003 14.020 -48.135 1.00 69.38 385 ASP A O 1
ATOM 3019 N N . LEU A 1 386 ? 16.209 13.472 -46.894 1.00 68.81 386 LEU A N 1
ATOM 3020 C CA . LEU A 1 386 ? 16.090 12.125 -47.437 1.00 68.81 386 LEU A CA 1
ATOM 3021 C C . LEU A 1 386 ? 15.467 12.198 -48.842 1.00 68.81 386 LEU A C 1
ATOM 3023 O O . LEU A 1 386 ? 14.342 12.681 -49.007 1.00 68.81 386 LEU A O 1
ATOM 3027 N N . PRO A 1 387 ? 16.163 11.708 -49.877 1.00 63.06 387 PRO A N 1
ATOM 3028 C CA . PRO A 1 387 ? 15.641 11.721 -51.233 1.00 63.06 387 PRO A CA 1
ATOM 3029 C C . PRO A 1 387 ? 14.374 10.864 -51.336 1.00 63.06 387 PRO A C 1
ATOM 3031 O O . PRO A 1 387 ? 14.359 9.692 -50.975 1.00 63.06 387 PRO A O 1
ATOM 3034 N N . ILE A 1 388 ? 13.310 11.443 -51.899 1.00 59.72 388 ILE A N 1
ATOM 3035 C CA . ILE A 1 388 ? 12.000 10.792 -52.122 1.00 59.72 388 ILE A CA 1
ATOM 3036 C C . ILE A 1 388 ? 12.055 9.796 -53.312 1.00 59.72 388 ILE A C 1
ATOM 3038 O O . ILE A 1 388 ? 11.056 9.195 -53.704 1.00 59.72 388 ILE A O 1
ATOM 3042 N N . ALA A 1 389 ? 13.226 9.602 -53.926 1.00 58.25 389 ALA A N 1
ATOM 3043 C CA . ALA A 1 389 ? 13.409 8.656 -55.022 1.00 58.25 389 ALA A CA 1
ATOM 3044 C C . ALA A 1 389 ? 13.515 7.210 -54.504 1.00 58.25 389 ALA A C 1
ATOM 3046 O O . ALA A 1 389 ? 14.077 6.970 -53.436 1.00 58.25 389 ALA A O 1
ATOM 3047 N N . ARG A 1 390 ? 13.003 6.248 -55.289 1.00 53.34 390 ARG A N 1
ATOM 3048 C CA . ARG A 1 390 ? 13.277 4.817 -55.077 1.00 53.34 390 ARG A CA 1
ATOM 3049 C C . ARG A 1 390 ? 14.780 4.572 -55.222 1.00 53.34 390 ARG A C 1
ATOM 3051 O O . ARG A 1 390 ? 15.382 5.101 -56.155 1.00 53.34 390 ARG A O 1
ATOM 3058 N N . ASP A 1 391 ? 15.334 3.777 -54.313 1.00 54.62 391 ASP A N 1
ATOM 3059 C CA . ASP A 1 391 ? 16.705 3.255 -54.354 1.00 54.62 391 ASP A CA 1
ATOM 3060 C C . ASP A 1 391 ? 17.794 4.340 -54.365 1.00 54.62 391 ASP A C 1
ATOM 3062 O O . ASP A 1 391 ? 18.614 4.430 -55.281 1.00 54.62 391 ASP A O 1
ATOM 3066 N N . HIS A 1 392 ? 17.812 5.194 -53.337 1.00 59.19 392 HIS A N 1
ATOM 3067 C CA . HIS A 1 392 ? 18.895 6.157 -53.166 1.00 59.19 392 HIS A CA 1
ATOM 3068 C C . HIS A 1 392 ? 19.899 5.699 -52.113 1.00 59.19 392 HIS A C 1
ATOM 3070 O O . HIS A 1 392 ? 19.581 5.567 -50.934 1.00 59.19 392 HIS A O 1
ATOM 3076 N N . ARG A 1 393 ? 21.145 5.516 -52.545 1.00 58.97 393 ARG A N 1
ATOM 3077 C CA . ARG A 1 393 ? 22.261 5.221 -51.656 1.00 58.97 393 ARG A CA 1
ATOM 3078 C C . ARG A 1 393 ? 22.738 6.508 -50.989 1.00 58.97 393 ARG A C 1
ATOM 3080 O O . ARG A 1 393 ? 23.077 7.469 -51.676 1.00 58.97 393 ARG A O 1
ATOM 3087 N N . ILE A 1 394 ? 22.777 6.514 -49.660 1.00 61.66 394 ILE A N 1
ATOM 3088 C CA . ILE A 1 394 ? 23.354 7.608 -48.876 1.00 61.66 394 ILE A CA 1
ATOM 3089 C C . ILE A 1 394 ? 24.746 7.172 -48.433 1.00 61.66 394 ILE A C 1
ATOM 3091 O O . ILE A 1 394 ? 24.881 6.282 -47.597 1.00 61.66 394 ILE A O 1
ATOM 3095 N N . ASP A 1 395 ? 25.780 7.797 -48.990 1.00 62.41 395 ASP A N 1
ATOM 3096 C CA . ASP A 1 395 ? 27.149 7.555 -48.545 1.00 62.41 395 ASP A CA 1
ATOM 3097 C C . ASP A 1 395 ? 27.383 8.284 -47.215 1.00 62.41 395 ASP A C 1
ATOM 3099 O O . ASP A 1 395 ? 27.420 9.515 -47.145 1.00 62.41 395 ASP A O 1
ATOM 3103 N N . LEU A 1 396 ? 27.514 7.514 -46.135 1.00 62.47 396 LEU A N 1
ATOM 3104 C CA . LEU A 1 396 ? 27.810 8.053 -44.812 1.00 62.47 396 LEU A CA 1
ATOM 3105 C C . LEU A 1 396 ? 29.321 8.299 -44.651 1.00 62.47 396 LEU A C 1
ATOM 3107 O O . LEU A 1 396 ? 30.138 7.511 -45.142 1.00 62.47 396 LEU A O 1
ATOM 3111 N N . PRO A 1 397 ? 29.729 9.372 -43.945 1.00 55.81 397 PRO A N 1
ATOM 3112 C CA . PRO A 1 397 ? 31.137 9.647 -43.678 1.00 55.81 397 PRO A CA 1
ATOM 3113 C C . PRO A 1 397 ? 31.819 8.467 -42.965 1.00 55.81 397 PRO A C 1
ATOM 3115 O O . PRO A 1 397 ? 31.267 7.879 -42.038 1.00 55.81 397 PRO A O 1
ATOM 3118 N N . GLY A 1 398 ? 33.043 8.138 -43.397 1.00 59.47 398 GLY A N 1
ATOM 3119 C CA . GLY A 1 398 ? 33.867 7.084 -42.790 1.00 59.47 398 GLY A CA 1
ATOM 3120 C C . GLY A 1 398 ? 33.849 5.717 -43.487 1.00 59.47 398 GLY A C 1
ATOM 3121 O O . GLY A 1 398 ? 34.252 4.742 -42.861 1.00 59.47 398 GLY A O 1
ATOM 3122 N N . ASN A 1 399 ? 33.428 5.620 -44.758 1.00 54.38 399 ASN A N 1
ATOM 3123 C CA . ASN A 1 399 ? 33.302 4.344 -45.492 1.00 54.38 399 ASN A CA 1
ATOM 3124 C C . ASN A 1 399 ? 32.414 3.314 -44.769 1.00 54.38 399 ASN A C 1
ATOM 3126 O O . ASN A 1 399 ? 32.638 2.110 -44.890 1.00 54.38 399 ASN A O 1
ATOM 3130 N N . LEU A 1 400 ? 31.406 3.767 -44.018 1.00 53.31 400 LEU A N 1
ATOM 3131 C CA . LEU A 1 400 ? 30.407 2.871 -43.443 1.00 53.31 400 LEU A CA 1
ATOM 3132 C C . LEU A 1 400 ? 29.504 2.378 -44.587 1.00 53.31 400 LEU A C 1
ATOM 3134 O O . LEU A 1 400 ? 28.825 3.199 -45.208 1.00 53.31 400 LEU A O 1
ATOM 3138 N N . PRO A 1 401 ? 29.513 1.074 -44.927 1.00 48.72 401 PRO A N 1
ATOM 3139 C CA . PRO A 1 401 ? 28.726 0.552 -46.032 1.00 48.72 401 PRO A CA 1
ATOM 3140 C C . PRO A 1 401 ? 27.279 0.401 -45.568 1.00 48.72 401 PRO A C 1
ATOM 3142 O O . PRO A 1 401 ? 26.863 -0.669 -45.121 1.00 48.72 401 PRO A O 1
ATOM 3145 N N . VAL A 1 402 ? 26.524 1.491 -45.647 1.00 51.47 402 VAL A N 1
ATOM 3146 C CA . VAL A 1 402 ? 25.101 1.489 -45.321 1.00 51.47 402 VAL A CA 1
ATOM 3147 C C . VAL A 1 402 ? 24.301 1.733 -46.577 1.00 51.47 402 VAL A C 1
ATOM 3149 O O . VAL A 1 402 ? 24.471 2.744 -47.252 1.00 51.47 402 VAL A O 1
ATOM 3152 N N . GLU A 1 403 ? 23.392 0.807 -46.856 1.00 47.38 403 GLU A N 1
ATOM 3153 C CA . GLU A 1 403 ? 22.353 0.983 -47.851 1.00 47.38 403 GLU A CA 1
ATOM 3154 C C . GLU A 1 403 ? 21.023 1.275 -47.143 1.00 47.38 403 GLU A C 1
ATOM 3156 O O . GLU A 1 403 ? 20.495 0.453 -46.391 1.00 47.38 403 GLU A O 1
ATOM 3161 N N . LEU A 1 404 ? 20.499 2.484 -47.350 1.00 49.31 404 LEU A N 1
ATOM 3162 C CA . LEU A 1 404 ? 19.146 2.868 -46.954 1.00 49.31 404 LEU A CA 1
ATOM 3163 C C . LEU A 1 404 ? 18.224 2.611 -48.149 1.00 49.31 404 LEU A C 1
ATOM 3165 O O . LEU A 1 404 ? 18.306 3.319 -49.150 1.00 49.31 404 LEU A O 1
ATOM 3169 N N . ILE A 1 405 ? 17.358 1.600 -48.057 1.00 45.34 405 ILE A N 1
ATOM 3170 C CA . ILE A 1 405 ? 16.399 1.259 -49.111 1.00 45.34 405 ILE A CA 1
ATOM 3171 C C . ILE A 1 405 ? 15.034 1.844 -48.739 1.00 45.34 405 ILE A C 1
ATOM 3173 O O . ILE A 1 405 ? 14.471 1.588 -47.670 1.00 45.34 405 ILE A O 1
ATOM 3177 N N . THR A 1 406 ? 14.497 2.671 -49.634 1.00 44.75 406 THR A N 1
ATOM 3178 C CA . THR A 1 406 ? 13.236 3.389 -49.437 1.00 44.75 406 THR A CA 1
ATOM 3179 C C . THR A 1 406 ? 12.128 2.704 -50.243 1.00 44.75 406 THR A C 1
ATOM 3181 O O . THR A 1 406 ? 12.087 2.752 -51.475 1.00 44.75 406 THR A O 1
ATOM 3184 N N . HIS A 1 407 ? 11.179 2.056 -49.565 1.00 40.34 407 HIS A N 1
ATOM 3185 C CA . HIS A 1 407 ? 10.050 1.410 -50.237 1.00 40.34 407 HIS A CA 1
ATOM 3186 C C . HIS A 1 407 ? 8.878 2.390 -50.335 1.00 40.34 407 HIS A C 1
ATOM 3188 O O . HIS A 1 407 ? 8.059 2.525 -49.423 1.00 40.34 407 HIS A O 1
ATOM 3194 N N . PHE A 1 408 ? 8.779 3.084 -51.473 1.00 40.34 408 PHE A N 1
ATOM 3195 C CA . PHE A 1 408 ? 7.605 3.895 -51.809 1.00 40.34 408 PHE A CA 1
ATOM 3196 C C . PHE A 1 408 ? 6.543 3.054 -52.525 1.00 40.34 408 PHE A C 1
ATOM 3198 O O . PHE A 1 408 ? 6.624 2.806 -53.740 1.00 40.34 408 PHE A O 1
ATOM 3205 N N . ASN A 1 409 ? 5.499 2.669 -51.786 1.00 40.03 409 ASN A N 1
ATOM 3206 C CA . ASN A 1 409 ? 4.282 2.115 -52.367 1.00 40.03 409 ASN A CA 1
ATOM 3207 C C . ASN A 1 409 ? 3.397 3.262 -52.870 1.00 40.03 409 ASN A C 1
ATOM 3209 O O . ASN A 1 409 ? 2.599 3.841 -52.134 1.00 40.03 409 ASN A O 1
ATOM 3213 N N . VAL A 1 410 ? 3.549 3.608 -54.150 1.00 38.62 410 VAL A N 1
ATOM 3214 C CA . VAL A 1 410 ? 2.618 4.516 -54.827 1.00 38.62 410 VAL A CA 1
ATOM 3215 C C . VAL A 1 410 ? 1.332 3.727 -55.089 1.00 38.62 410 VAL A C 1
ATOM 3217 O O . VAL A 1 410 ? 1.382 2.757 -55.853 1.00 38.62 410 VAL A O 1
ATOM 3220 N N . PRO A 1 411 ? 0.183 4.085 -54.486 1.00 39.28 411 PRO A N 1
ATOM 3221 C CA . PRO A 1 411 ? -1.064 3.396 -54.782 1.00 39.28 411 PRO A CA 1
ATOM 3222 C C . PRO A 1 411 ? -1.367 3.539 -56.278 1.00 39.28 411 PRO A C 1
ATOM 3224 O O . PRO A 1 411 ? -1.437 4.649 -56.811 1.00 39.28 411 PRO A O 1
ATOM 3227 N N . ARG A 1 412 ? -1.522 2.412 -56.987 1.00 40.38 412 ARG A N 1
ATOM 3228 C CA . ARG A 1 412 ? -2.000 2.436 -58.375 1.00 40.38 412 ARG A CA 1
ATOM 3229 C C . ARG A 1 412 ? -3.395 3.055 -58.378 1.00 40.38 412 ARG A C 1
ATOM 3231 O O . ARG A 1 412 ? -4.258 2.631 -57.611 1.00 40.38 412 ARG A O 1
ATOM 3238 N N . LYS A 1 413 ? -3.615 4.039 -59.255 1.00 41.19 413 LYS A N 1
ATOM 3239 C CA . LYS A 1 413 ? -4.947 4.596 -59.523 1.00 41.19 413 LYS A CA 1
ATOM 3240 C C . LYS A 1 413 ? -5.903 3.424 -59.812 1.00 41.19 413 LYS A C 1
ATOM 3242 O O . LYS A 1 413 ? -5.573 2.618 -60.686 1.00 41.19 413 LYS A O 1
ATOM 3247 N N . PRO A 1 414 ? -7.041 3.286 -59.109 1.00 41.03 414 PRO A N 1
ATOM 3248 C CA . PRO A 1 414 ? -8.004 2.244 -59.439 1.00 41.03 414 PRO A CA 1
ATOM 3249 C C . PRO A 1 414 ? -8.478 2.442 -60.884 1.00 41.03 414 PRO A C 1
ATOM 3251 O O . PRO A 1 414 ? -8.704 3.572 -61.318 1.00 41.03 414 PRO A O 1
ATOM 3254 N N . ALA A 1 415 ? -8.611 1.348 -61.636 1.00 45.22 415 ALA A N 1
ATOM 3255 C CA . ALA A 1 415 ? -8.922 1.357 -63.070 1.00 45.22 415 ALA A CA 1
ATOM 3256 C C . ALA A 1 415 ? -10.329 1.898 -63.419 1.00 45.22 415 ALA A C 1
ATOM 3258 O O . ALA A 1 415 ? -10.697 1.936 -64.588 1.00 45.22 415 ALA A O 1
ATOM 3259 N N . SER A 1 416 ? -11.114 2.332 -62.430 1.00 46.00 416 SER A N 1
ATOM 3260 C CA . SER A 1 416 ? -12.516 2.732 -62.571 1.00 46.00 416 SER A CA 1
ATOM 3261 C C . SER A 1 416 ? -12.796 4.125 -61.988 1.00 46.00 416 SER A C 1
ATOM 3263 O O . SER A 1 416 ? -13.716 4.288 -61.190 1.00 46.00 416 SER A O 1
ATOM 3265 N N . TRP A 1 417 ? -11.988 5.132 -62.334 1.00 43.12 417 TRP A N 1
ATOM 3266 C CA . TRP A 1 417 ? -12.279 6.523 -61.962 1.00 43.12 417 TRP A CA 1
ATOM 3267 C C . TRP A 1 417 ? -13.020 7.233 -63.102 1.00 43.12 417 TRP A C 1
ATOM 3269 O O . TRP A 1 417 ? -12.450 7.445 -64.175 1.00 43.12 417 TRP A O 1
ATOM 3279 N N . CYS A 1 418 ? -14.291 7.574 -62.879 1.00 46.19 418 CYS A N 1
ATOM 3280 C CA . CYS A 1 418 ? -15.118 8.298 -63.842 1.00 46.19 418 CYS A CA 1
ATOM 3281 C C . CYS A 1 418 ? -14.792 9.806 -63.815 1.00 46.19 418 CYS A C 1
ATOM 3283 O O . CYS A 1 418 ? -14.610 10.366 -62.735 1.00 46.19 418 CYS A O 1
ATOM 3285 N N . PRO A 1 419 ? -14.771 10.512 -64.966 1.00 47.75 419 PRO A N 1
ATOM 3286 C CA . PRO A 1 419 ? -14.409 11.936 -65.029 1.00 47.75 419 PRO A CA 1
ATOM 3287 C C . PRO A 1 419 ? -15.341 12.892 -64.264 1.00 47.75 419 PRO A C 1
ATOM 3289 O O . PRO A 1 419 ? -15.026 14.073 -64.144 1.00 47.75 419 PRO A O 1
ATOM 3292 N N . SER A 1 420 ? -16.492 12.408 -63.792 1.00 48.69 420 SER A N 1
ATOM 3293 C CA . SER A 1 420 ? -17.516 13.189 -63.093 1.00 48.69 420 SER A CA 1
ATOM 3294 C C . SER A 1 420 ? -17.408 13.160 -61.567 1.00 48.69 420 SER A C 1
ATOM 3296 O O . SER A 1 420 ? -18.147 13.892 -60.912 1.00 48.69 420 SER A O 1
ATOM 3298 N N . ASP A 1 421 ? -16.519 12.348 -60.989 1.00 39.84 421 ASP A N 1
ATOM 3299 C CA . ASP A 1 421 ? -16.361 12.300 -59.536 1.00 39.84 421 ASP A CA 1
ATOM 3300 C C . ASP A 1 421 ? -15.481 13.461 -59.038 1.00 39.84 421 ASP A C 1
ATOM 3302 O O . ASP A 1 421 ? -14.467 13.795 -59.665 1.00 39.84 421 ASP A O 1
ATOM 3306 N N . PRO A 1 422 ? -15.824 14.099 -57.901 1.00 46.00 422 PRO A N 1
ATOM 3307 C CA . PRO A 1 422 ? -14.973 15.120 -57.307 1.00 46.00 422 PRO A CA 1
ATOM 3308 C C . PRO A 1 422 ? -13.589 14.526 -57.021 1.00 46.00 422 PRO A C 1
ATOM 3310 O O . PRO A 1 422 ? -13.475 13.417 -56.494 1.00 46.00 422 PRO A O 1
ATOM 3313 N N . LYS A 1 423 ? -12.524 15.260 -57.387 1.00 41.66 423 LYS A N 1
ATOM 3314 C CA . LYS A 1 423 ? -11.132 14.858 -57.124 1.00 41.66 423 LYS A CA 1
ATOM 3315 C C . LYS A 1 423 ? -11.013 14.406 -55.662 1.00 41.66 423 LYS A C 1
ATOM 3317 O O . LYS A 1 423 ? -11.261 15.234 -54.782 1.00 41.66 423 LYS A O 1
ATOM 3322 N N . PRO A 1 424 ? -10.621 13.150 -55.379 1.00 39.09 424 PRO A N 1
ATOM 3323 C CA . PRO A 1 424 ? -10.319 12.776 -54.010 1.00 39.09 424 PRO A CA 1
ATOM 3324 C C . PRO A 1 424 ? -9.152 13.644 -53.507 1.00 39.09 424 PRO A C 1
ATOM 3326 O O . PRO A 1 424 ? -8.300 14.046 -54.314 1.00 39.09 424 PRO A O 1
ATOM 3329 N N . PRO A 1 425 ? -9.096 13.959 -52.200 1.00 36.78 425 PRO A N 1
ATOM 3330 C CA . PRO A 1 425 ? -7.915 14.585 -51.617 1.00 36.78 425 PRO A CA 1
ATOM 3331 C C . PRO A 1 425 ? -6.693 13.729 -51.964 1.00 36.78 425 PRO A C 1
ATOM 3333 O O . PRO A 1 425 ? -6.803 12.504 -52.030 1.00 36.78 425 PRO A O 1
ATOM 3336 N N . ALA A 1 426 ? -5.554 14.366 -52.242 1.00 37.81 426 ALA A N 1
ATOM 3337 C CA . ALA A 1 426 ? -4.320 13.673 -52.598 1.00 37.81 426 ALA A CA 1
ATOM 3338 C C . ALA A 1 426 ? -4.036 12.559 -51.576 1.00 37.81 426 ALA A C 1
ATOM 3340 O O . ALA A 1 426 ? -3.689 12.829 -50.429 1.00 37.81 426 ALA A O 1
ATOM 3341 N N . SER A 1 427 ? -4.244 11.304 -51.973 1.00 36.72 427 SER A N 1
ATOM 3342 C CA . SER A 1 427 ? -3.925 10.152 -51.141 1.00 36.72 427 SER A CA 1
ATOM 3343 C C . SER A 1 427 ? -2.408 10.008 -51.127 1.00 36.72 427 SER A C 1
ATOM 3345 O O . SER A 1 427 ? -1.812 9.616 -52.134 1.00 36.72 427 SER A O 1
ATOM 3347 N N . PHE A 1 428 ? -1.784 10.367 -50.010 1.00 35.38 428 PHE A N 1
ATOM 3348 C CA . PHE A 1 428 ? -0.367 10.125 -49.772 1.00 35.38 428 PHE A CA 1
ATOM 3349 C C . PHE A 1 428 ? -0.142 8.615 -49.611 1.00 35.38 428 PHE A C 1
ATOM 3351 O O . PHE A 1 428 ? -0.862 7.951 -48.868 1.00 35.38 428 PHE A O 1
ATOM 3358 N N . GLY A 1 429 ? 0.807 8.059 -50.370 1.00 35.81 429 GLY A N 1
ATOM 3359 C CA . GLY A 1 429 ? 1.190 6.650 -50.260 1.00 35.81 429 GLY A CA 1
ATOM 3360 C C . GLY A 1 429 ? 1.832 6.343 -48.906 1.00 35.81 429 GLY A C 1
ATOM 3361 O O . GLY A 1 429 ? 2.417 7.221 -48.277 1.00 35.81 429 GLY A O 1
ATOM 3362 N N . HIS A 1 430 ? 1.740 5.088 -48.466 1.00 34.38 430 HIS A N 1
ATOM 3363 C CA . HIS A 1 430 ? 2.480 4.608 -47.301 1.00 34.38 430 HIS A CA 1
ATOM 3364 C C . HIS A 1 430 ? 3.944 4.355 -47.693 1.00 34.38 430 HIS A C 1
ATOM 3366 O O . HIS A 1 430 ? 4.216 3.634 -48.656 1.00 34.38 430 HIS A O 1
ATOM 3372 N N . SER A 1 431 ? 4.879 4.945 -46.949 1.00 35.28 431 SER A N 1
ATOM 3373 C CA . SER A 1 431 ? 6.319 4.687 -47.059 1.00 35.28 431 SER A CA 1
ATOM 3374 C C . SER A 1 431 ? 6.768 3.734 -45.952 1.00 35.28 431 SER A C 1
ATOM 3376 O O . SER A 1 431 ? 6.467 3.976 -44.781 1.00 35.28 431 SER A O 1
ATOM 3378 N N . SER A 1 432 ? 7.516 2.693 -46.305 1.00 35.34 432 SER A N 1
ATOM 3379 C CA . SER A 1 432 ? 8.262 1.853 -45.361 1.00 35.34 432 SER A CA 1
ATOM 3380 C C . SER A 1 432 ? 9.756 1.939 -45.670 1.00 35.34 432 SER A C 1
ATOM 3382 O O . SER A 1 432 ? 10.142 2.149 -46.819 1.00 35.34 432 SER A O 1
ATOM 3384 N N . TRP A 1 433 ? 10.597 1.787 -44.651 1.00 38.62 433 TRP A N 1
ATOM 3385 C CA . TRP A 1 433 ? 12.051 1.916 -44.766 1.00 38.62 433 TRP A CA 1
ATOM 3386 C C . TRP A 1 433 ? 12.699 0.594 -44.367 1.00 38.62 433 TRP A C 1
ATOM 3388 O O . TRP A 1 433 ? 12.282 -0.015 -43.383 1.00 38.62 433 TRP A O 1
ATOM 3398 N N . GLU A 1 434 ? 13.701 0.159 -45.123 1.00 35.72 434 GLU A N 1
ATOM 3399 C CA . GLU A 1 434 ? 14.494 -1.033 -44.834 1.00 35.72 434 GLU A CA 1
ATOM 3400 C C . GLU A 1 434 ? 15.975 -0.655 -44.946 1.00 35.72 434 GLU A C 1
ATOM 3402 O O . GLU A 1 434 ? 16.403 -0.074 -45.941 1.00 35.72 434 GLU A O 1
ATOM 3407 N N . VAL A 1 435 ? 16.760 -0.924 -43.903 1.00 37.31 435 VAL A N 1
ATOM 3408 C CA . VAL A 1 435 ? 18.206 -0.659 -43.904 1.00 37.31 435 VAL A CA 1
ATOM 3409 C C . VAL A 1 435 ? 18.924 -1.986 -44.069 1.00 37.31 435 VAL A C 1
ATOM 3411 O O . VAL A 1 435 ? 18.739 -2.891 -43.258 1.00 37.31 435 VAL A O 1
ATOM 3414 N N . VAL A 1 436 ? 19.762 -2.097 -45.097 1.00 35.91 436 VAL A N 1
ATOM 3415 C CA . VAL A 1 436 ? 20.558 -3.297 -45.364 1.00 35.91 436 VAL A CA 1
ATOM 3416 C C . VAL A 1 436 ? 22.030 -2.930 -45.188 1.00 35.91 436 VAL A C 1
ATOM 3418 O O . VAL A 1 436 ? 22.600 -2.151 -45.948 1.00 35.91 436 VAL A O 1
ATOM 3421 N N . GLY A 1 437 ? 22.667 -3.464 -44.146 1.00 34.31 437 GLY A N 1
ATOM 3422 C CA . GLY A 1 437 ? 24.078 -3.211 -43.855 1.00 34.31 437 GLY A CA 1
ATOM 3423 C C . GLY A 1 437 ? 24.701 -4.366 -43.081 1.00 34.31 437 GLY A C 1
ATOM 3424 O O . GLY A 1 437 ? 24.059 -4.957 -42.218 1.00 34.31 437 GLY A O 1
ATOM 3425 N N . ARG A 1 438 ? 25.960 -4.708 -43.391 1.00 33.62 438 ARG A N 1
ATOM 3426 C CA . ARG A 1 438 ? 26.670 -5.822 -42.734 1.00 33.62 438 ARG A CA 1
ATOM 3427 C C . ARG A 1 438 ? 27.264 -5.470 -41.363 1.00 33.62 438 ARG A C 1
ATOM 3429 O O . ARG A 1 438 ? 27.608 -6.398 -40.646 1.00 33.62 438 ARG A O 1
ATOM 3436 N N . THR A 1 439 ? 27.362 -4.190 -40.982 1.00 32.06 439 THR A N 1
ATOM 3437 C CA . THR A 1 439 ? 27.991 -3.745 -39.713 1.00 32.06 439 THR A CA 1
ATOM 3438 C C . THR A 1 439 ? 27.755 -2.245 -39.416 1.00 32.06 439 THR A C 1
ATOM 3440 O O . THR A 1 439 ? 28.710 -1.487 -39.240 1.00 32.06 439 THR A O 1
ATOM 3443 N N . SER A 1 440 ? 26.520 -1.724 -39.405 1.00 33.09 440 SER A N 1
ATOM 3444 C CA . SER A 1 440 ? 26.314 -0.279 -39.138 1.00 33.09 440 SER A CA 1
ATOM 3445 C C . SER A 1 440 ? 25.022 0.077 -38.393 1.00 33.09 440 SER A C 1
ATOM 3447 O O . SER A 1 440 ? 23.993 -0.562 -38.584 1.00 33.09 440 SER A O 1
ATOM 3449 N N . PHE A 1 441 ? 25.134 1.112 -37.549 1.00 38.75 441 PHE A N 1
ATOM 3450 C CA . PHE A 1 441 ? 24.200 1.563 -36.506 1.00 38.75 441 PHE A CA 1
ATOM 3451 C C . PHE A 1 441 ? 23.171 2.584 -37.009 1.00 38.75 441 PHE A C 1
ATOM 3453 O O . PHE A 1 441 ? 23.558 3.529 -37.698 1.00 38.75 441 PHE A O 1
ATOM 3460 N N . PHE A 1 442 ? 21.905 2.469 -36.585 1.00 37.00 442 PHE A N 1
ATOM 3461 C CA . PHE A 1 442 ? 20.846 3.440 -36.900 1.00 37.00 442 PHE A CA 1
ATOM 3462 C C . PHE A 1 442 ? 19.887 3.640 -35.730 1.00 37.00 442 PHE A C 1
ATOM 3464 O O . PHE A 1 442 ? 19.439 2.670 -35.132 1.00 37.00 442 PHE A O 1
ATOM 3471 N N . SER A 1 443 ? 19.533 4.897 -35.463 1.00 32.72 443 SER A N 1
ATOM 3472 C CA . SER A 1 443 ? 18.384 5.279 -34.640 1.00 32.72 443 SER A CA 1
ATOM 3473 C C . SER A 1 443 ? 17.628 6.393 -35.367 1.00 32.72 443 SER A C 1
ATOM 3475 O O . SER A 1 443 ? 18.247 7.301 -35.930 1.00 32.72 443 SER A O 1
ATOM 3477 N N . MET A 1 444 ? 16.299 6.302 -35.424 1.00 31.55 444 MET A N 1
ATOM 3478 C CA . MET A 1 444 ? 15.434 7.286 -36.083 1.00 31.55 444 MET A CA 1
ATOM 3479 C C . MET A 1 444 ? 14.663 8.087 -35.034 1.00 31.55 444 MET A C 1
ATOM 3481 O O . MET A 1 444 ? 13.809 7.542 -34.337 1.00 31.55 444 MET A O 1
ATOM 3485 N N . THR A 1 445 ? 14.896 9.398 -34.985 1.00 34.50 445 THR A N 1
ATOM 3486 C CA . THR A 1 445 ? 14.164 10.313 -34.097 1.00 34.50 445 THR A CA 1
ATOM 3487 C C . THR A 1 445 ? 13.165 11.149 -34.898 1.00 34.50 445 THR A C 1
ATOM 3489 O O . THR A 1 445 ? 13.506 11.745 -35.918 1.00 34.50 445 THR A O 1
ATOM 3492 N N . TRP A 1 446 ? 11.911 11.169 -34.441 1.00 31.36 446 TRP A N 1
ATOM 3493 C CA . TRP A 1 446 ? 10.779 11.857 -35.074 1.00 31.36 446 TRP A CA 1
ATOM 3494 C C . TRP A 1 446 ? 10.841 13.383 -34.859 1.00 31.36 446 TRP A C 1
ATOM 3496 O O . TRP A 1 446 ? 11.283 13.827 -33.802 1.00 31.36 446 TRP A O 1
ATOM 3506 N N . MET A 1 447 ? 10.380 14.185 -35.830 1.00 27.59 447 MET A N 1
ATOM 3507 C CA . MET A 1 447 ? 10.284 15.654 -35.723 1.00 27.59 447 MET A CA 1
ATOM 3508 C C . MET A 1 447 ? 8.871 16.165 -36.070 1.00 27.59 447 MET A C 1
ATOM 3510 O O . MET A 1 447 ? 8.157 15.519 -36.846 1.00 27.59 447 MET A O 1
ATOM 3514 N N . PRO A 1 448 ? 8.446 17.310 -35.500 1.00 27.08 448 PRO A N 1
ATOM 3515 C CA . PRO A 1 448 ? 7.040 17.664 -35.362 1.00 27.08 448 PRO A CA 1
ATOM 3516 C C . PRO A 1 448 ? 6.497 18.229 -36.669 1.00 27.08 448 PRO A C 1
ATOM 3518 O O . PRO A 1 448 ? 6.838 19.354 -37.005 1.00 27.08 448 PRO A O 1
ATOM 3521 N N . ASN A 1 449 ? 5.694 17.444 -37.405 1.00 26.97 449 ASN A N 1
ATOM 3522 C CA . ASN A 1 449 ? 4.639 17.880 -38.345 1.00 26.97 449 ASN A CA 1
ATOM 3523 C C . ASN A 1 449 ? 3.887 16.664 -38.969 1.00 26.97 449 ASN A C 1
ATOM 3525 O O . ASN A 1 449 ? 3.954 16.434 -40.170 1.00 26.97 449 ASN A O 1
ATOM 3529 N N . GLY A 1 450 ? 3.133 15.895 -38.165 1.00 25.38 450 GLY A N 1
ATOM 3530 C CA . GLY A 1 450 ? 1.912 15.180 -38.617 1.00 25.38 450 GLY A CA 1
ATOM 3531 C C . GLY A 1 450 ? 1.970 13.747 -39.223 1.00 25.38 450 GLY A C 1
ATOM 3532 O O . GLY A 1 450 ? 2.274 13.569 -40.391 1.00 25.38 450 GLY A O 1
ATOM 3533 N N . ILE A 1 451 ? 1.475 12.778 -38.424 1.00 26.33 451 ILE A N 1
ATOM 3534 C CA . ILE A 1 451 ? 0.663 11.541 -38.674 1.00 26.33 451 ILE A CA 1
ATOM 3535 C C . ILE A 1 451 ? 1.148 10.325 -39.535 1.00 26.33 451 ILE A C 1
ATOM 3537 O O . ILE A 1 451 ? 0.996 10.319 -40.750 1.00 26.33 451 ILE A O 1
ATOM 3541 N N . TRP A 1 452 ? 1.561 9.218 -38.874 1.00 23.39 452 TRP A N 1
ATOM 3542 C CA . TRP A 1 452 ? 0.922 7.866 -38.705 1.00 23.39 452 TRP A CA 1
ATOM 3543 C C . TRP A 1 452 ? 1.965 6.757 -38.412 1.00 23.39 452 TRP A C 1
ATOM 3545 O O . TRP A 1 452 ? 3.066 6.753 -38.953 1.00 23.39 452 TRP A O 1
ATOM 3555 N N . ARG A 1 453 ? 1.570 5.787 -37.563 1.00 24.33 453 ARG A N 1
ATOM 3556 C CA . ARG A 1 453 ? 2.253 4.506 -37.264 1.00 24.33 453 ARG A CA 1
ATOM 3557 C C . ARG A 1 453 ? 2.126 3.506 -38.424 1.00 24.33 453 ARG A C 1
ATOM 3559 O O . ARG A 1 453 ? 1.060 3.409 -39.025 1.00 24.33 453 ARG A O 1
ATOM 3566 N N . SER A 1 454 ? 3.139 2.652 -38.595 1.00 22.67 454 SER A N 1
ATOM 3567 C CA . SER A 1 454 ? 3.015 1.339 -39.244 1.00 22.67 454 SER A CA 1
ATOM 3568 C C . SER A 1 454 ? 3.780 0.278 -38.447 1.00 22.67 454 SER A C 1
ATOM 3570 O O . SER A 1 454 ? 4.984 0.392 -38.240 1.00 22.67 454 SER A O 1
ATOM 3572 N N . LEU A 1 455 ? 3.047 -0.741 -37.997 1.00 30.88 455 LEU A N 1
ATOM 3573 C CA . LEU A 1 455 ? 3.540 -2.043 -37.546 1.00 30.88 455 LEU A CA 1
ATOM 3574 C C . LEU A 1 455 ? 3.749 -2.903 -38.796 1.00 30.88 455 LEU A C 1
ATOM 3576 O O . LEU A 1 455 ? 2.770 -3.163 -39.490 1.00 30.88 455 LEU A O 1
ATOM 3580 N N . ILE A 1 456 ? 4.963 -3.395 -39.055 1.00 23.39 456 ILE A N 1
ATOM 3581 C CA . ILE A 1 456 ? 5.160 -4.552 -39.941 1.00 23.39 456 ILE A CA 1
ATOM 3582 C C . ILE A 1 456 ? 6.172 -5.490 -39.287 1.00 23.39 456 ILE A C 1
ATOM 3584 O O . ILE A 1 456 ? 7.371 -5.239 -39.274 1.00 23.39 456 ILE A O 1
ATOM 3588 N N . GLY A 1 457 ? 5.646 -6.583 -38.733 1.00 24.20 457 GLY A N 1
ATOM 3589 C CA . GLY A 1 457 ? 6.367 -7.845 -38.705 1.00 24.20 457 GLY A CA 1
ATOM 3590 C C . GLY A 1 457 ? 6.265 -8.473 -40.092 1.00 24.20 457 GLY A C 1
ATOM 3591 O O . GLY A 1 457 ? 5.200 -8.436 -40.710 1.00 24.20 457 GLY A O 1
ATOM 3592 N N . ASN A 1 458 ? 7.371 -9.027 -40.576 1.00 25.67 458 ASN A N 1
ATOM 3593 C CA . ASN A 1 458 ? 7.433 -9.736 -41.847 1.00 25.67 458 ASN A CA 1
ATOM 3594 C C . ASN A 1 458 ? 6.406 -10.880 -41.872 1.00 25.67 458 ASN A C 1
ATOM 3596 O O . ASN A 1 458 ? 6.535 -11.851 -41.131 1.00 25.67 458 ASN A O 1
ATOM 3600 N N . GLN A 1 459 ? 5.396 -10.773 -42.735 1.00 25.20 459 GLN A N 1
ATOM 3601 C CA . GLN A 1 459 ? 4.580 -11.904 -43.172 1.00 25.20 459 GLN A CA 1
ATOM 3602 C C . GLN A 1 459 ? 4.559 -11.923 -44.699 1.00 25.20 459 GLN A C 1
ATOM 3604 O O . GLN A 1 459 ? 3.811 -11.187 -45.339 1.00 25.20 459 GLN A O 1
ATOM 3609 N N . CYS A 1 460 ? 5.372 -12.803 -45.279 1.00 24.77 460 CYS A N 1
ATOM 3610 C CA . CYS A 1 460 ? 5.058 -13.386 -46.574 1.00 24.77 460 CYS A CA 1
ATOM 3611 C C . CYS A 1 460 ? 3.958 -14.427 -46.350 1.00 24.77 460 CYS A C 1
ATOM 3613 O O . CYS A 1 460 ? 4.148 -15.371 -45.588 1.00 24.77 460 CYS A O 1
ATOM 3615 N N . SER A 1 461 ? 2.818 -14.272 -47.017 1.00 24.95 461 SER A N 1
ATOM 3616 C CA . SER A 1 461 ? 1.819 -15.333 -47.132 1.00 24.95 461 SER A CA 1
ATOM 3617 C C . SER A 1 461 ? 1.337 -15.411 -48.572 1.00 24.95 461 SER A C 1
ATOM 3619 O O . SER A 1 461 ? 0.441 -14.678 -48.989 1.00 24.95 461 SER A O 1
ATOM 3621 N N . ASP A 1 462 ? 1.899 -16.369 -49.300 1.00 28.20 462 ASP A N 1
ATOM 3622 C CA . ASP A 1 462 ? 1.226 -17.012 -50.419 1.00 28.20 462 ASP A CA 1
ATOM 3623 C C . ASP A 1 462 ? -0.085 -17.640 -49.932 1.00 28.20 462 ASP A C 1
ATOM 3625 O O . ASP A 1 462 ? -0.063 -18.505 -49.057 1.00 28.20 462 ASP A O 1
ATOM 3629 N N . ARG A 1 463 ? -1.219 -17.212 -50.508 1.00 24.62 463 ARG A N 1
ATOM 3630 C CA . ARG A 1 463 ? -2.415 -18.021 -50.843 1.00 24.62 463 ARG A CA 1
ATOM 3631 C C . ARG A 1 463 ? -3.633 -17.123 -51.068 1.00 24.62 463 ARG A C 1
ATOM 3633 O O . ARG A 1 463 ? -4.256 -16.653 -50.123 1.00 24.62 463 ARG A O 1
ATOM 3640 N N . LEU A 1 464 ? -4.057 -17.008 -52.325 1.00 23.20 464 LEU A N 1
ATOM 3641 C CA . LEU A 1 464 ? -5.457 -16.749 -52.664 1.00 23.20 464 LEU A CA 1
ATOM 3642 C C . LEU A 1 464 ? -5.999 -17.967 -53.409 1.00 23.20 464 LEU A C 1
ATOM 3644 O O . LEU A 1 464 ? -5.867 -18.105 -54.623 1.00 23.20 464 LEU A O 1
ATOM 3648 N N . SER A 1 465 ? -6.601 -18.867 -52.636 1.00 27.28 465 SER A N 1
ATOM 3649 C CA . SER A 1 465 ? -7.548 -19.854 -53.138 1.00 27.28 465 SER A CA 1
ATOM 3650 C C . SER A 1 465 ? -8.798 -19.110 -53.604 1.00 27.28 465 SER A C 1
ATOM 3652 O O . SER A 1 465 ? -9.417 -18.373 -52.837 1.00 27.28 465 SER A O 1
ATOM 3654 N N . ALA A 1 466 ? -9.143 -19.292 -54.875 1.00 26.34 466 ALA A N 1
ATOM 3655 C CA . ALA A 1 466 ? -10.304 -18.702 -55.519 1.00 26.34 466 ALA A CA 1
ATOM 3656 C C . ALA A 1 466 ? -11.612 -19.099 -54.813 1.00 26.34 466 ALA A C 1
ATOM 3658 O O . ALA A 1 466 ? -11.906 -20.285 -54.654 1.00 26.34 466 ALA A O 1
ATOM 3659 N N . LEU A 1 467 ? -12.423 -18.103 -54.447 1.00 24.67 467 LEU A N 1
ATOM 3660 C CA . LEU A 1 467 ? -13.822 -18.295 -54.082 1.00 24.67 467 LEU A CA 1
ATOM 3661 C C . LEU A 1 467 ? -14.703 -17.699 -55.187 1.00 24.67 467 LEU A C 1
ATOM 3663 O O . LEU A 1 467 ? -14.674 -16.500 -55.457 1.00 24.67 467 LEU A O 1
ATOM 3667 N N . ASN A 1 468 ? -15.467 -18.587 -55.822 1.00 28.62 468 ASN A N 1
ATOM 3668 C CA . ASN A 1 468 ? -16.518 -18.330 -56.802 1.00 28.62 468 ASN A CA 1
ATOM 3669 C C . ASN A 1 468 ? -17.439 -17.167 -56.408 1.00 28.62 468 ASN A C 1
ATOM 3671 O O . ASN A 1 468 ? -18.114 -17.258 -55.382 1.00 28.62 468 ASN A O 1
ATOM 3675 N N . ARG A 1 469 ? -17.614 -16.190 -57.306 1.00 29.09 469 ARG A N 1
ATOM 3676 C CA . ARG A 1 469 ? -18.926 -15.570 -57.561 1.00 29.09 469 ARG A CA 1
ATOM 3677 C C . ARG A 1 469 ? -19.096 -15.324 -59.057 1.00 29.09 469 ARG A C 1
ATOM 3679 O O . ARG A 1 469 ? -18.322 -14.597 -59.667 1.00 29.09 469 ARG A O 1
ATOM 3686 N N . ARG A 1 470 ? -20.111 -15.982 -59.617 1.00 29.41 470 ARG A N 1
ATOM 3687 C CA . ARG A 1 470 ? -20.706 -15.694 -60.925 1.00 29.41 470 ARG A CA 1
ATOM 3688 C C . ARG A 1 470 ? -21.596 -14.453 -60.785 1.00 29.41 470 ARG A C 1
ATOM 3690 O O . ARG A 1 470 ? -22.261 -14.320 -59.760 1.00 29.41 470 ARG A O 1
ATOM 3697 N N . THR A 1 471 ? -21.631 -13.596 -61.799 1.00 34.41 471 THR A N 1
ATOM 3698 C CA . THR A 1 471 ? -22.768 -12.697 -62.060 1.00 34.41 471 THR A CA 1
ATOM 3699 C C . THR A 1 471 ? -23.812 -13.431 -62.915 1.00 34.41 471 THR A C 1
ATOM 3701 O O . THR A 1 471 ? -23.491 -14.431 -63.563 1.00 34.41 471 THR A O 1
ATOM 3704 N N . GLU A 1 472 ? -25.069 -12.990 -62.843 1.00 38.06 472 GLU A N 1
ATOM 3705 C CA . GLU A 1 472 ? -26.278 -13.690 -63.321 1.00 38.06 472 GLU A CA 1
ATOM 3706 C C . GLU A 1 472 ? -26.557 -13.590 -64.835 1.00 38.06 472 GLU A C 1
ATOM 3708 O O . GLU A 1 472 ? -27.586 -14.057 -65.312 1.00 38.06 472 GLU A O 1
ATOM 3713 N N . ASP A 1 473 ? -25.637 -13.061 -65.629 1.00 40.12 473 ASP A N 1
ATOM 3714 C CA . ASP A 1 473 ? -25.876 -12.730 -67.034 1.00 40.12 473 ASP A CA 1
ATOM 3715 C C . ASP A 1 473 ? -24.583 -12.844 -67.856 1.00 40.12 473 ASP A C 1
ATOM 3717 O O . ASP A 1 473 ? -24.000 -11.869 -68.321 1.00 40.12 473 ASP A O 1
ATOM 3721 N N . GLY A 1 474 ? -24.111 -14.086 -68.010 1.00 41.22 474 GLY A N 1
ATOM 3722 C CA . GLY A 1 474 ? -22.819 -14.461 -68.597 1.00 41.22 474 GLY A CA 1
ATOM 3723 C C . GLY A 1 474 ? -22.510 -13.920 -70.000 1.00 41.22 474 GLY A C 1
ATOM 3724 O O . GLY A 1 474 ? -22.607 -14.655 -70.979 1.00 41.22 474 GLY A O 1
ATOM 3725 N N . SER A 1 475 ? -22.011 -12.686 -70.075 1.00 34.00 475 SER A N 1
ATOM 3726 C CA . SER A 1 475 ? -21.423 -12.090 -71.282 1.00 34.00 475 SER A CA 1
ATOM 3727 C C . SER A 1 475 ? -20.012 -11.548 -70.995 1.00 34.00 475 SER A C 1
ATOM 3729 O O . SER A 1 475 ? -19.811 -10.911 -69.959 1.00 34.00 475 SER A O 1
ATOM 3731 N N . PRO A 1 476 ? -19.019 -11.774 -71.878 1.00 29.41 476 PRO A N 1
ATOM 3732 C CA . PRO A 1 476 ? -17.676 -11.220 -71.723 1.00 29.41 476 PRO A CA 1
ATOM 3733 C C . PRO A 1 476 ? -17.620 -9.760 -72.204 1.00 29.41 476 PRO A C 1
ATOM 3735 O O . PRO A 1 476 ? -18.027 -9.453 -73.322 1.00 29.41 476 PRO A O 1
ATOM 3738 N N . CYS A 1 477 ? -17.075 -8.859 -71.381 1.00 26.80 477 CYS A N 1
ATOM 3739 C CA . CYS A 1 477 ? -16.770 -7.486 -71.793 1.00 26.80 477 CYS A CA 1
ATOM 3740 C C . CYS A 1 477 ? -15.379 -7.419 -72.443 1.00 26.80 477 CYS A C 1
ATOM 3742 O O . CYS A 1 477 ? -14.360 -7.491 -71.756 1.00 26.80 477 CYS A O 1
ATOM 3744 N N . GLU A 1 478 ? -15.345 -7.248 -73.764 1.00 29.62 478 GLU A N 1
ATOM 3745 C CA . GLU A 1 478 ? -14.174 -6.790 -74.517 1.00 29.62 478 GLU A CA 1
ATOM 3746 C C . GLU A 1 478 ? -14.048 -5.261 -74.402 1.00 29.62 478 GLU A C 1
ATOM 3748 O O . GLU A 1 478 ? -14.964 -4.527 -74.769 1.00 29.62 478 GLU A O 1
ATOM 3753 N N . CYS A 1 479 ? -12.900 -4.758 -73.940 1.00 26.84 479 CYS A N 1
ATOM 3754 C CA . CYS A 1 479 ? -12.569 -3.333 -74.019 1.00 26.84 479 CYS A CA 1
ATOM 3755 C C . CYS A 1 479 ? -11.513 -3.111 -75.108 1.00 26.84 479 CYS A C 1
ATOM 3757 O O . CYS A 1 479 ? -10.327 -3.362 -74.903 1.00 26.84 479 CYS A O 1
ATOM 3759 N N . GLY A 1 480 ? -11.963 -2.630 -76.270 1.00 25.14 480 GLY A N 1
ATOM 3760 C CA . GLY A 1 480 ? -11.114 -2.138 -77.353 1.00 25.14 480 GLY A CA 1
ATOM 3761 C C . GLY A 1 480 ? -10.674 -0.688 -77.128 1.00 25.14 480 GLY A C 1
ATOM 3762 O O . GLY A 1 480 ? -11.487 0.185 -76.828 1.00 25.14 480 GLY A O 1
ATOM 3763 N N . CYS A 1 481 ? -9.383 -0.418 -77.316 1.00 22.39 481 CYS A N 1
ATOM 3764 C CA . CYS A 1 481 ? -8.830 0.933 -77.358 1.00 22.39 481 CYS A CA 1
ATOM 3765 C C . CYS A 1 481 ? -9.074 1.569 -78.737 1.00 22.39 481 CYS A C 1
ATOM 3767 O O . CYS A 1 481 ? -8.629 1.034 -79.752 1.00 22.39 481 CYS A O 1
ATOM 3769 N N . ARG A 1 482 ? -9.706 2.748 -78.778 1.00 24.09 482 ARG A N 1
ATOM 3770 C CA . ARG A 1 482 ? -9.610 3.688 -79.907 1.00 24.09 482 ARG A CA 1
ATOM 3771 C C . ARG A 1 482 ? -8.939 4.973 -79.436 1.00 24.09 482 ARG A C 1
ATOM 3773 O O . ARG A 1 482 ? -9.436 5.646 -78.539 1.00 24.09 482 ARG A O 1
ATOM 3780 N N . LEU A 1 483 ? -7.812 5.288 -80.066 1.00 27.69 483 LEU A N 1
ATOM 3781 C CA . LEU A 1 483 ? -7.193 6.610 -80.075 1.00 27.69 483 LEU A CA 1
ATOM 3782 C C . LEU A 1 483 ? -7.984 7.517 -81.020 1.00 27.69 483 LEU A C 1
ATOM 3784 O O . LEU A 1 483 ? -8.375 7.066 -82.092 1.00 27.69 483 LEU A O 1
ATOM 3788 N N . ASN A 1 484 ? -8.159 8.783 -80.645 1.00 25.20 484 ASN A N 1
ATOM 3789 C CA . ASN A 1 484 ? -8.326 9.867 -81.605 1.00 25.20 484 ASN A CA 1
ATOM 3790 C C . ASN A 1 484 ? -7.641 11.135 -81.088 1.00 25.20 484 ASN A C 1
ATOM 3792 O O . ASN A 1 484 ? -7.894 11.600 -79.976 1.00 25.20 484 ASN A O 1
ATOM 3796 N N . GLU A 1 485 ? -6.764 11.650 -81.943 1.00 26.53 485 GLU A N 1
ATOM 3797 C CA . GLU A 1 485 ? -6.214 13.000 -81.958 1.00 26.53 485 GLU A CA 1
ATOM 3798 C C . GLU A 1 485 ? -7.325 14.031 -82.224 1.00 26.53 485 GLU A C 1
ATOM 3800 O O . GLU A 1 485 ? -8.281 13.718 -82.927 1.00 26.53 485 GLU A O 1
ATOM 3805 N N . THR A 1 486 ? -7.189 15.254 -81.692 1.00 27.70 486 THR A N 1
ATOM 3806 C CA . THR A 1 486 ? -7.097 16.502 -82.489 1.00 27.70 486 THR A CA 1
ATOM 3807 C C . THR A 1 486 ? -6.964 17.747 -81.595 1.00 27.70 486 THR A C 1
ATOM 3809 O O . THR A 1 486 ? -7.770 17.985 -80.701 1.00 27.70 486 THR A O 1
ATOM 3812 N N . ASP A 1 487 ? -5.919 18.523 -81.891 1.00 27.11 487 ASP A N 1
ATOM 3813 C CA . ASP A 1 487 ? -5.773 19.989 -81.931 1.00 27.11 487 ASP A CA 1
ATOM 3814 C C . ASP A 1 487 ? -6.910 20.929 -81.453 1.00 27.11 487 ASP A C 1
ATOM 3816 O O . ASP A 1 487 ? -8.019 20.927 -81.979 1.00 27.11 487 ASP A O 1
ATOM 3820 N N . SER A 1 488 ? -6.566 21.946 -80.643 1.00 27.33 488 SER A N 1
ATOM 3821 C CA . SER A 1 488 ? -6.249 23.304 -81.152 1.00 27.33 488 SER A CA 1
ATOM 3822 C C . SER A 1 488 ? -6.320 24.438 -80.097 1.00 27.33 488 SER A C 1
ATOM 3824 O O . SER A 1 488 ? -7.303 24.623 -79.395 1.00 27.33 488 SER A O 1
ATOM 3826 N N . LYS A 1 489 ? -5.251 25.253 -80.108 1.00 27.72 489 LYS A N 1
ATOM 3827 C CA . LYS A 1 489 ? -5.171 26.736 -80.082 1.00 27.72 489 LYS A CA 1
ATOM 3828 C C . LYS A 1 489 ? -5.723 27.612 -78.930 1.00 27.72 489 LYS A C 1
ATOM 3830 O O . LYS A 1 489 ? -6.904 27.620 -78.620 1.00 27.72 489 LYS A O 1
ATOM 3835 N N . ARG A 1 490 ? -4.845 28.600 -78.632 1.00 27.45 490 ARG A N 1
ATOM 3836 C CA . ARG A 1 490 ? -5.045 29.989 -78.130 1.00 27.45 490 ARG A CA 1
ATOM 3837 C C . ARG A 1 490 ? -5.399 30.125 -76.645 1.00 27.45 490 ARG A C 1
ATOM 3839 O O . ARG A 1 490 ? -6.147 29.329 -76.119 1.00 27.45 490 ARG A O 1
ATOM 3846 N N . SER A 1 491 ? -5.008 31.151 -75.890 1.00 26.86 491 SER A N 1
ATOM 3847 C CA . SER A 1 491 ? -4.044 32.272 -75.922 1.00 26.86 491 SER A CA 1
ATOM 3848 C C . SER A 1 491 ? -4.509 33.158 -74.757 1.00 26.86 491 SER A C 1
ATOM 3850 O O . SER A 1 491 ? -5.716 33.371 -74.663 1.00 26.86 491 SER A O 1
ATOM 3852 N N . GLY A 1 492 ? -3.643 33.729 -73.919 1.00 26.56 492 GLY A N 1
ATOM 3853 C CA . GLY A 1 492 ? -4.134 34.737 -72.968 1.00 26.56 492 GLY A CA 1
ATOM 3854 C C . GLY A 1 492 ? -3.260 34.970 -71.751 1.00 26.56 492 GLY A C 1
ATOM 3855 O O . GLY A 1 492 ? -3.363 34.274 -70.753 1.00 26.56 492 GLY A O 1
ATOM 3856 N N . ILE A 1 493 ? -2.422 35.991 -71.857 1.00 30.47 493 ILE A N 1
ATOM 3857 C CA . ILE A 1 493 ? -1.650 36.609 -70.783 1.00 30.47 493 ILE A CA 1
ATOM 3858 C C . ILE A 1 493 ? -2.604 37.261 -69.770 1.00 30.47 493 ILE A C 1
ATOM 3860 O O . ILE A 1 493 ? -3.521 37.962 -70.187 1.00 30.47 493 ILE A O 1
ATOM 3864 N N . THR A 1 494 ? -2.344 37.106 -68.465 1.00 27.14 494 THR A N 1
ATOM 3865 C CA . THR A 1 494 ? -2.389 38.193 -67.455 1.00 27.14 494 THR A CA 1
ATOM 3866 C C . THR A 1 494 ? -1.936 37.697 -66.071 1.00 27.14 494 THR A C 1
ATOM 3868 O O . THR A 1 494 ? -2.542 36.823 -65.462 1.00 27.14 494 THR A O 1
ATOM 3871 N N . LYS A 1 495 ? -0.851 38.291 -65.561 1.00 30.53 495 LYS A N 1
ATOM 3872 C CA . LYS A 1 495 ? -0.602 38.517 -64.121 1.00 30.53 495 LYS A CA 1
ATOM 3873 C C . LYS A 1 495 ? -1.371 39.799 -63.732 1.00 30.53 495 LYS A C 1
ATOM 3875 O O . LYS A 1 495 ? -1.481 40.663 -64.606 1.00 30.53 495 LYS A O 1
ATOM 3880 N N . PRO A 1 496 ? -1.866 39.971 -62.485 1.00 35.19 496 PRO A N 1
ATOM 3881 C CA . PRO A 1 496 ? -0.974 40.449 -61.418 1.00 35.19 496 PRO A CA 1
ATOM 3882 C C . PRO A 1 496 ? -1.292 40.021 -59.964 1.00 35.19 496 PRO A C 1
ATOM 3884 O O . PRO A 1 496 ? -2.392 39.617 -59.615 1.00 35.19 496 PRO A O 1
ATOM 3887 N N . SER A 1 497 ? -0.257 40.226 -59.137 1.00 26.31 497 SER A N 1
ATOM 3888 C CA . SER A 1 497 ? -0.249 40.716 -57.745 1.00 26.31 497 SER A CA 1
ATOM 3889 C C . SER A 1 497 ? -0.900 39.927 -56.598 1.00 26.31 497 SER A C 1
ATOM 3891 O O . SER A 1 497 ? -2.108 39.750 -56.539 1.00 26.31 497 SER A O 1
ATOM 3893 N N . ASN A 1 498 ? -0.042 39.646 -55.606 1.00 26.14 498 ASN A N 1
ATOM 3894 C CA . ASN A 1 498 ? -0.194 39.888 -54.164 1.00 26.14 498 ASN A CA 1
ATOM 3895 C C . ASN A 1 498 ? -1.564 39.632 -53.514 1.00 26.14 498 ASN A C 1
ATOM 3897 O O . ASN A 1 498 ? -2.481 40.431 -53.665 1.00 26.14 498 ASN A O 1
ATOM 3901 N N . SER A 1 499 ? -1.617 38.707 -52.551 1.00 26.50 499 SER A N 1
ATOM 3902 C CA . SER A 1 499 ? -1.536 39.040 -51.113 1.00 26.50 499 SER A CA 1
ATOM 3903 C C . SER A 1 499 ? -2.029 37.899 -50.202 1.00 26.50 499 SER A C 1
ATOM 3905 O O . SER A 1 499 ? -3.031 37.262 -50.484 1.00 26.50 499 SER A O 1
ATOM 3907 N N . LYS A 1 500 ? -1.307 37.743 -49.080 1.00 26.45 500 LYS A N 1
ATOM 3908 C CA . LYS A 1 500 ? -1.735 37.336 -47.724 1.00 26.45 500 LYS A CA 1
ATOM 3909 C C . LYS A 1 500 ? -2.323 35.933 -47.451 1.00 26.45 500 LYS A C 1
ATOM 3911 O O . LYS A 1 500 ? -3.398 35.592 -47.909 1.00 26.45 500 LYS A O 1
ATOM 3916 N N . LEU A 1 501 ? -1.622 35.261 -46.523 1.00 26.16 501 LEU A N 1
ATOM 3917 C CA . LEU A 1 501 ? -2.105 34.538 -45.330 1.00 26.16 501 LEU A CA 1
ATOM 3918 C C . LEU A 1 501 ? -3.312 33.593 -45.472 1.00 26.16 501 LEU A C 1
ATOM 3920 O O . LEU A 1 501 ? -4.449 34.048 -45.540 1.00 26.16 501 LEU A O 1
ATOM 3924 N N . CYS A 1 502 ? -3.054 32.297 -45.287 1.00 28.09 502 CYS A N 1
ATOM 3925 C CA . CYS A 1 502 ? -3.426 31.577 -44.064 1.00 28.09 502 CYS A CA 1
ATOM 3926 C C . CYS A 1 502 ? -2.490 30.380 -43.876 1.00 28.09 502 CYS A C 1
ATOM 3928 O O . CYS A 1 502 ? -2.182 29.731 -44.902 1.00 28.09 502 CYS A O 1
#

Sequence (502 aa):
GHRTRWIRQGNGWVAGLTAAGERERTAFEQAGRLFNLQPGDDVGQMLPLQPLGQGQIEAVRSALAKLAPGGETPLYRAIQEVLQQDIQTVNAQTPARIVVITDGVNDQTEVTSTTANQLKKLFVEVNERRTEPVKLEVIGFALRAEKRSEQAKFKELQDLIRSVNGRFIDAGDRDRLLKGLRDVLRLAQWQARGTNGDIRQADLGVPIEFPTPSEGRGDGYQIRVDAALGSAESRVELRGGERLELYLTGRGSRLEHRRYDGGSEQRIRDSQTDLQDPSDASRRWFVAAHLPQKKVERAVFPISLQNADPAAFTPRPFDVWIEIQPLGVTADRFVLQDSLYEEGRPVPVLDAVVPGWPSGAEEAEIFAWFTTRPTPPVVALSVADLPIARDHRIDLPGNLPVELITHFNVPRKPASWCPSDPKPPASFGHSSWEVVGRTSFFSMTWMPNGIWRSLIGNQCSDRLSALNRRTEDGSPCECGCRLNETDSKRSGITKPSNSKLC

Nearest PDB structures (foldseek):
  8v29-assembly1_C  TM=3.679E-01  e=7.373E-03  Homo sapiens
  3l5j-assembly2_B  TM=2.640E-01  e=2.417E-03  Homo sapiens
  4s3p-assembly1_A  TM=6.297E-01  e=9.633E-01  Escherichia coli K-12
  5j12-assembly1_B  TM=2.083E-01  e=1.388E-01  Mus musculus

Mean predicted aligned error: 16.69 Å

Foldseek 3Di:
DFQWAWDDDPPDTDIDGDPNVVVVCVVCVVVVHDDDDALLRRADDQDAPDDDDPVNVVSVVVSVVPDDDGGFCLPLNNLVCCLPPHLLVDDQADAAEAEAEEQAFRDGPDDPHDALVNVLVSQVVSQVSHPDRYEYEYEHELRDQPDPVRVVRVVSVVVSNVSSVYYYQYHPDDVSSVVSVCVVQVQKKKWKAKPVRDIDIDGPPDDDDDPADPFQFWIKMKMWIQDPVGIEIDIDTAHGLADADWDQDPNRHYTFAADDQVPPQNVVVVVDPPDDPPPDPPDQKTKDWTDWDDDPFKIKIKIFIGGSPRRDDAYDFPKKWKWKDFPPDDDDIDIDIPFDFHGHYNGTIGTPIGTRPDPPGPDIDMDMDTHNDDDDDPDDDDPVNPDPDAFDADQDPPRQPKGKGKDFDDPDDPPDDDPPDDDDDPDHTDIDIDIDGPDDDDDDGDDDDDDDDDDDDDDDDDDDDDDDDDDPDDDDDDDDDDDDDDDDDDDDDDDDDDDDDD

Solvent-accessible surface area (backbone atoms only — not comparable to full-atom values): 31452 Å² total; per-residue (Å²): 78,48,34,30,25,71,39,80,53,90,97,44,72,40,85,39,66,31,81,59,25,49,54,50,39,52,52,27,52,77,69,76,40,90,72,85,81,49,40,35,65,69,67,81,85,90,69,80,94,66,86,85,46,74,71,48,52,52,50,50,52,58,48,58,74,51,53,53,92,58,52,50,35,39,50,52,47,48,54,48,47,46,47,63,68,50,55,66,69,44,64,45,82,57,84,52,73,48,78,45,78,39,54,69,52,68,40,66,60,101,59,93,72,64,48,66,68,57,49,53,53,50,52,50,62,59,29,75,69,28,80,55,64,57,36,43,36,38,38,33,39,62,56,73,59,83,48,75,70,46,40,52,40,42,48,50,52,54,52,42,33,55,75,55,71,28,45,83,41,84,10,79,46,71,66,46,40,53,49,49,49,44,65,71,67,51,64,39,42,34,36,40,32,43,74,88,66,54,71,48,74,39,52,74,93,52,89,85,86,74,83,68,45,75,78,84,40,64,41,50,35,43,38,38,32,58,34,94,77,31,63,15,61,45,76,50,62,47,49,52,55,70,33,83,61,74,42,76,36,82,80,33,48,35,55,28,36,63,70,84,55,76,67,88,52,26,63,65,56,76,68,48,92,79,77,61,82,53,84,47,84,85,46,69,56,29,77,44,78,50,73,62,49,79,51,101,60,28,30,34,38,40,34,36,49,38,35,48,55,39,51,46,85,43,68,68,56,67,45,44,41,36,38,41,33,54,34,93,49,96,62,77,70,45,77,47,66,72,63,62,61,52,66,67,32,69,43,43,29,28,57,51,71,39,71,69,53,59,88,77,40,87,46,69,51,77,48,79,49,70,33,85,54,82,75,80,70,95,72,84,78,56,76,89,73,52,74,91,54,72,71,50,75,56,87,46,88,85,81,52,72,48,39,49,40,46,47,73,49,71,75,75,77,69,96,79,75,62,95,83,59,79,80,72,75,86,79,76,55,64,73,51,78,50,76,57,54,92,83,77,89,86,84,88,83,87,77,99,78,86,92,85,89,81,92,80,78,95,73,91,74,94,79,83,80,87,77,92,77,84,76,100,71,93,69,86,87,82,85,82,90,79,88,78,89,83,89,83,85,90,83,85,91,80,85,83,82,88,82,82,89,135